Protein AF-A0AAX6MBW4-F1 (afdb_monomer_lite)

Foldseek 3Di:
DDDPDPDDPPPDPDDDDDDDDDDDDDDDDDDDDDDDDDDDDDDDDDDDDDDDDDDPPVVVVCVVCVVVVVVVVVVVVVCCVVCVVVVLDDDLDDDDQQEAPFCPDDDDDADDDDDDDDCLCFPLQLVCCPPPSNVVVLVVLADPVLFKDWDACCVSTPLAFAAFVVCVPTRIWGFPLSVQSVVLSVVSNVVSVVCNPVVVDDPVPSVVVRVVSVVSNVVSSNSPRRFTFHWDLPDDPPDTDTPCLRGDRPQLLLVLQLVVVVVVVQQDDDPCLVPDAFFPQDPDRDPDPSVLSSVLSVLLVSQASNQFDALQVQQQVSWDWHDPDPDDTDIDGTDSVSSVSSQVRCVSVQQWDADPPPGGIGGDPVNVVVSVVSVVVSVVVSVVVSVD

Organism: NCBI:txid292717

Secondary structure (DSSP, 8-state):
-----SS--SS------------------------------------------SSHHHHHHHHHSHHHHHHHHHHHHHHHHHTTGGGGS-------TT--SSS-SPP-----------TTTS-SSGGGGGSHHHHHHHHTTSPTTTTEEE-S-GGGSTT--PPPTT-TTS-EEEEHHHHHHHHHHHHHHHHHHHHTSGGGS-TTHHHHHHHHHHHHHHHHHHS----EE-S-SSSPTT-----STT---HHHHHHHHHHHHHHH--S---TTTTT--SSTT-SS--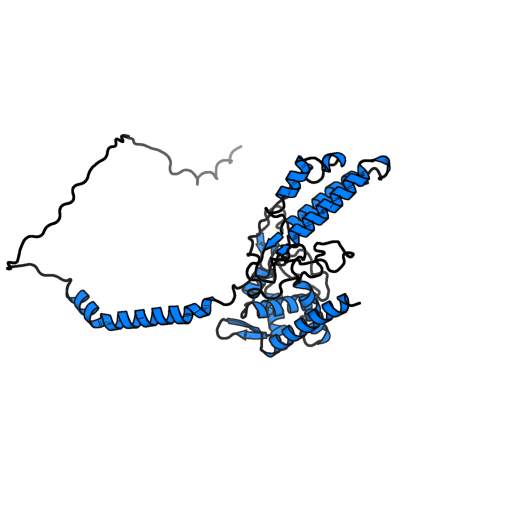S-TTHHHHHHHHHHHHHHHHSEE-HHHHHHHT-EEEEETTEEEEEE---HHHHHHHHHHHHHTTSEEE-TTTSSEEE-HHHHHHHHHHHHHHHHHHHHHHH-

Structure (mmCIF, N/CA/C/O backbone):
data_AF-A0AAX6MBW4-F1
#
_entry.id   AF-A0AAX6MBW4-F1
#
loop_
_atom_site.group_PDB
_atom_site.id
_atom_site.type_symbol
_atom_site.label_atom_id
_atom_site.label_alt_id
_atom_site.label_comp_id
_atom_site.label_asym_id
_atom_site.label_entity_id
_atom_site.label_seq_id
_atom_site.pdbx_PDB_ins_code
_atom_site.Cartn_x
_atom_site.Cartn_y
_atom_site.Cartn_z
_atom_site.occupancy
_atom_site.B_iso_or_equiv
_atom_site.auth_seq_id
_atom_site.auth_comp_id
_atom_site.auth_asym_id
_atom_site.auth_atom_id
_atom_site.pdbx_PDB_model_num
ATOM 1 N N . MET A 1 1 ? -29.712 42.006 -38.993 1.00 46.56 1 MET A N 1
ATOM 2 C CA . MET A 1 1 ? -29.144 43.357 -38.787 1.00 46.56 1 MET A CA 1
ATOM 3 C C . MET A 1 1 ? -29.992 44.047 -37.735 1.00 46.56 1 MET A C 1
ATOM 5 O O . MET A 1 1 ? -31.196 44.119 -37.936 1.00 46.56 1 MET A O 1
ATOM 9 N N . LYS A 1 2 ? -29.343 44.530 -36.668 1.00 34.88 2 LYS A N 1
ATOM 10 C CA . LYS A 1 2 ? -29.875 44.968 -35.361 1.00 34.88 2 LYS A CA 1
ATOM 11 C C . LYS A 1 2 ? -29.974 43.851 -34.314 1.00 34.88 2 LYS A C 1
ATOM 13 O O . LYS A 1 2 ? -30.373 42.736 -34.618 1.00 34.88 2 LYS A O 1
ATOM 18 N N . ASP A 1 3 ? -29.526 44.223 -33.118 1.00 33.94 3 ASP A N 1
ATOM 19 C CA . ASP A 1 3 ? -29.557 43.515 -31.831 1.00 33.94 3 ASP A CA 1
ATOM 20 C C . ASP A 1 3 ? -28.389 42.587 -31.478 1.00 33.94 3 ASP A C 1
ATOM 22 O O . ASP A 1 3 ? -28.534 41.556 -30.829 1.00 33.94 3 ASP A O 1
ATOM 26 N N . HIS A 1 4 ? -27.177 43.055 -31.790 1.00 35.19 4 HIS A N 1
ATOM 27 C CA . HIS A 1 4 ? -25.939 42.593 -31.159 1.00 35.19 4 HIS A CA 1
ATOM 28 C C . HIS A 1 4 ? -25.346 43.682 -30.251 1.00 35.19 4 HIS A C 1
ATOM 30 O O . HIS A 1 4 ? -24.217 44.107 -30.443 1.00 35.19 4 HIS A O 1
ATOM 36 N N . GLN A 1 5 ? -26.119 44.197 -29.288 1.00 37.69 5 GLN A N 1
ATOM 37 C CA . GLN A 1 5 ? -25.619 45.238 -28.378 1.00 37.69 5 GLN A CA 1
ATOM 38 C C . GLN A 1 5 ? -26.408 45.305 -27.058 1.00 37.69 5 GLN A C 1
ATOM 40 O O . GLN A 1 5 ? -26.949 46.344 -26.696 1.00 37.69 5 GLN A O 1
ATOM 45 N N . ARG A 1 6 ? -26.511 44.192 -26.318 1.00 38.22 6 ARG A N 1
ATOM 46 C CA . ARG A 1 6 ? -27.023 44.237 -24.935 1.00 38.22 6 ARG A CA 1
ATOM 47 C C . ARG A 1 6 ? -26.528 43.074 -24.072 1.00 38.22 6 ARG A C 1
ATOM 49 O O . ARG A 1 6 ? -27.309 42.241 -23.642 1.00 38.22 6 ARG A O 1
ATOM 56 N N . SER A 1 7 ? -25.213 43.003 -23.855 1.00 37.34 7 SER A N 1
ATOM 57 C CA . SER A 1 7 ? -24.604 42.264 -22.729 1.00 37.34 7 SER A CA 1
ATOM 58 C C . SER A 1 7 ? -23.105 42.598 -22.599 1.00 37.34 7 SER A C 1
ATOM 60 O O . SER A 1 7 ? -22.244 41.724 -22.668 1.00 37.34 7 SER A O 1
ATOM 62 N N . LYS A 1 8 ? -22.761 43.893 -22.517 1.00 34.84 8 LYS A N 1
ATOM 63 C CA . LYS A 1 8 ? -21.379 44.380 -22.297 1.00 34.84 8 LYS A CA 1
ATOM 64 C C . LYS A 1 8 ? -21.313 45.614 -21.375 1.00 34.84 8 LYS A C 1
ATOM 66 O O . LYS A 1 8 ? -20.391 46.409 -21.490 1.00 34.84 8 LYS A O 1
ATOM 71 N N . ASP A 1 9 ? -22.250 45.734 -20.429 1.00 37.53 9 ASP A N 1
ATOM 72 C CA . ASP A 1 9 ? -22.366 46.897 -19.524 1.00 37.53 9 ASP A CA 1
ATOM 73 C C . ASP A 1 9 ? -22.108 46.596 -18.034 1.00 37.53 9 ASP A C 1
ATOM 75 O O . ASP A 1 9 ? -22.561 47.329 -17.162 1.00 37.53 9 ASP A O 1
ATOM 79 N N . LEU A 1 10 ? -21.332 45.560 -17.695 1.00 36.03 10 LEU A N 1
ATOM 80 C CA . LEU A 1 10 ? -20.941 45.305 -16.293 1.00 36.03 10 LEU A CA 1
ATOM 81 C C . LEU A 1 10 ? -19.432 45.123 -16.062 1.00 36.03 10 LEU A C 1
ATOM 83 O O . LEU A 1 10 ? -19.025 44.576 -15.046 1.00 36.03 10 LEU A O 1
ATOM 87 N N . TYR A 1 11 ? -18.590 45.632 -16.967 1.00 32.22 11 TYR A N 1
ATOM 88 C CA . TYR A 1 11 ? -17.127 45.619 -16.813 1.00 32.22 11 TYR A CA 1
ATOM 89 C C . TYR A 1 11 ? -16.482 46.896 -17.375 1.00 32.22 11 TYR A C 1
ATOM 91 O O . TYR A 1 11 ? -15.661 46.854 -18.288 1.00 32.22 11 TYR A O 1
ATOM 99 N N . ARG A 1 12 ? -16.876 48.073 -16.870 1.00 30.52 12 ARG A N 1
ATOM 100 C CA . ARG A 1 12 ? -16.136 49.321 -17.135 1.00 30.52 12 ARG A CA 1
ATOM 101 C C . ARG A 1 12 ? -16.475 50.423 -16.133 1.00 30.52 12 ARG A C 1
ATOM 103 O O . ARG A 1 12 ? -17.191 51.368 -16.442 1.00 30.52 12 ARG A O 1
ATOM 110 N N . LYS A 1 13 ? -15.949 50.320 -14.914 1.00 29.77 13 LYS A N 1
ATOM 111 C CA . LYS A 1 13 ? -15.890 51.469 -14.005 1.00 29.77 13 LYS A CA 1
ATOM 112 C C . LYS A 1 13 ? -14.677 51.337 -13.094 1.00 29.77 13 LYS A C 1
ATOM 114 O O . LYS A 1 13 ? -14.744 50.614 -12.114 1.00 29.77 13 LYS A O 1
ATOM 119 N N . PHE A 1 14 ? -13.597 51.995 -13.515 1.00 27.66 14 PHE A N 1
ATOM 120 C CA . PHE A 1 14 ? -12.479 52.578 -12.753 1.00 27.66 14 PHE A CA 1
ATOM 121 C C . PHE A 1 14 ? -11.163 52.446 -13.528 1.00 27.66 14 PHE A C 1
ATOM 123 O O . PHE A 1 14 ? -10.356 51.554 -13.304 1.00 27.66 14 PHE A O 1
ATOM 130 N N . SER A 1 15 ? -10.965 53.359 -14.477 1.00 24.64 15 SER A N 1
ATOM 131 C CA . SER A 1 15 ? -9.638 53.825 -14.879 1.00 24.64 15 SER A CA 1
ATOM 132 C C . SER A 1 15 ? -9.780 55.230 -15.477 1.00 24.64 15 SER A C 1
ATOM 134 O O . SER A 1 15 ? -10.751 55.481 -16.191 1.00 24.64 15 SER A O 1
ATOM 136 N N . SER A 1 16 ? -8.801 56.092 -15.175 1.00 26.86 16 SER A N 1
ATOM 137 C CA . SER A 1 16 ? -8.649 57.544 -15.422 1.00 26.86 16 SER A CA 1
ATOM 138 C C . SER A 1 16 ? -9.001 58.386 -14.184 1.00 26.86 16 SER A C 1
ATOM 140 O O . SER A 1 16 ? -10.131 58.293 -13.720 1.00 26.86 16 SER A O 1
ATOM 142 N N . ARG A 1 17 ? -8.127 59.235 -13.624 1.00 25.97 17 ARG A N 1
ATOM 143 C CA . ARG A 1 17 ? -6.898 59.871 -14.145 1.00 25.97 17 ARG A CA 1
ATOM 144 C C . ARG A 1 17 ? -6.181 60.628 -12.998 1.00 25.97 17 ARG A C 1
ATOM 146 O O . ARG A 1 17 ? -6.910 61.139 -12.160 1.00 25.97 17 ARG A O 1
ATOM 153 N N . HIS A 1 18 ? -4.844 60.758 -13.109 1.00 26.45 18 HIS A N 1
ATOM 154 C CA . HIS A 1 18 ? -3.933 61.838 -12.628 1.00 26.45 18 HIS A CA 1
ATOM 155 C C . HIS A 1 18 ? -3.882 62.167 -11.119 1.00 26.45 18 HIS A C 1
ATOM 157 O O . HIS A 1 18 ? -4.895 62.069 -10.448 1.00 26.45 18 HIS A O 1
ATOM 163 N N . GLU A 1 19 ? -2.750 62.476 -10.472 1.00 27.91 19 GLU A N 1
ATOM 164 C CA . GLU A 1 19 ? -1.498 63.222 -10.778 1.00 27.91 19 GLU A CA 1
ATOM 165 C C . GLU A 1 19 ? -0.330 62.590 -9.954 1.00 27.91 19 GLU A C 1
ATOM 167 O O . GLU A 1 19 ? -0.604 61.982 -8.921 1.00 27.91 19 GLU A O 1
ATOM 172 N N . GLU A 1 20 ? 0.903 62.436 -10.474 1.00 28.59 20 GLU A N 1
ATOM 173 C CA . GLU A 1 20 ? 2.082 63.346 -10.318 1.00 28.59 20 GLU A CA 1
ATOM 174 C C . GLU A 1 20 ? 2.441 63.605 -8.828 1.00 28.59 20 GLU A C 1
ATOM 176 O O . GLU A 1 20 ? 1.569 63.915 -8.032 1.00 28.59 20 GLU A O 1
ATOM 181 N N . ASP A 1 21 ? 3.670 63.520 -8.311 1.00 28.66 21 ASP A N 1
ATOM 182 C CA . ASP A 1 21 ? 5.004 63.614 -8.901 1.00 28.66 21 ASP A CA 1
ATOM 183 C C . ASP A 1 21 ? 6.065 63.330 -7.797 1.00 28.66 21 ASP A C 1
ATOM 185 O O . ASP A 1 21 ? 5.821 63.627 -6.625 1.00 28.66 21 ASP A O 1
ATOM 189 N N . ARG A 1 22 ? 7.261 62.905 -8.232 1.00 28.94 22 ARG A N 1
ATOM 190 C CA . ARG A 1 22 ? 8.616 63.184 -7.691 1.00 28.94 22 ARG A CA 1
ATOM 191 C C . ARG A 1 22 ? 9.358 62.228 -6.746 1.00 28.94 22 ARG A C 1
ATOM 193 O O . ARG A 1 22 ? 9.023 62.005 -5.586 1.00 28.94 22 ARG A O 1
ATOM 200 N N . ASP A 1 23 ? 10.475 61.810 -7.334 1.00 31.02 23 ASP A N 1
ATOM 201 C CA . ASP A 1 23 ? 11.706 61.202 -6.849 1.00 31.02 23 ASP A CA 1
ATOM 202 C C . ASP A 1 23 ? 12.468 62.084 -5.838 1.00 31.02 23 ASP A C 1
ATOM 204 O O . ASP A 1 23 ? 12.367 63.308 -5.893 1.00 31.02 23 ASP A O 1
ATOM 208 N N . ASP A 1 24 ? 13.296 61.483 -4.974 1.00 30.08 24 ASP A N 1
ATOM 209 C CA . ASP A 1 24 ? 14.753 61.576 -5.163 1.00 30.08 24 ASP A CA 1
ATOM 210 C C . ASP A 1 24 ? 15.529 60.600 -4.261 1.00 30.08 24 ASP A C 1
ATOM 212 O O . ASP A 1 24 ? 15.184 60.341 -3.106 1.00 30.08 24 ASP A O 1
ATOM 216 N N . SER A 1 25 ? 16.595 60.048 -4.827 1.00 32.25 25 SER A N 1
ATOM 217 C CA . SER A 1 25 ? 17.567 59.157 -4.187 1.00 32.25 25 SER A CA 1
ATOM 218 C C . SER A 1 25 ? 18.674 59.943 -3.476 1.00 32.25 25 SER A C 1
ATOM 220 O O . SER A 1 25 ? 19.010 61.025 -3.939 1.00 32.25 25 SER A O 1
ATOM 222 N N . SER A 1 26 ? 19.333 59.369 -2.461 1.00 29.88 26 SER A N 1
ATOM 223 C CA . SER A 1 26 ? 20.811 59.313 -2.395 1.00 29.88 26 SER A CA 1
ATOM 224 C C . SER A 1 26 ? 21.296 58.608 -1.121 1.00 29.88 26 SER A C 1
ATOM 226 O O . SER A 1 26 ? 20.804 58.852 -0.023 1.00 29.88 26 SER A O 1
ATOM 228 N N . SER A 1 27 ? 22.302 57.756 -1.299 1.00 33.53 27 SER A N 1
ATOM 229 C CA . SER A 1 27 ? 23.089 57.039 -0.293 1.00 33.53 27 SER A CA 1
ATOM 230 C C . SER A 1 27 ? 24.456 57.708 -0.152 1.00 33.53 27 SER A C 1
ATOM 232 O O . SER A 1 27 ? 25.035 58.043 -1.180 1.00 33.53 27 SER A O 1
ATOM 234 N N . THR A 1 28 ? 25.008 57.790 1.063 1.00 30.88 28 THR A N 1
ATOM 235 C CA . THR A 1 28 ? 26.464 57.801 1.314 1.00 30.88 28 THR A CA 1
ATOM 236 C C . THR A 1 28 ? 26.778 57.281 2.722 1.00 30.88 28 THR A C 1
ATOM 238 O O . THR A 1 28 ? 26.192 57.755 3.696 1.00 30.88 28 THR A O 1
ATOM 241 N N . ASP A 1 29 ? 27.730 56.345 2.781 1.00 29.05 29 ASP A N 1
ATOM 242 C CA . ASP A 1 29 ? 28.562 55.902 3.919 1.00 29.05 29 ASP A CA 1
ATOM 243 C C . ASP A 1 29 ? 29.234 57.103 4.657 1.00 29.05 29 ASP A C 1
ATOM 245 O O . ASP A 1 29 ? 29.210 58.216 4.134 1.00 29.05 29 ASP A O 1
ATOM 249 N N . VAL A 1 30 ? 29.847 57.042 5.855 1.00 29.27 30 VAL A N 1
ATOM 250 C CA . VAL A 1 30 ? 30.885 56.121 6.371 1.00 29.27 30 VAL A CA 1
ATOM 251 C C . VAL A 1 30 ? 31.053 56.275 7.909 1.00 29.27 30 VAL A C 1
ATOM 253 O O . VAL A 1 30 ? 31.034 57.394 8.414 1.00 29.27 30 VAL A O 1
ATOM 256 N N . ASP A 1 31 ? 31.225 55.137 8.592 1.00 29.22 31 ASP A N 1
ATOM 257 C CA . ASP A 1 31 ? 32.116 54.729 9.709 1.00 29.22 31 ASP A CA 1
ATOM 258 C C . ASP A 1 31 ? 32.620 55.600 10.899 1.00 29.22 31 ASP A C 1
ATOM 260 O O . ASP A 1 31 ? 32.990 56.761 10.759 1.00 29.22 31 ASP A O 1
ATOM 264 N N . LEU A 1 32 ? 32.863 54.843 12.000 1.00 28.09 32 LEU A N 1
ATOM 265 C CA . LEU A 1 32 ? 33.923 54.949 13.042 1.00 28.09 32 LEU A CA 1
ATOM 266 C C . LEU A 1 32 ? 33.790 56.131 14.042 1.00 28.09 32 LEU A C 1
ATOM 268 O O . LEU A 1 32 ? 33.510 57.254 13.668 1.00 28.09 32 LEU A O 1
ATOM 272 N N . GLU A 1 33 ? 33.973 56.016 15.361 1.00 28.48 33 GLU A N 1
ATOM 273 C CA . GLU A 1 33 ? 34.706 55.063 16.192 1.00 28.48 33 GLU A CA 1
ATOM 274 C C . GLU A 1 33 ? 34.307 55.257 17.677 1.00 28.48 33 GLU A C 1
ATOM 276 O O . GLU A 1 33 ? 33.567 56.172 18.037 1.00 28.48 33 GLU A O 1
ATOM 281 N N . ALA A 1 34 ? 34.819 54.364 18.521 1.00 30.45 34 ALA A N 1
ATOM 282 C CA . ALA A 1 34 ? 34.699 54.274 19.969 1.00 30.45 34 ALA A CA 1
ATOM 283 C C . ALA A 1 34 ? 34.790 55.592 20.759 1.00 30.45 34 ALA A C 1
ATOM 285 O O . ALA A 1 34 ? 35.575 56.469 20.425 1.00 30.45 34 ALA A O 1
ATOM 286 N N . LEU A 1 35 ? 34.100 55.627 21.905 1.00 29.66 35 LEU A N 1
ATOM 287 C CA . LEU A 1 35 ? 34.684 56.023 23.191 1.00 29.66 35 LEU A CA 1
ATOM 288 C C . LEU A 1 35 ? 33.794 55.498 24.331 1.00 29.66 35 LEU A C 1
ATOM 290 O O . LEU A 1 35 ? 32.718 56.014 24.626 1.00 29.66 35 LEU A O 1
ATOM 294 N N . ASP A 1 36 ? 34.279 54.410 24.922 1.00 32.94 36 ASP A N 1
ATOM 295 C CA . ASP A 1 36 ? 34.082 54.027 26.317 1.00 32.94 36 ASP A CA 1
ATOM 296 C C . ASP A 1 36 ? 34.322 55.239 27.228 1.00 32.94 36 ASP A C 1
ATOM 298 O O . ASP A 1 36 ? 35.281 55.963 26.990 1.00 32.94 36 ASP A O 1
ATOM 302 N N . LEU A 1 37 ? 33.461 55.465 28.224 1.00 33.06 37 LEU A N 1
ATOM 303 C CA . LEU A 1 37 ? 33.857 55.847 29.583 1.00 33.06 37 LEU A CA 1
ATOM 304 C C . LEU A 1 37 ? 32.626 55.855 30.509 1.00 33.06 37 LEU A C 1
ATOM 306 O O . LEU A 1 37 ? 31.708 56.670 30.416 1.00 33.06 37 LEU A O 1
ATOM 310 N N . ASN A 1 38 ? 32.659 54.892 31.421 1.00 31.86 38 ASN A N 1
ATOM 311 C CA . ASN A 1 38 ? 31.959 54.825 32.696 1.00 31.86 38 ASN A CA 1
ATOM 312 C C . ASN A 1 38 ? 32.175 56.114 33.522 1.00 31.86 38 ASN A C 1
ATOM 314 O O . ASN A 1 38 ? 33.256 56.689 33.457 1.00 31.86 38 ASN A O 1
ATOM 318 N N . GLU A 1 39 ? 31.202 56.515 34.344 1.00 28.92 39 GLU A N 1
ATOM 319 C CA . GLU A 1 39 ? 31.357 56.623 35.807 1.00 28.92 39 GLU A CA 1
ATOM 320 C C . GLU A 1 39 ? 30.265 57.498 36.451 1.00 28.92 39 GLU A C 1
ATOM 322 O O . GLU A 1 39 ? 29.726 58.450 35.893 1.00 28.92 39 GLU A O 1
ATOM 327 N N . LYS A 1 40 ? 29.909 57.047 37.648 1.00 28.86 40 LYS A N 1
ATOM 328 C CA . LYS A 1 40 ? 28.976 57.591 38.626 1.00 28.86 40 LYS A CA 1
ATOM 329 C C . LYS A 1 40 ? 29.261 59.064 38.913 1.00 28.86 40 LYS A C 1
ATOM 331 O O . LYS A 1 40 ? 30.420 59.433 38.969 1.00 28.86 40 LYS A O 1
ATOM 336 N N . ASP A 1 41 ? 28.218 59.820 39.262 1.00 28.47 41 ASP A N 1
ATOM 337 C CA . ASP A 1 41 ? 28.261 60.633 40.480 1.00 28.47 41 ASP A CA 1
ATOM 338 C C . ASP A 1 41 ? 26.867 61.119 40.941 1.00 28.47 41 ASP A C 1
ATOM 340 O O . ASP A 1 41 ? 26.119 61.774 40.225 1.00 28.47 41 ASP A O 1
ATOM 344 N N . TYR A 1 42 ? 26.582 60.749 42.194 1.00 27.64 42 TYR A N 1
ATOM 345 C CA . TYR A 1 42 ? 25.888 61.480 43.263 1.00 27.64 42 TYR A CA 1
ATOM 346 C C . TYR A 1 42 ? 24.383 61.845 43.225 1.00 27.64 42 TYR A C 1
ATOM 348 O O . TYR A 1 42 ? 23.934 62.798 42.605 1.00 27.64 42 TYR A O 1
ATOM 356 N N . MET A 1 43 ? 23.671 61.124 44.108 1.00 28.52 43 MET A N 1
ATOM 357 C CA . MET A 1 43 ? 22.905 61.599 45.283 1.00 28.52 43 MET A CA 1
ATOM 358 C C . MET A 1 43 ? 21.711 62.567 45.127 1.00 28.52 43 MET A C 1
ATOM 360 O O . MET A 1 43 ? 21.858 63.753 44.878 1.00 28.52 43 MET A O 1
ATOM 364 N N . HIS A 1 44 ? 20.536 62.014 45.463 1.00 33.62 44 HIS A N 1
ATOM 365 C CA . HIS A 1 44 ? 19.535 62.504 46.430 1.00 33.62 44 HIS A CA 1
ATOM 366 C C . HIS A 1 44 ? 19.340 64.022 46.625 1.00 33.62 44 HIS A C 1
ATOM 368 O O . HIS A 1 44 ? 20.125 64.647 47.321 1.00 33.62 44 HIS A O 1
ATOM 374 N N . GLU A 1 45 ? 18.159 64.528 46.243 1.00 28.19 45 GLU A N 1
ATOM 375 C CA . GLU A 1 45 ? 17.287 65.323 47.128 1.00 28.19 45 GLU A CA 1
ATOM 376 C C . GLU A 1 45 ? 15.846 65.345 46.572 1.00 28.19 45 GLU A C 1
ATOM 378 O O . GLU A 1 45 ? 15.624 65.331 45.362 1.00 28.19 45 GLU A O 1
ATOM 383 N N . SER A 1 46 ? 14.849 65.324 47.454 1.00 30.44 46 SER A N 1
ATOM 384 C CA . SER A 1 46 ? 13.420 65.193 47.140 1.00 30.44 46 SER A CA 1
ATOM 385 C C . SER A 1 46 ? 12.624 66.441 47.536 1.00 30.44 46 SER A C 1
ATOM 387 O O . SER A 1 46 ? 12.883 66.972 48.611 1.00 30.44 46 SER A O 1
ATOM 389 N N . THR A 1 47 ? 11.584 66.772 46.739 1.00 29.27 47 THR A N 1
ATOM 390 C CA . THR A 1 47 ? 10.251 67.386 47.050 1.00 29.27 47 THR A CA 1
ATOM 391 C C . THR A 1 47 ? 9.890 68.667 46.254 1.00 29.27 47 THR A C 1
ATOM 393 O O . THR A 1 47 ? 10.785 69.429 45.913 1.00 29.27 47 THR A O 1
ATOM 396 N N . PRO A 1 48 ? 8.591 69.020 46.055 1.00 46.16 48 PRO A N 1
ATOM 397 C CA . PRO A 1 48 ? 7.424 68.176 45.714 1.00 46.16 48 PRO A CA 1
ATOM 398 C C . PRO A 1 48 ? 6.402 68.841 44.725 1.00 46.16 48 PRO A C 1
ATOM 400 O O . PRO A 1 48 ? 6.563 69.992 44.337 1.00 46.16 48 PRO A O 1
ATOM 403 N N . LEU A 1 49 ? 5.284 68.124 44.456 1.00 31.62 49 LEU A N 1
ATOM 404 C CA . LEU A 1 49 ? 3.947 68.585 43.975 1.00 31.62 49 LEU A CA 1
ATOM 405 C C . LEU A 1 49 ? 3.801 68.834 42.453 1.00 31.62 49 LEU A C 1
ATOM 407 O O . LEU A 1 49 ? 4.608 69.523 41.859 1.00 31.62 49 LEU A O 1
ATOM 411 N N . THR A 1 50 ? 2.790 68.380 41.701 1.00 34.09 50 THR A N 1
ATOM 412 C CA . THR A 1 50 ? 1.425 67.859 41.932 1.00 34.09 50 THR A CA 1
ATOM 413 C C . THR A 1 50 ? 0.942 67.204 40.621 1.00 34.09 50 THR A C 1
ATOM 415 O O . THR A 1 50 ? 1.368 67.623 39.549 1.00 34.09 50 THR A O 1
ATOM 418 N N . GLY A 1 51 ? 0.026 66.228 40.673 1.00 29.86 51 GLY A N 1
ATOM 419 C CA . GLY A 1 51 ? -0.688 65.771 39.469 1.00 29.86 51 GLY A CA 1
ATOM 420 C C . GLY A 1 51 ? -1.101 64.303 39.496 1.00 29.86 51 GLY A C 1
ATOM 421 O O . GLY A 1 51 ? -0.340 63.416 39.134 1.00 29.86 51 GLY A O 1
ATOM 422 N N . THR A 1 52 ? -2.326 64.059 39.939 1.00 42.31 52 THR A N 1
ATOM 423 C CA . THR A 1 52 ? -3.019 62.766 39.993 1.00 42.31 52 THR A CA 1
ATOM 424 C C . THR A 1 52 ? -3.164 62.098 38.621 1.00 42.31 52 THR A C 1
ATOM 426 O O . THR A 1 52 ? -3.422 62.800 37.648 1.00 42.31 52 THR A O 1
ATOM 429 N N . SER A 1 53 ? -3.157 60.756 38.568 1.00 42.53 53 SER A N 1
ATOM 430 C CA . SER A 1 53 ? -4.290 59.954 38.046 1.00 42.53 53 SER A CA 1
ATOM 431 C C . SER A 1 53 ? -3.869 58.561 37.532 1.00 42.53 53 SER A C 1
ATOM 433 O O . SER A 1 53 ? -3.156 58.421 36.540 1.00 42.53 53 SER A O 1
ATOM 435 N N . GLY A 1 54 ? -4.370 57.511 38.194 1.00 46.84 54 GLY A N 1
ATOM 436 C CA . GLY A 1 54 ? -4.969 56.373 37.485 1.00 46.84 54 GLY A CA 1
ATOM 437 C C . GLY A 1 54 ? -4.101 55.194 37.028 1.00 46.84 54 GLY A C 1
ATOM 438 O O . GLY A 1 54 ? -4.590 54.404 36.228 1.00 46.84 54 GLY A O 1
ATOM 439 N N . LYS A 1 55 ? -2.853 55.023 37.489 1.00 47.84 55 LYS A N 1
ATOM 440 C CA . LYS A 1 55 ? -2.027 53.844 37.111 1.00 47.84 55 LYS A CA 1
ATOM 441 C C . LYS A 1 55 ? -1.582 52.945 38.273 1.00 47.84 55 LYS A C 1
ATOM 443 O O . LYS A 1 55 ? -1.047 51.869 38.026 1.00 47.84 55 LYS A O 1
ATOM 448 N N . SER A 1 56 ? -1.811 53.337 39.527 1.00 50.62 56 SER A N 1
ATOM 449 C CA . SER A 1 56 ? -1.242 52.641 40.694 1.00 50.62 56 SER A CA 1
ATOM 450 C C . SER A 1 56 ? -2.119 51.544 41.305 1.00 50.62 56 SER A C 1
ATOM 452 O O . SER A 1 56 ? -1.573 50.666 41.963 1.00 50.62 56 SER A O 1
ATOM 454 N N . GLU A 1 57 ? -3.438 51.529 41.084 1.00 53.47 57 GLU A N 1
ATOM 455 C CA . GLU A 1 57 ? -4.301 50.466 41.640 1.00 53.47 57 GLU A CA 1
ATOM 456 C C . GLU A 1 57 ? -4.192 49.151 40.857 1.00 53.47 57 GLU A C 1
ATOM 458 O O . GLU A 1 57 ? -4.106 48.081 41.452 1.00 53.47 57 GLU A O 1
ATOM 463 N N . PHE A 1 58 ? -4.075 49.213 39.528 1.00 53.28 58 PHE A N 1
ATOM 464 C CA . PHE A 1 58 ? -3.937 48.016 38.687 1.00 53.28 58 PHE A CA 1
ATOM 465 C C . PHE A 1 58 ? -2.614 47.269 38.938 1.00 53.28 58 PHE A C 1
ATOM 467 O O . PHE A 1 58 ? -2.571 46.040 38.951 1.00 53.28 58 PHE A O 1
ATOM 474 N N . LEU A 1 59 ? -1.533 48.017 39.188 1.00 54.88 59 LEU A N 1
ATOM 475 C CA . LEU A 1 59 ? -0.213 47.470 39.520 1.00 54.88 59 LEU A CA 1
ATOM 476 C C . LEU A 1 59 ? -0.132 46.933 40.958 1.00 54.88 59 LEU A C 1
ATOM 478 O O . LEU A 1 59 ? 0.654 46.022 41.214 1.00 54.88 59 LEU A O 1
ATOM 482 N N . ALA A 1 60 ? -0.945 47.454 41.883 1.00 54.91 60 ALA A N 1
ATOM 483 C CA . ALA A 1 60 ? -1.036 46.936 43.247 1.00 54.91 60 ALA A CA 1
ATOM 484 C C . ALA A 1 60 ? -1.762 45.578 43.288 1.00 54.91 60 ALA A C 1
ATOM 486 O O . ALA A 1 60 ? -1.243 44.632 43.878 1.00 54.91 60 ALA A O 1
ATOM 487 N N . ILE A 1 61 ? -2.875 45.442 42.558 1.00 57.47 61 ILE A N 1
ATOM 488 C CA . ILE A 1 61 ? -3.645 44.188 42.435 1.00 57.47 61 ILE A CA 1
ATOM 489 C C . ILE A 1 61 ? -2.812 43.081 41.759 1.00 57.47 61 ILE A C 1
ATOM 491 O O . ILE A 1 61 ? -2.811 41.929 42.196 1.00 57.47 61 ILE A O 1
ATOM 495 N N . LEU A 1 62 ? -2.023 43.430 40.735 1.00 56.28 62 LEU A N 1
ATOM 496 C CA . LEU A 1 62 ? -1.073 42.512 40.087 1.00 56.28 62 LEU A CA 1
ATOM 497 C C . LEU A 1 62 ? 0.034 42.017 41.032 1.00 56.28 62 LEU A C 1
ATOM 499 O O . LEU A 1 62 ? 0.551 40.916 40.849 1.00 56.28 62 LEU A O 1
ATOM 503 N N . LYS A 1 63 ? 0.406 42.811 42.044 1.00 60.22 63 LYS A N 1
ATOM 504 C CA . LYS A 1 63 ? 1.416 42.435 43.043 1.00 60.22 63 LYS A CA 1
ATOM 505 C C . LYS A 1 63 ? 0.834 41.512 44.117 1.00 60.22 63 LYS A C 1
ATOM 507 O O . LYS A 1 63 ? 1.540 40.623 44.583 1.00 60.22 63 LYS A O 1
ATOM 512 N N . GLU A 1 64 ? -0.441 41.689 44.453 1.00 64.19 64 GLU A N 1
ATOM 513 C CA . GLU A 1 64 ? -1.168 40.896 45.452 1.00 64.19 64 GLU A CA 1
ATOM 514 C C . GLU A 1 64 ? -1.559 39.500 44.924 1.00 64.19 64 GLU A C 1
ATOM 516 O O . GLU A 1 64 ? -1.503 38.516 45.657 1.00 64.19 64 GLU A O 1
ATOM 521 N N . HIS A 1 65 ? -1.824 39.372 43.618 1.00 71.06 65 HIS A N 1
ATOM 522 C CA . HIS A 1 65 ? -2.104 38.088 42.955 1.00 71.06 65 HIS A CA 1
ATOM 523 C C . HIS A 1 65 ? -0.901 37.456 42.243 1.00 71.06 65 HIS A C 1
ATOM 525 O O . HIS A 1 65 ? -1.049 36.439 41.563 1.00 71.06 65 HIS A O 1
ATOM 531 N N . ARG A 1 66 ? 0.307 38.005 42.417 1.00 74.75 66 ARG A N 1
ATOM 532 C CA . ARG A 1 66 ? 1.527 37.491 41.776 1.00 74.75 66 ARG A CA 1
ATOM 533 C C . ARG A 1 66 ? 1.798 36.027 42.127 1.00 74.75 66 ARG A C 1
ATOM 535 O O . ARG A 1 66 ? 2.143 35.250 41.251 1.00 74.75 66 ARG A O 1
ATOM 542 N N . TRP A 1 67 ? 1.513 35.628 43.367 1.00 80.38 67 TRP A N 1
ATOM 543 C CA . TRP A 1 67 ? 1.598 34.232 43.804 1.00 80.38 67 TRP A CA 1
ATOM 544 C C . TRP A 1 67 ? 0.619 33.303 43.060 1.00 80.38 67 TRP A C 1
ATOM 546 O O . TRP A 1 67 ? 0.980 32.168 42.759 1.00 80.38 67 TRP A O 1
ATOM 556 N N . LEU A 1 68 ? -0.585 33.764 42.698 1.00 83.38 68 LEU A N 1
ATOM 557 C CA . LEU A 1 68 ? -1.529 32.969 41.894 1.00 83.38 68 LEU A CA 1
ATOM 558 C C . LEU A 1 68 ? -1.047 32.811 40.449 1.00 83.38 68 LEU A C 1
ATOM 560 O O . LEU A 1 68 ? -1.203 31.749 39.856 1.00 83.38 68 LEU A O 1
ATOM 564 N N . ILE A 1 69 ? -0.430 33.855 39.897 1.00 82.50 69 ILE A N 1
ATOM 565 C CA . ILE A 1 69 ? 0.159 33.816 38.556 1.00 82.50 69 ILE A CA 1
ATOM 566 C C . ILE A 1 69 ? 1.375 32.886 38.551 1.00 82.50 69 ILE A C 1
ATOM 568 O O . ILE A 1 69 ? 1.464 32.019 37.689 1.00 82.50 69 ILE A O 1
ATOM 572 N N . ASP A 1 70 ? 2.264 33.010 39.537 1.00 82.56 70 ASP A N 1
ATOM 573 C CA . ASP A 1 70 ? 3.475 32.195 39.646 1.00 82.56 70 ASP A CA 1
ATOM 574 C C . ASP A 1 70 ? 3.136 30.718 39.909 1.00 82.56 70 ASP A C 1
ATOM 576 O O . ASP A 1 70 ? 3.745 29.834 39.312 1.00 82.56 70 ASP A O 1
ATOM 580 N N . THR A 1 71 ? 2.121 30.423 40.731 1.00 87.56 71 THR A N 1
ATOM 581 C CA . THR A 1 71 ? 1.642 29.043 40.949 1.00 87.56 71 THR A CA 1
ATOM 582 C C . THR A 1 71 ? 0.950 28.466 39.719 1.00 87.56 71 THR A C 1
ATOM 584 O O . THR A 1 71 ? 1.211 27.317 39.370 1.00 87.56 71 THR A O 1
ATOM 587 N N . PHE A 1 72 ? 0.129 29.247 39.013 1.00 88.81 72 PHE A N 1
ATOM 588 C CA . PHE A 1 72 ? -0.459 28.829 37.740 1.00 88.81 72 PHE A CA 1
ATOM 589 C C . PHE A 1 72 ? 0.623 28.547 36.689 1.00 88.81 72 PHE A C 1
ATOM 591 O O . PHE A 1 72 ? 0.586 27.513 36.024 1.00 88.81 72 PHE A O 1
ATOM 598 N N . LEU A 1 73 ? 1.626 29.420 36.579 1.00 87.38 73 LEU A N 1
ATOM 599 C CA . LEU A 1 73 ? 2.737 29.263 35.645 1.00 87.38 73 LEU A CA 1
ATOM 600 C C . LEU A 1 73 ? 3.601 28.045 36.002 1.00 87.38 73 LEU A C 1
ATOM 602 O O . LEU A 1 73 ? 3.987 27.294 35.112 1.00 87.38 73 LEU A O 1
ATOM 606 N N . LEU A 1 74 ? 3.840 27.796 37.294 1.00 87.44 74 LEU A N 1
ATOM 607 C CA . LEU A 1 74 ? 4.539 26.605 37.777 1.00 87.44 74 LEU A CA 1
ATOM 608 C C . LEU A 1 74 ? 3.758 25.326 37.450 1.00 87.44 74 LEU A C 1
ATOM 610 O O . LEU A 1 74 ? 4.352 24.367 36.970 1.00 87.44 74 LEU A O 1
ATOM 614 N N . VAL A 1 75 ? 2.436 25.310 37.646 1.00 89.12 75 VAL A N 1
ATOM 615 C CA . VAL A 1 75 ? 1.581 24.169 37.275 1.00 89.12 75 VAL A CA 1
ATOM 616 C C . VAL A 1 75 ? 1.605 23.937 35.765 1.00 89.12 75 VAL A C 1
ATOM 618 O O . VAL A 1 75 ? 1.725 22.794 35.339 1.00 89.12 75 VAL A O 1
ATOM 621 N N . VAL A 1 76 ? 1.566 24.993 34.947 1.00 85.31 76 VAL A N 1
ATOM 622 C CA . VAL A 1 76 ? 1.706 24.881 33.486 1.00 85.31 76 VAL A CA 1
ATOM 623 C C . VAL A 1 76 ? 3.083 24.340 33.104 1.00 85.31 76 VAL A C 1
ATOM 625 O O . VAL A 1 76 ? 3.160 23.443 32.274 1.00 85.31 76 VAL A O 1
ATOM 628 N N . ILE A 1 77 ? 4.167 24.814 33.723 1.00 83.50 77 ILE A N 1
ATOM 629 C CA . ILE A 1 77 ? 5.524 24.308 33.467 1.00 83.50 77 ILE A CA 1
ATOM 630 C C . ILE A 1 77 ? 5.642 22.840 33.888 1.00 83.50 77 ILE A C 1
ATOM 632 O O . ILE A 1 77 ? 6.161 22.035 33.124 1.00 83.50 77 ILE A O 1
ATOM 636 N N . VAL A 1 78 ? 5.112 22.458 35.050 1.00 84.56 78 VAL A N 1
ATOM 637 C CA . VAL A 1 78 ? 5.105 21.065 35.518 1.00 84.56 78 VAL A CA 1
ATOM 638 C C . VAL A 1 78 ? 4.245 20.184 34.609 1.00 84.56 78 VAL A C 1
ATOM 640 O O . VAL A 1 78 ? 4.675 19.090 34.268 1.00 84.56 78 VAL A O 1
ATOM 643 N N . LEU A 1 79 ? 3.090 20.653 34.130 1.00 79.56 79 LEU A N 1
ATOM 644 C CA . LEU A 1 79 ? 2.277 19.946 33.131 1.00 79.56 79 LEU A CA 1
ATOM 645 C C . LEU A 1 79 ? 2.974 19.847 31.770 1.00 79.56 79 LEU A C 1
ATOM 647 O O . LEU A 1 79 ? 2.813 18.847 31.081 1.00 79.56 79 LEU A O 1
ATOM 651 N N . LEU A 1 80 ? 3.760 20.848 31.375 1.00 76.00 80 LEU A N 1
ATOM 652 C CA . LEU A 1 80 ? 4.560 20.811 30.149 1.00 76.00 80 LEU A CA 1
ATOM 653 C C . LEU A 1 80 ? 5.777 19.889 30.279 1.00 76.00 80 LEU A C 1
ATOM 655 O O . LEU A 1 80 ? 6.169 19.282 29.287 1.00 76.00 80 LEU A O 1
ATOM 659 N N . LEU A 1 81 ? 6.349 19.752 31.477 1.00 73.69 81 LEU A N 1
ATOM 660 C CA . LEU A 1 81 ? 7.452 18.832 31.761 1.00 73.69 81 LEU A CA 1
ATOM 661 C C . LEU A 1 81 ? 6.953 17.386 31.913 1.00 73.69 81 LEU A C 1
ATOM 663 O O . LEU A 1 81 ? 7.507 16.493 31.283 1.00 73.69 81 LEU A O 1
ATOM 667 N N . LEU A 1 82 ? 5.859 17.155 32.646 1.00 69.62 82 LEU A N 1
ATOM 668 C CA . LEU A 1 82 ? 5.216 15.838 32.782 1.00 69.62 82 LEU A CA 1
ATOM 669 C C . LEU A 1 82 ? 4.491 15.402 31.496 1.00 69.62 82 LEU A C 1
ATOM 671 O O . LEU A 1 82 ? 4.452 14.220 31.171 1.00 69.62 82 LEU A O 1
ATOM 675 N N . GLY A 1 83 ? 3.948 16.349 30.729 1.00 55.78 83 GLY A N 1
ATOM 676 C CA . GLY A 1 83 ? 3.407 16.126 29.384 1.00 55.78 83 GLY A CA 1
ATOM 677 C C . GLY A 1 83 ? 4.479 16.094 28.289 1.00 55.78 83 GLY A C 1
ATOM 678 O O . GLY A 1 83 ? 4.178 15.740 27.147 1.00 55.78 83 GLY A O 1
ATOM 679 N N . GLY A 1 84 ? 5.724 16.447 28.624 1.00 50.41 84 GLY A N 1
ATOM 680 C CA . GLY A 1 84 ? 6.884 16.377 27.736 1.00 50.41 84 GLY A CA 1
ATOM 681 C C . GLY A 1 84 ? 7.294 14.937 27.430 1.00 50.41 84 GLY A C 1
ATOM 682 O O . GLY A 1 84 ? 7.655 14.645 26.291 1.00 50.41 84 GLY A O 1
ATOM 683 N N . ASP A 1 85 ? 7.121 14.025 28.391 1.00 47.00 85 ASP A N 1
ATOM 684 C CA . ASP A 1 85 ? 7.350 12.587 28.187 1.00 47.00 85 ASP A CA 1
ATOM 685 C C . ASP A 1 85 ? 6.242 11.912 27.361 1.00 47.00 85 ASP A C 1
ATOM 687 O O . ASP A 1 85 ? 6.499 10.941 26.651 1.00 47.00 85 ASP A O 1
ATOM 691 N N . PHE A 1 86 ? 5.030 12.476 27.324 1.00 44.47 86 PHE A N 1
ATOM 692 C CA . PHE A 1 86 ? 3.941 11.967 26.477 1.00 44.47 86 PHE A CA 1
ATOM 693 C C . PHE A 1 86 ? 4.114 12.274 24.979 1.00 44.47 86 PHE A C 1
ATOM 695 O O . PHE A 1 86 ? 3.374 11.738 24.155 1.00 44.47 86 PHE A O 1
ATOM 702 N N . ARG A 1 87 ? 5.088 13.111 24.589 1.00 45.38 87 ARG A N 1
ATOM 703 C CA . ARG A 1 87 ? 5.362 13.432 23.172 1.00 45.38 87 ARG A CA 1
ATOM 704 C C . ARG A 1 87 ? 6.311 12.457 22.476 1.00 45.38 87 ARG A C 1
ATOM 706 O O . ARG A 1 87 ? 6.591 12.651 21.296 1.00 45.38 87 ARG A O 1
ATOM 713 N N . ARG A 1 88 ? 6.802 11.423 23.165 1.00 42.16 88 ARG A N 1
ATOM 714 C CA . ARG A 1 88 ? 7.758 10.459 22.595 1.00 42.16 88 ARG A CA 1
ATOM 715 C C . ARG A 1 88 ? 7.141 9.199 21.989 1.00 42.16 88 ARG A C 1
ATOM 717 O O . ARG A 1 88 ? 7.897 8.327 21.596 1.00 42.16 88 ARG A O 1
ATOM 724 N N . HIS A 1 89 ? 5.819 9.076 21.877 1.00 36.97 89 HIS A N 1
ATOM 725 C CA . HIS A 1 89 ? 5.206 7.882 21.278 1.00 36.97 89 HIS A CA 1
ATOM 726 C C . HIS A 1 89 ? 4.243 8.214 20.133 1.00 36.97 89 HIS A C 1
ATOM 728 O O . HIS A 1 89 ? 3.144 8.722 20.353 1.00 36.97 89 HIS A O 1
ATOM 734 N N . GLY A 1 90 ? 4.681 7.847 18.923 1.00 41.69 90 GLY A N 1
ATOM 735 C CA . GLY A 1 90 ? 3.859 7.582 17.741 1.00 41.69 90 GLY A CA 1
ATOM 736 C C . GLY A 1 90 ? 3.373 8.815 16.985 1.00 41.69 90 GLY A C 1
ATOM 737 O O . GLY A 1 90 ? 2.317 9.368 17.293 1.00 41.69 90 GLY A O 1
ATOM 738 N N . ARG A 1 91 ? 4.079 9.197 15.913 1.00 39.72 91 ARG A N 1
ATOM 739 C CA . ARG A 1 91 ? 3.452 9.988 14.840 1.00 39.72 91 ARG A CA 1
ATOM 740 C C . ARG A 1 91 ? 2.276 9.162 14.295 1.00 39.72 91 ARG A C 1
ATOM 742 O O . ARG A 1 91 ? 2.400 7.959 14.101 1.00 39.72 91 ARG A O 1
ATOM 749 N N . GLU A 1 92 ? 1.110 9.769 14.071 1.00 39.00 92 GLU A N 1
ATOM 750 C CA . GLU A 1 92 ? -0.012 9.078 13.416 1.00 39.00 92 GLU A CA 1
ATOM 751 C C . GLU A 1 92 ? 0.360 8.760 11.948 1.00 39.00 92 GLU A C 1
ATOM 753 O O . GLU A 1 92 ? 0.028 9.526 11.052 1.00 39.00 92 GLU A O 1
ATOM 758 N N . HIS A 1 93 ? 0.986 7.612 11.661 1.00 41.62 93 HIS A N 1
ATOM 759 C CA . HIS A 1 93 ? 1.431 7.219 10.306 1.00 41.62 93 HIS A CA 1
ATOM 760 C C . HIS A 1 93 ? 0.281 6.892 9.347 1.00 41.62 93 HIS A C 1
ATOM 762 O O . HIS A 1 93 ? -0.455 5.925 9.564 1.00 41.62 93 HIS A O 1
ATOM 768 N N . PHE A 1 94 ? 0.029 7.730 8.340 1.00 43.34 94 PHE A N 1
ATOM 769 C CA . PHE A 1 94 ? -1.037 7.496 7.365 1.00 43.34 94 PHE A CA 1
ATOM 770 C C . PHE A 1 94 ? -0.558 6.436 6.387 1.00 43.34 94 PHE A C 1
ATOM 772 O O . PHE A 1 94 ? 0.245 6.718 5.515 1.00 43.34 94 PHE A O 1
ATOM 779 N N . TYR A 1 95 ? -1.032 5.199 6.555 1.00 47.72 95 TYR A N 1
ATOM 780 C CA . TYR A 1 95 ? -0.678 4.108 5.649 1.00 47.72 95 TYR A CA 1
ATOM 781 C C . TYR A 1 95 ? -1.209 4.395 4.241 1.00 47.72 95 TYR A C 1
ATOM 783 O O . TYR A 1 95 ? -2.411 4.267 3.977 1.00 47.72 95 TYR A O 1
ATOM 791 N N . GLU A 1 96 ? -0.308 4.806 3.355 1.00 53.66 96 GLU A N 1
ATOM 792 C CA . GLU A 1 96 ? -0.532 4.880 1.916 1.00 53.66 96 GLU A CA 1
ATOM 793 C C . GLU A 1 96 ? -0.454 3.472 1.307 1.00 53.66 96 GLU A C 1
ATOM 795 O O . GLU A 1 96 ? 0.151 2.567 1.873 1.00 53.66 96 GLU A O 1
ATOM 800 N N . GLY A 1 97 ? -1.117 3.253 0.167 1.00 55.28 97 GLY A N 1
ATOM 801 C CA . GLY A 1 97 ? -1.190 1.927 -0.466 1.00 55.28 97 GLY A CA 1
ATOM 802 C C . GLY A 1 97 ? 0.147 1.370 -0.983 1.00 55.28 97 GLY A C 1
ATOM 803 O O . GLY A 1 97 ? 0.174 0.197 -1.328 1.00 55.28 97 GLY A O 1
ATOM 804 N N . GLY A 1 98 ? 1.203 2.193 -1.025 1.00 62.28 98 GLY A N 1
ATOM 805 C CA . GLY A 1 98 ? 2.596 1.841 -1.350 1.00 62.28 98 GLY A CA 1
ATOM 806 C C . GLY A 1 98 ? 3.554 2.573 -0.404 1.00 62.28 98 GLY A C 1
ATOM 807 O O . GLY A 1 98 ? 4.370 3.386 -0.827 1.00 62.28 98 GLY A O 1
ATOM 808 N N . GLY A 1 99 ? 3.313 2.424 0.897 1.00 65.38 99 GLY A N 1
ATOM 809 C CA . GLY A 1 99 ? 4.020 3.142 1.950 1.00 65.38 99 GLY A CA 1
ATOM 810 C C . GLY A 1 99 ? 4.789 2.206 2.873 1.00 65.38 99 GLY A C 1
ATOM 811 O O . GLY A 1 99 ? 4.351 1.089 3.142 1.00 65.38 99 GLY A O 1
ATOM 812 N N . ASP A 1 100 ? 5.878 2.723 3.427 1.00 71.06 100 ASP A N 1
ATOM 813 C CA . ASP A 1 100 ? 6.664 2.079 4.470 1.00 71.06 100 ASP A CA 1
ATOM 814 C C . ASP A 1 100 ? 5.808 1.816 5.718 1.00 71.06 100 ASP A C 1
ATOM 816 O O . ASP A 1 100 ? 5.126 2.709 6.234 1.00 71.06 100 ASP A O 1
ATOM 820 N N . LEU A 1 101 ? 5.844 0.577 6.209 1.00 68.50 101 LEU A N 1
ATOM 821 C CA . LEU A 1 101 ? 5.122 0.176 7.415 1.00 68.50 101 LEU A CA 1
ATOM 822 C C . LEU A 1 101 ? 5.903 0.437 8.701 1.00 68.50 101 LEU A C 1
ATOM 824 O O . LEU A 1 101 ? 5.277 0.494 9.761 1.00 68.50 101 LEU A O 1
ATOM 828 N N . THR A 1 102 ? 7.223 0.598 8.600 1.00 70.12 102 THR A N 1
ATOM 829 C CA . THR A 1 102 ? 8.139 0.752 9.740 1.00 70.12 102 THR A CA 1
ATOM 830 C C . THR A 1 102 ? 8.096 2.169 10.317 1.00 70.12 102 THR A C 1
ATOM 832 O O . THR A 1 102 ? 8.409 2.389 11.484 1.00 70.12 102 THR A O 1
ATOM 835 N N . GLY A 1 103 ? 7.627 3.139 9.523 1.00 70.50 103 GLY A N 1
ATOM 836 C CA . GLY A 1 103 ? 7.521 4.545 9.913 1.00 70.50 103 GLY A CA 1
ATOM 837 C C . GLY A 1 103 ? 8.822 5.329 9.733 1.00 70.50 103 GLY A C 1
ATOM 838 O O . GLY A 1 103 ? 8.878 6.496 10.132 1.00 70.50 103 GLY A O 1
ATOM 839 N N . PHE A 1 104 ? 9.834 4.709 9.120 1.00 80.94 104 PHE A N 1
ATOM 840 C CA . PHE A 1 104 ? 11.095 5.317 8.721 1.00 80.94 104 PHE A CA 1
ATOM 841 C C . PHE A 1 104 ? 10.902 6.304 7.563 1.00 80.94 104 PHE A C 1
ATOM 843 O O . PHE A 1 104 ? 11.392 7.437 7.616 1.00 80.94 104 PHE A O 1
ATOM 850 N N . ALA A 1 105 ? 10.168 5.906 6.519 1.00 76.81 105 ALA A N 1
ATOM 851 C CA . ALA A 1 105 ? 9.950 6.768 5.366 1.00 76.81 105 ALA A CA 1
ATOM 852 C C . ALA A 1 105 ? 8.962 7.904 5.711 1.00 76.81 105 ALA A C 1
ATOM 854 O O . ALA A 1 105 ? 7.917 7.672 6.331 1.00 76.81 105 ALA A O 1
ATOM 855 N N . PRO A 1 106 ? 9.256 9.157 5.314 1.00 74.44 106 PRO A N 1
ATOM 856 C CA . PRO A 1 106 ? 8.345 10.270 5.541 1.00 74.44 106 PRO A CA 1
ATOM 857 C C . PRO A 1 106 ? 7.093 10.158 4.659 1.00 74.44 106 PRO A C 1
ATOM 859 O O . PRO A 1 106 ? 7.107 9.537 3.602 1.00 74.44 106 PRO A O 1
ATOM 862 N N . GLU A 1 107 ? 6.008 10.821 5.062 1.00 67.75 107 GLU A N 1
ATOM 863 C CA . GLU A 1 107 ? 4.818 10.946 4.213 1.00 67.75 107 GLU A CA 1
ATOM 864 C C . GLU A 1 107 ? 5.104 11.872 3.020 1.00 67.75 107 GLU A C 1
ATOM 866 O O . GLU A 1 107 ? 5.645 12.974 3.184 1.00 67.75 107 GLU A O 1
ATOM 871 N N . PHE A 1 108 ? 4.706 11.445 1.820 1.00 69.69 108 PHE A N 1
ATOM 872 C CA . PHE A 1 108 ? 4.937 12.187 0.584 1.00 69.69 108 PHE A CA 1
ATOM 873 C C . PHE A 1 108 ? 3.634 12.766 0.027 1.00 69.69 108 PHE A C 1
ATOM 875 O O . PHE A 1 108 ? 2.587 12.129 -0.015 1.00 69.69 108 PHE A O 1
ATOM 882 N N . GLY A 1 109 ? 3.689 14.006 -0.457 1.00 62.09 109 GLY A N 1
ATOM 883 C CA . GLY A 1 109 ? 2.549 14.608 -1.146 1.00 62.09 109 GLY A CA 1
ATOM 884 C C . GLY A 1 109 ? 2.335 13.984 -2.528 1.00 62.09 109 GLY A C 1
ATOM 885 O O . GLY A 1 109 ? 3.251 13.959 -3.346 1.00 62.09 109 GLY A O 1
ATOM 886 N N . GLN A 1 110 ? 1.110 13.555 -2.835 1.00 68.06 110 GLN A N 1
ATOM 887 C CA . GLN A 1 110 ? 0.759 13.055 -4.169 1.00 68.06 110 GLN A CA 1
ATOM 888 C C . GLN A 1 110 ? 0.466 14.205 -5.143 1.00 68.06 110 GLN A C 1
ATOM 890 O O . GLN A 1 110 ? -0.242 15.164 -4.817 1.00 68.06 110 GLN A O 1
ATOM 895 N N . LYS A 1 111 ? 0.958 14.089 -6.380 1.00 69.38 111 LYS A N 1
ATOM 896 C CA . LYS A 1 111 ? 0.703 15.042 -7.469 1.00 69.38 111 LYS A CA 1
ATOM 897 C C . LYS A 1 111 ? 0.226 14.302 -8.712 1.00 69.38 111 LYS A C 1
ATOM 899 O O . LYS A 1 111 ? 0.799 13.294 -9.104 1.00 69.38 111 LYS A O 1
ATOM 904 N N . ILE A 1 112 ? -0.795 14.849 -9.370 1.00 71.75 112 ILE A N 1
ATOM 905 C CA . ILE A 1 112 ? -1.216 14.365 -10.687 1.00 71.75 112 ILE A CA 1
ATOM 906 C C . ILE A 1 112 ? -0.154 14.776 -11.707 1.00 71.75 112 ILE A C 1
ATOM 908 O O . ILE A 1 112 ? 0.082 15.969 -11.916 1.00 71.75 112 ILE A O 1
ATOM 912 N N . THR A 1 113 ? 0.454 13.779 -12.339 1.00 72.44 113 THR A N 1
ATOM 913 C CA . THR A 1 113 ? 1.494 13.945 -13.354 1.00 72.44 113 THR A CA 1
ATOM 914 C C . THR A 1 113 ? 1.034 13.284 -14.647 1.00 72.44 113 THR A C 1
ATOM 916 O O . THR A 1 113 ? 0.428 12.216 -14.630 1.00 72.44 113 THR A O 1
ATOM 919 N N . THR A 1 114 ? 1.304 13.935 -15.774 1.00 79.31 114 THR A N 1
ATOM 920 C CA . THR A 1 114 ? 1.134 13.356 -17.109 1.00 79.31 114 THR A CA 1
ATOM 921 C C . THR A 1 114 ? 2.521 13.109 -17.673 1.00 79.31 114 THR A C 1
ATOM 923 O O . THR A 1 114 ? 3.333 14.034 -17.711 1.00 79.31 114 THR A O 1
ATOM 926 N N . PHE A 1 115 ? 2.799 11.873 -18.077 1.00 82.94 115 PHE A N 1
ATOM 927 C CA . PHE A 1 115 ? 4.053 11.526 -18.732 1.00 82.94 115 PHE A CA 1
ATOM 928 C C . PHE A 1 115 ? 3.981 11.884 -20.216 1.00 82.94 115 PHE A C 1
ATOM 930 O O . PHE A 1 115 ? 2.950 11.695 -20.863 1.00 82.94 115 PHE A O 1
ATOM 937 N N . SER A 1 116 ? 5.084 12.410 -20.738 1.00 82.19 116 SER A N 1
ATOM 938 C CA . SER A 1 116 ? 5.274 12.648 -22.167 1.00 82.19 116 SER A CA 1
ATOM 939 C C . SER A 1 116 ? 6.248 11.606 -22.711 1.00 82.19 116 SER A C 1
ATOM 941 O O . SER A 1 116 ? 7.178 11.252 -21.981 1.00 82.19 116 SER A O 1
ATOM 943 N N . PRO A 1 117 ? 6.080 11.142 -23.963 1.00 82.12 117 PRO A N 1
ATOM 944 C CA . PRO A 1 117 ? 7.043 10.248 -24.591 1.00 82.12 117 PRO A CA 1
ATOM 945 C C . PRO A 1 117 ? 8.446 10.855 -24.553 1.00 82.12 117 PRO A C 1
ATOM 947 O O . PRO A 1 117 ? 8.646 11.987 -25.000 1.00 82.12 117 PRO A O 1
ATOM 950 N N . ASP A 1 118 ? 9.401 10.102 -24.020 1.00 86.00 118 ASP A N 1
ATOM 951 C CA . ASP A 1 118 ? 10.809 10.478 -24.002 1.00 86.00 118 ASP A CA 1
ATOM 952 C C . ASP A 1 118 ? 11.665 9.263 -24.399 1.00 86.00 118 ASP A C 1
ATOM 954 O O . ASP A 1 118 ? 11.912 8.385 -23.567 1.00 86.00 118 ASP A O 1
ATOM 958 N N . PRO A 1 119 ? 12.148 9.207 -25.656 1.00 83.69 119 PRO A N 1
ATOM 959 C CA . PRO A 1 119 ? 12.926 8.074 -26.151 1.00 83.69 119 PRO A CA 1
ATOM 960 C C . PRO A 1 119 ? 14.296 7.950 -25.475 1.00 83.69 119 PRO A C 1
ATOM 962 O O . PRO A 1 119 ? 14.958 6.936 -25.638 1.00 83.69 119 PRO A O 1
ATOM 965 N N . GLY A 1 120 ? 14.739 8.944 -24.698 1.00 86.75 120 GLY A N 1
ATOM 966 C CA . GLY A 1 120 ? 16.020 8.849 -24.001 1.00 86.75 120 GLY A CA 1
ATOM 967 C C . GLY A 1 120 ? 16.014 7.922 -22.781 1.00 86.75 120 GLY A C 1
ATOM 968 O O . GLY A 1 120 ? 17.082 7.676 -22.238 1.00 86.75 120 GLY A O 1
ATOM 969 N N . PHE A 1 121 ? 14.857 7.435 -22.318 1.00 89.00 121 PHE A N 1
ATOM 970 C CA . PHE A 1 121 ? 14.827 6.361 -21.315 1.00 89.00 121 PHE A CA 1
ATOM 971 C C . PHE A 1 121 ? 14.989 4.991 -21.969 1.00 89.00 121 PHE A C 1
ATOM 973 O O . PHE A 1 121 ? 15.745 4.158 -21.480 1.00 89.00 121 PHE A O 1
ATOM 980 N N . VAL A 1 122 ? 14.293 4.753 -23.079 1.00 88.38 122 VAL A N 1
ATOM 981 C CA . VAL A 1 122 ? 14.361 3.485 -23.807 1.00 88.38 122 VAL A CA 1
ATOM 982 C C . VAL A 1 122 ? 14.397 3.788 -25.310 1.00 88.38 122 VAL A C 1
ATOM 984 O O . VAL A 1 122 ? 13.338 3.948 -25.923 1.00 88.38 122 VAL A O 1
ATOM 987 N N . PRO A 1 123 ? 15.598 3.919 -25.905 1.00 86.06 123 PRO A N 1
ATOM 988 C CA . PRO A 1 123 ? 15.739 4.255 -27.318 1.00 86.06 123 PRO A CA 1
ATOM 989 C C . PRO A 1 123 ? 15.197 3.151 -28.232 1.00 86.06 123 PRO A C 1
ATOM 991 O O . PRO A 1 123 ? 15.320 1.964 -27.931 1.00 86.06 123 PRO A O 1
ATOM 994 N N . GLU A 1 124 ? 14.634 3.527 -29.385 1.00 79.38 124 GLU A N 1
ATOM 995 C CA . GLU A 1 124 ? 14.209 2.553 -30.407 1.00 79.38 124 GLU A CA 1
ATOM 996 C C . GLU A 1 124 ? 15.405 1.789 -30.993 1.00 79.38 124 GLU A C 1
ATOM 998 O O . GLU A 1 124 ? 15.308 0.599 -31.294 1.00 79.38 124 GLU A O 1
ATOM 1003 N N . ASN A 1 125 ? 16.544 2.472 -31.129 1.00 81.81 125 ASN A N 1
ATOM 1004 C CA . ASN A 1 125 ? 17.816 1.861 -31.478 1.00 81.81 125 ASN A CA 1
ATOM 1005 C C . ASN A 1 125 ? 18.486 1.317 -30.213 1.00 81.81 125 ASN A C 1
ATOM 1007 O O . ASN A 1 125 ? 19.046 2.070 -29.419 1.00 81.81 125 ASN A O 1
ATOM 1011 N N . THR A 1 126 ? 18.473 -0.001 -30.032 1.00 80.62 126 THR A N 1
ATOM 1012 C CA . THR A 1 126 ? 18.935 -0.614 -28.780 1.00 80.62 126 THR A CA 1
ATOM 1013 C C . THR A 1 126 ? 20.431 -0.446 -28.517 1.00 80.62 126 THR A C 1
ATOM 1015 O O . THR A 1 126 ? 20.857 -0.515 -27.369 1.00 80.62 126 THR A O 1
ATOM 1018 N N . SER A 1 127 ? 21.245 -0.150 -29.535 1.00 81.38 127 SER A N 1
ATOM 1019 C CA . SER A 1 127 ? 22.655 0.205 -29.325 1.00 81.38 127 SER A CA 1
ATOM 1020 C C . SER A 1 127 ? 22.831 1.536 -28.581 1.00 81.38 127 SER A C 1
ATOM 1022 O O . SER A 1 127 ? 23.818 1.706 -27.871 1.00 81.38 127 SER A O 1
ATOM 1024 N N . GLU A 1 128 ? 21.878 2.466 -28.699 1.00 85.62 128 GLU A N 1
ATOM 1025 C CA . GLU A 1 128 ? 21.905 3.766 -28.008 1.00 85.62 128 GLU A CA 1
ATOM 1026 C C . GLU A 1 128 ? 21.522 3.656 -26.526 1.00 85.62 128 GLU A C 1
ATOM 1028 O O . GLU A 1 128 ? 21.738 4.592 -25.755 1.00 85.62 128 GLU A O 1
ATOM 1033 N N . PHE A 1 129 ? 21.005 2.502 -26.090 1.00 86.81 129 PHE A N 1
ATOM 1034 C CA . PHE A 1 129 ? 20.722 2.259 -24.676 1.00 86.81 129 PHE A CA 1
ATOM 1035 C C . PHE A 1 129 ? 21.990 2.372 -23.812 1.00 86.81 129 PHE A C 1
ATOM 1037 O O . PHE A 1 129 ? 21.940 2.864 -22.688 1.00 86.81 129 PHE A O 1
ATOM 1044 N N . PHE A 1 130 ? 23.144 1.997 -24.370 1.00 87.00 130 PHE A N 1
ATOM 1045 C CA . PHE A 1 130 ? 24.446 2.038 -23.699 1.00 87.00 130 PHE A CA 1
ATOM 1046 C C . PHE A 1 130 ? 25.110 3.424 -23.720 1.00 87.00 130 PHE A C 1
ATOM 1048 O O . PHE A 1 130 ? 26.271 3.552 -23.330 1.00 87.00 130 PHE A O 1
ATOM 1055 N N . SER A 1 131 ? 24.413 4.462 -24.197 1.00 90.31 131 SER A N 1
ATOM 1056 C CA . SER A 1 131 ? 24.954 5.818 -24.222 1.00 90.31 131 SER A CA 1
ATOM 1057 C C . SER A 1 131 ? 24.990 6.450 -22.826 1.00 90.31 131 SER A C 1
ATOM 1059 O O . SER A 1 131 ? 24.160 6.171 -21.951 1.00 90.31 131 SER A O 1
ATOM 1061 N N . ASP A 1 132 ? 25.939 7.367 -22.625 1.00 90.88 132 ASP A N 1
ATOM 1062 C CA . ASP A 1 132 ? 26.050 8.126 -21.379 1.00 90.88 132 ASP A CA 1
ATOM 1063 C C . ASP A 1 132 ? 24.798 8.977 -21.109 1.00 90.88 132 ASP A C 1
ATOM 1065 O O . ASP A 1 132 ? 24.472 9.241 -19.948 1.00 90.88 132 ASP A O 1
ATOM 1069 N N . GLU A 1 133 ? 24.087 9.423 -22.151 1.00 90.88 133 GLU A N 1
ATOM 1070 C CA . GLU A 1 133 ? 22.834 10.166 -22.001 1.00 90.88 133 GLU A CA 1
ATOM 1071 C C . GLU A 1 133 ? 21.720 9.296 -21.414 1.00 90.88 133 GLU A C 1
ATOM 1073 O O . GLU A 1 133 ? 21.084 9.711 -20.440 1.00 90.88 133 GLU A O 1
ATOM 1078 N N . THR A 1 134 ? 21.509 8.095 -21.965 1.00 89.12 134 THR A N 1
ATOM 1079 C CA . THR A 1 134 ? 20.486 7.152 -21.487 1.00 89.12 134 THR A CA 1
ATOM 1080 C C . THR A 1 134 ? 20.763 6.760 -20.039 1.00 89.12 134 THR A C 1
ATOM 1082 O O . THR A 1 134 ? 19.886 6.864 -19.175 1.00 89.12 134 THR A O 1
ATOM 1085 N N . ARG A 1 135 ? 22.022 6.433 -19.722 1.00 88.81 135 ARG A N 1
ATOM 1086 C CA . ARG A 1 135 ? 22.447 6.109 -18.355 1.00 88.81 135 ARG A CA 1
ATOM 1087 C C . ARG A 1 135 ? 22.185 7.257 -17.377 1.00 88.81 135 ARG A C 1
ATOM 1089 O O . ARG A 1 135 ? 21.638 7.038 -16.297 1.00 88.81 135 ARG A O 1
ATOM 1096 N N . LYS A 1 136 ? 22.534 8.498 -17.740 1.00 90.62 136 LYS A N 1
ATOM 1097 C CA . LYS A 1 136 ? 22.269 9.683 -16.899 1.00 90.62 136 LYS A CA 1
ATOM 1098 C C . LYS A 1 136 ? 20.776 9.918 -16.682 1.00 90.62 136 LYS A C 1
ATOM 1100 O O . LYS A 1 136 ? 20.393 10.338 -15.591 1.00 90.62 136 LYS A O 1
ATOM 1105 N N . LYS A 1 137 ? 19.933 9.645 -17.682 1.00 91.00 137 LYS A N 1
ATOM 1106 C CA . LYS A 1 137 ? 18.475 9.755 -17.543 1.00 91.00 137 LYS A CA 1
ATOM 1107 C C . LYS A 1 137 ? 17.923 8.752 -16.541 1.00 91.00 137 LYS A C 1
ATOM 1109 O O . LYS A 1 137 ? 17.191 9.166 -15.645 1.00 91.00 137 LYS A O 1
ATOM 1114 N N . TRP A 1 138 ? 18.312 7.483 -16.614 1.00 90.56 138 TRP A N 1
ATOM 1115 C CA . TRP A 1 138 ? 17.906 6.487 -15.616 1.00 90.56 138 TRP A CA 1
ATOM 1116 C C . TRP A 1 138 ? 18.374 6.850 -14.207 1.00 90.56 138 TRP A C 1
ATOM 1118 O O . TRP A 1 138 ? 17.577 6.839 -13.272 1.00 90.56 138 TRP A O 1
ATOM 1128 N N . LEU A 1 139 ? 19.625 7.296 -14.068 1.00 90.31 139 LEU A N 1
ATOM 1129 C CA . LEU A 1 139 ? 20.153 7.775 -12.788 1.00 90.31 139 LEU A CA 1
ATOM 1130 C C . LEU A 1 139 ? 19.414 9.008 -12.244 1.00 90.31 139 LEU A C 1
ATOM 1132 O O . LEU A 1 139 ? 19.427 9.231 -11.040 1.00 90.31 139 LEU A O 1
ATOM 1136 N N . SER A 1 140 ? 18.759 9.803 -13.097 1.00 90.62 140 SER A N 1
ATOM 1137 C CA . SER A 1 140 ? 17.963 10.959 -12.658 1.00 90.62 140 SER A CA 1
ATOM 1138 C C . SER A 1 140 ? 16.621 10.584 -12.016 1.00 90.62 140 SER A C 1
ATOM 1140 O O . SER A 1 140 ? 16.008 11.433 -11.370 1.00 90.62 140 SER A O 1
ATOM 1142 N N . LEU A 1 141 ? 16.161 9.338 -12.187 1.00 89.12 141 LEU A N 1
ATOM 1143 C CA . LEU A 1 141 ? 14.912 8.842 -11.594 1.00 89.12 141 LEU A CA 1
ATOM 1144 C C . LEU A 1 141 ? 15.083 8.431 -10.133 1.00 89.12 141 LEU A C 1
ATOM 1146 O O . LEU A 1 141 ? 14.123 8.483 -9.368 1.00 89.12 141 LEU A O 1
ATOM 1150 N N . VAL A 1 142 ? 16.295 8.020 -9.759 1.00 87.69 142 VAL A N 1
ATOM 1151 C CA . VAL A 1 142 ? 16.621 7.533 -8.420 1.00 87.69 142 VAL A CA 1
ATOM 1152 C C . VAL A 1 142 ? 17.337 8.619 -7.607 1.00 87.69 142 VAL A C 1
ATOM 1154 O O . VAL A 1 142 ? 18.068 9.444 -8.164 1.00 87.69 142 VAL A O 1
ATOM 1157 N N . PRO A 1 143 ? 17.138 8.668 -6.280 1.00 83.94 143 PRO A N 1
ATOM 1158 C CA . PRO A 1 143 ? 17.830 9.625 -5.429 1.00 83.94 143 PRO A CA 1
ATOM 1159 C C . PRO A 1 143 ? 19.342 9.355 -5.390 1.00 83.94 143 PRO A C 1
ATOM 1161 O O . PRO A 1 143 ? 19.831 8.270 -5.716 1.00 83.94 143 PRO A O 1
ATOM 1164 N N . LYS A 1 144 ? 20.111 10.357 -4.945 1.00 79.25 144 LYS A N 1
ATOM 1165 C CA . LYS A 1 144 ? 21.545 10.176 -4.671 1.00 79.25 144 LYS A CA 1
ATOM 1166 C C . LYS A 1 144 ? 21.721 9.054 -3.645 1.00 79.25 144 LYS A C 1
ATOM 1168 O O . LYS A 1 144 ? 21.073 9.088 -2.607 1.00 79.25 144 LYS A O 1
ATOM 1173 N N . GLY A 1 145 ? 22.600 8.100 -3.947 1.00 77.69 145 GLY A N 1
ATOM 1174 C CA . GLY A 1 145 ? 22.740 6.869 -3.161 1.00 77.69 145 GLY A CA 1
ATOM 1175 C C . GLY A 1 145 ? 21.916 5.691 -3.690 1.00 77.69 145 GLY A C 1
ATOM 1176 O O . GLY A 1 145 ? 21.873 4.668 -3.030 1.00 77.69 145 GLY A O 1
ATOM 1177 N N . LEU A 1 146 ? 21.283 5.814 -4.868 1.00 83.44 146 LEU A N 1
ATOM 1178 C CA . LEU A 1 146 ? 20.590 4.730 -5.593 1.00 83.44 146 LEU A CA 1
ATOM 1179 C C . LEU A 1 146 ? 19.407 4.083 -4.853 1.00 83.44 146 LEU A C 1
ATOM 1181 O O . LEU A 1 146 ? 18.869 3.094 -5.333 1.00 83.44 146 LEU A O 1
ATOM 1185 N N . GLY A 1 147 ? 18.971 4.669 -3.737 1.00 85.06 147 GLY A N 1
ATOM 1186 C CA . GLY A 1 147 ? 17.892 4.125 -2.914 1.00 85.06 147 GLY A CA 1
ATOM 1187 C C . GLY A 1 147 ? 18.342 3.291 -1.721 1.00 85.06 147 GLY A C 1
ATOM 1188 O O . GLY A 1 147 ? 17.480 2.835 -0.979 1.00 85.06 147 GLY A O 1
ATOM 1189 N N . TYR A 1 148 ? 19.652 3.151 -1.495 1.00 89.19 148 TYR A N 1
ATOM 1190 C CA . TYR A 1 148 ? 20.182 2.592 -0.254 1.00 89.19 148 TYR A CA 1
ATOM 1191 C C . TYR A 1 148 ? 19.996 3.582 0.899 1.00 89.19 148 TYR A C 1
ATOM 1193 O O . TYR A 1 148 ? 20.319 4.771 0.788 1.00 89.19 148 TYR A O 1
ATOM 1201 N N . LEU A 1 149 ? 19.462 3.082 2.007 1.00 89.19 149 LEU A N 1
ATOM 1202 C CA . LEU A 1 149 ? 19.044 3.844 3.173 1.00 89.19 149 LEU A CA 1
ATOM 1203 C C . LEU A 1 149 ? 19.741 3.280 4.410 1.00 89.19 149 LEU A C 1
ATOM 1205 O O . LEU A 1 149 ? 19.544 2.124 4.771 1.00 89.19 149 LEU A O 1
ATOM 1209 N N . GLU A 1 150 ? 20.552 4.109 5.066 1.00 91.56 150 GLU A N 1
ATOM 1210 C CA . GLU A 1 150 ? 21.178 3.775 6.348 1.00 91.56 150 GLU A CA 1
ATOM 1211 C C . GLU A 1 150 ? 20.241 4.148 7.508 1.00 91.56 150 GLU A C 1
ATOM 1213 O O . GLU A 1 150 ? 19.896 5.321 7.696 1.00 91.56 150 GLU A O 1
ATOM 1218 N N . ILE A 1 151 ? 19.876 3.159 8.324 1.00 88.88 151 ILE A N 1
ATOM 1219 C CA . ILE A 1 151 ? 19.077 3.326 9.539 1.00 88.88 151 ILE A CA 1
ATOM 1220 C C . ILE A 1 151 ? 20.017 3.316 10.745 1.00 88.88 151 ILE A C 1
ATOM 1222 O O . ILE A 1 151 ? 20.517 2.281 11.168 1.00 88.88 151 ILE A O 1
ATOM 1226 N N . LYS A 1 152 ? 20.266 4.491 11.329 1.00 90.62 152 LYS A N 1
ATOM 1227 C CA . LYS A 1 152 ? 21.244 4.638 12.425 1.00 90.62 152 LYS A CA 1
ATOM 1228 C C . LYS A 1 152 ? 20.813 3.978 13.737 1.00 90.62 152 LYS A C 1
ATOM 1230 O O . LYS A 1 152 ? 21.658 3.481 14.474 1.00 90.62 152 LYS A O 1
ATOM 1235 N N . ASN A 1 153 ? 19.512 3.995 14.023 1.00 88.69 153 ASN A N 1
ATOM 1236 C CA . ASN A 1 153 ? 18.928 3.519 15.276 1.00 88.69 153 ASN A CA 1
ATOM 1237 C C . ASN A 1 153 ? 17.808 2.508 14.961 1.00 88.69 153 ASN A C 1
ATOM 1239 O O . ASN A 1 153 ? 16.636 2.867 15.064 1.00 88.69 153 ASN A O 1
ATOM 1243 N N . PRO A 1 154 ? 18.133 1.277 14.525 1.00 85.19 154 PRO A N 1
ATOM 1244 C CA . PRO A 1 154 ? 17.121 0.305 14.101 1.00 85.19 154 PRO A CA 1
ATOM 1245 C C . PRO A 1 154 ? 16.153 -0.076 15.231 1.00 85.19 154 P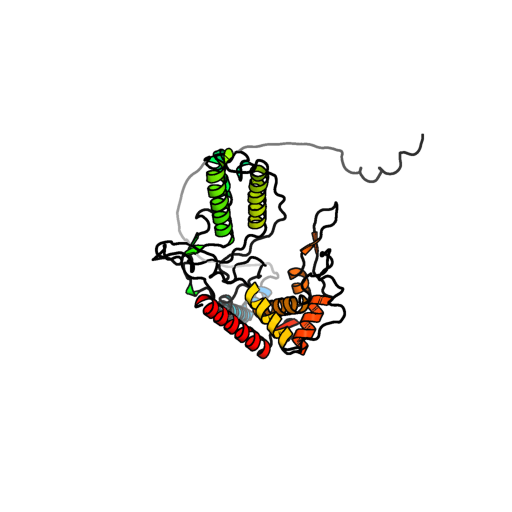RO A C 1
ATOM 1247 O O . PRO A 1 154 ? 14.975 -0.275 14.976 1.00 85.19 154 PRO A O 1
ATOM 1250 N N . GLU A 1 155 ? 16.616 -0.048 16.485 1.00 84.12 155 GLU A N 1
ATOM 1251 C CA . GLU A 1 155 ? 15.820 -0.322 17.696 1.00 84.12 155 GLU A CA 1
ATOM 1252 C C . GLU A 1 155 ? 14.624 0.633 17.902 1.00 84.12 155 GLU A C 1
ATOM 1254 O O . GLU A 1 155 ? 13.754 0.373 18.728 1.00 84.12 155 GLU A O 1
ATOM 1259 N N . GLU A 1 156 ? 14.586 1.775 17.205 1.00 81.56 156 GLU A N 1
ATOM 1260 C CA . GLU A 1 156 ? 13.478 2.739 17.286 1.00 81.56 156 GLU A CA 1
ATOM 1261 C C . GLU A 1 156 ? 12.303 2.388 16.357 1.00 81.56 156 GLU A C 1
ATOM 1263 O O . GLU A 1 156 ? 11.253 3.031 16.446 1.00 81.56 156 GLU A O 1
ATOM 1268 N N . TYR A 1 157 ? 12.467 1.398 15.471 1.00 75.75 157 TYR A N 1
ATOM 1269 C CA . TYR A 1 157 ? 11.501 1.050 14.432 1.00 75.75 157 TYR A CA 1
ATOM 1270 C C . TYR A 1 157 ? 11.101 -0.424 14.521 1.00 75.75 157 TYR A C 1
ATOM 1272 O O . TYR A 1 157 ? 11.940 -1.321 14.526 1.00 75.75 157 TYR A O 1
ATOM 1280 N N . ASP A 1 158 ? 9.796 -0.680 14.523 1.00 70.12 158 ASP A N 1
ATOM 1281 C CA . ASP A 1 158 ? 9.260 -2.038 14.503 1.00 70.12 158 ASP A CA 1
ATOM 1282 C C . ASP A 1 158 ? 9.156 -2.563 13.059 1.00 70.12 158 ASP A C 1
ATOM 1284 O O . ASP A 1 158 ? 8.802 -1.822 12.140 1.00 70.12 158 ASP A O 1
ATOM 1288 N N . ASN A 1 159 ? 9.337 -3.877 12.873 1.00 70.38 159 ASN A N 1
ATOM 1289 C CA . ASN A 1 159 ? 9.160 -4.588 11.593 1.00 70.38 159 ASN A CA 1
ATOM 1290 C C . ASN A 1 159 ? 10.148 -4.215 10.473 1.00 70.38 159 ASN A C 1
ATOM 1292 O O . ASN A 1 159 ? 9.786 -4.314 9.300 1.00 70.38 159 ASN A O 1
ATOM 1296 N N . LEU A 1 160 ? 11.373 -3.812 10.813 1.00 80.06 160 LEU A N 1
ATOM 1297 C CA . LEU A 1 160 ? 12.432 -3.642 9.818 1.00 80.06 160 LEU A CA 1
ATOM 1298 C C . LEU A 1 160 ? 12.743 -4.976 9.097 1.00 80.06 160 LEU A C 1
ATOM 1300 O O . LEU A 1 160 ? 12.680 -6.028 9.742 1.00 80.06 160 LEU A O 1
ATOM 1304 N N . PRO A 1 161 ? 13.059 -4.938 7.788 1.00 84.25 161 PRO A N 1
ATOM 1305 C CA . PRO A 1 161 ? 13.535 -6.101 7.035 1.00 84.25 161 PRO A CA 1
ATOM 1306 C C . PRO A 1 161 ? 14.971 -6.475 7.441 1.00 84.25 161 PRO A C 1
ATOM 1308 O O . PRO A 1 161 ? 15.580 -5.797 8.279 1.00 84.25 161 PRO A O 1
ATOM 1311 N N . ALA A 1 162 ? 15.528 -7.542 6.864 1.00 86.56 162 ALA A N 1
ATOM 1312 C CA . ALA A 1 162 ? 16.918 -7.901 7.123 1.00 86.56 162 ALA A CA 1
ATOM 1313 C C . ALA A 1 162 ? 17.860 -6.789 6.629 1.00 86.56 162 ALA A C 1
ATOM 1315 O O . ALA A 1 162 ? 17.596 -6.111 5.638 1.00 86.56 162 ALA A O 1
ATOM 1316 N N . ARG A 1 163 ? 18.977 -6.561 7.322 1.00 89.06 163 ARG A N 1
ATOM 1317 C CA . ARG A 1 163 ? 19.993 -5.625 6.816 1.00 89.06 163 ARG A CA 1
ATOM 1318 C C . ARG A 1 163 ? 20.731 -6.263 5.641 1.00 89.06 163 ARG A C 1
ATOM 1320 O O . ARG A 1 163 ? 20.957 -7.467 5.663 1.00 89.06 163 ARG A O 1
ATOM 1327 N N . LEU A 1 164 ? 21.191 -5.438 4.710 1.00 85.81 164 LEU A N 1
ATOM 1328 C CA . LEU A 1 164 ? 22.055 -5.884 3.627 1.00 85.81 164 LEU A CA 1
ATOM 1329 C C . LEU A 1 164 ? 23.434 -6.309 4.155 1.00 85.81 164 LEU A C 1
ATOM 1331 O O . LEU A 1 164 ? 24.106 -5.544 4.859 1.00 85.81 164 LEU A O 1
ATOM 1335 N N . ASP A 1 165 ? 23.882 -7.501 3.779 1.00 83.38 165 ASP A N 1
ATOM 1336 C CA . ASP A 1 165 ? 25.106 -8.125 4.288 1.00 83.38 165 ASP A CA 1
ATOM 1337 C C . ASP A 1 165 ? 26.378 -7.460 3.751 1.00 83.38 165 ASP A C 1
ATOM 1339 O O . ASP A 1 165 ? 27.403 -7.410 4.443 1.00 83.38 165 ASP A O 1
ATOM 1343 N N . SER A 1 166 ? 26.304 -6.848 2.565 1.00 81.62 166 SER A N 1
ATOM 1344 C CA . SER A 1 166 ? 27.401 -6.075 1.964 1.00 81.62 166 SER A CA 1
ATOM 1345 C C . SER A 1 166 ? 27.831 -4.876 2.826 1.00 81.62 166 SER A C 1
ATOM 1347 O O . SER A 1 166 ? 28.904 -4.307 2.609 1.00 81.62 166 SER A O 1
ATOM 1349 N N . TYR A 1 167 ? 27.018 -4.491 3.818 1.00 82.31 167 TYR A N 1
ATOM 1350 C CA . TYR A 1 167 ? 27.247 -3.369 4.725 1.00 82.31 167 TYR A CA 1
ATOM 1351 C C . TYR A 1 167 ? 27.404 -3.862 6.173 1.00 82.31 167 TYR A C 1
ATOM 1353 O O . TYR A 1 167 ? 26.537 -3.678 7.025 1.00 82.31 167 TYR A O 1
ATOM 1361 N N . SER A 1 168 ? 28.549 -4.483 6.479 1.00 73.56 168 SER A N 1
ATOM 1362 C CA . SER A 1 168 ? 28.785 -5.184 7.754 1.00 73.56 168 SER A CA 1
ATOM 1363 C C . SER A 1 168 ? 28.593 -4.333 9.014 1.00 73.56 168 SER A C 1
ATOM 1365 O O . SER A 1 168 ? 28.143 -4.867 10.027 1.00 73.56 168 SER A O 1
ATOM 1367 N N . ASP A 1 169 ? 28.890 -3.033 8.948 1.00 84.88 169 ASP A N 1
ATOM 1368 C CA . ASP A 1 169 ? 28.958 -2.143 10.117 1.00 84.88 169 ASP A CA 1
ATOM 1369 C C . ASP A 1 169 ? 27.739 -1.211 10.243 1.00 84.88 169 ASP A C 1
ATOM 1371 O O . ASP A 1 169 ? 27.655 -0.413 11.178 1.00 84.88 169 ASP A O 1
ATOM 1375 N N . GLN A 1 170 ? 26.802 -1.279 9.294 1.00 89.31 170 GLN A N 1
ATOM 1376 C CA . GLN A 1 170 ? 25.668 -0.362 9.185 1.00 89.31 170 GLN A CA 1
ATOM 1377 C C . GLN A 1 170 ? 24.376 -1.141 8.929 1.00 89.31 170 GLN A C 1
ATOM 1379 O O . GLN A 1 170 ? 24.371 -2.161 8.247 1.00 89.31 170 GLN A O 1
ATOM 1384 N N . PHE A 1 171 ? 23.251 -0.653 9.451 1.00 89.25 171 PHE A N 1
ATOM 1385 C CA . PHE A 1 171 ? 21.945 -1.194 9.086 1.00 89.25 171 PHE A CA 1
ATOM 1386 C C . PHE A 1 171 ? 21.490 -0.513 7.794 1.00 89.25 171 PHE A C 1
ATOM 1388 O O . PHE A 1 171 ? 20.932 0.586 7.827 1.00 89.25 171 PHE A O 1
ATOM 1395 N N . VAL A 1 172 ? 21.809 -1.121 6.653 1.00 91.19 172 VAL A N 1
ATOM 1396 C CA . VAL A 1 172 ? 21.455 -0.596 5.329 1.00 91.19 172 VAL A CA 1
ATOM 1397 C C . VAL A 1 172 ? 20.364 -1.460 4.720 1.00 91.19 172 VAL A C 1
ATOM 1399 O O . VAL A 1 172 ? 20.460 -2.681 4.735 1.00 91.19 172 VAL A O 1
ATOM 1402 N N . VAL A 1 173 ? 19.341 -0.809 4.182 1.00 90.25 173 VAL A N 1
ATOM 1403 C CA . VAL A 1 173 ? 18.220 -1.420 3.453 1.00 90.25 173 VAL A CA 1
ATOM 1404 C C . VAL A 1 173 ? 17.996 -0.646 2.156 1.00 90.25 173 VAL A C 1
ATOM 1406 O O . VAL A 1 173 ? 18.546 0.445 1.981 1.00 90.25 173 VAL A O 1
ATOM 1409 N N . THR A 1 174 ? 17.196 -1.171 1.237 1.00 89.56 174 THR A N 1
ATOM 1410 C CA . THR A 1 174 ? 16.807 -0.456 0.011 1.00 89.56 174 THR A CA 1
ATOM 1411 C C . THR A 1 174 ? 15.309 -0.170 0.006 1.00 89.56 174 THR A C 1
ATOM 1413 O O . THR A 1 174 ? 14.552 -0.777 0.756 1.00 89.56 174 THR A O 1
ATOM 1416 N N . SER A 1 175 ? 14.859 0.791 -0.801 1.00 88.31 175 SER A N 1
ATOM 1417 C CA . SER A 1 175 ? 13.420 0.996 -1.014 1.00 88.31 175 SER A CA 1
ATOM 1418 C C . SER A 1 175 ? 12.913 0.188 -2.208 1.00 88.31 175 SER A C 1
ATOM 1420 O O . SER A 1 175 ? 13.575 0.149 -3.252 1.00 88.31 175 SER A O 1
ATOM 1422 N N . SER A 1 176 ? 11.701 -0.363 -2.104 1.00 86.88 176 SER A N 1
ATOM 1423 C CA . SER A 1 176 ? 11.079 -1.147 -3.176 1.00 86.88 176 SER A CA 1
ATOM 1424 C C . SER A 1 176 ? 11.026 -0.413 -4.510 1.00 86.88 176 SER A C 1
ATOM 1426 O O . SER A 1 176 ? 11.362 -0.967 -5.553 1.00 86.88 176 SER A O 1
ATOM 1428 N N . MET A 1 177 ? 10.653 0.867 -4.518 1.00 88.75 177 MET A N 1
ATOM 1429 C CA . MET A 1 177 ? 10.575 1.667 -5.743 1.00 88.75 177 MET A CA 1
ATOM 1430 C C . MET A 1 177 ? 11.923 1.770 -6.467 1.00 88.75 177 MET A C 1
ATOM 1432 O O . MET A 1 177 ? 11.987 1.618 -7.690 1.00 88.75 177 MET A O 1
ATOM 1436 N N . THR A 1 178 ? 13.010 2.019 -5.732 1.00 89.94 178 THR A N 1
ATOM 1437 C CA . THR A 1 178 ? 14.343 2.148 -6.334 1.00 89.94 178 THR A CA 1
ATOM 1438 C C . THR A 1 178 ? 14.872 0.811 -6.824 1.00 89.94 178 THR A C 1
ATOM 1440 O O . THR A 1 178 ? 15.495 0.763 -7.886 1.00 89.94 178 THR A O 1
ATOM 1443 N N . HIS A 1 179 ? 14.565 -0.271 -6.110 1.00 88.31 179 HIS A N 1
ATOM 1444 C CA . HIS A 1 179 ? 14.913 -1.614 -6.544 1.00 88.31 179 HIS A CA 1
ATOM 1445 C C . HIS A 1 179 ? 14.115 -2.037 -7.795 1.00 88.31 179 HIS A C 1
ATOM 1447 O O . HIS A 1 179 ? 14.710 -2.478 -8.776 1.00 88.31 179 HIS A O 1
ATOM 1453 N N . GLN A 1 180 ? 12.809 -1.751 -7.865 1.00 89.75 180 GLN A N 1
ATOM 1454 C CA . GLN A 1 180 ? 11.987 -1.970 -9.067 1.00 89.75 180 GLN A CA 1
ATOM 1455 C C . GLN A 1 180 ? 12.531 -1.227 -10.300 1.00 89.75 180 GLN A C 1
ATOM 1457 O O . GLN A 1 180 ? 12.566 -1.786 -11.400 1.00 89.75 180 GLN A O 1
ATOM 1462 N N . LEU A 1 181 ? 12.978 0.026 -10.139 1.00 91.44 181 LEU A N 1
ATOM 1463 C CA . LEU A 1 181 ? 13.620 0.779 -11.225 1.00 91.44 181 LEU A CA 1
ATOM 1464 C C . LEU A 1 181 ? 14.957 0.159 -11.647 1.00 91.44 181 LEU A C 1
ATOM 1466 O O . LEU A 1 181 ? 15.249 0.125 -12.844 1.00 91.44 181 LEU A O 1
ATOM 1470 N N . HIS A 1 182 ? 15.748 -0.335 -10.691 1.00 88.81 182 HIS A N 1
ATOM 1471 C CA . HIS A 1 182 ? 16.993 -1.045 -10.969 1.00 88.81 182 HIS A CA 1
ATOM 1472 C C . HIS A 1 182 ? 16.742 -2.328 -11.774 1.00 88.81 182 HIS A C 1
ATOM 1474 O O . HIS A 1 182 ? 17.333 -2.491 -12.841 1.00 88.81 182 HIS A O 1
ATOM 1480 N N . CYS A 1 183 ? 15.816 -3.191 -11.342 1.00 87.56 183 CYS A N 1
ATOM 1481 C CA . CYS A 1 183 ? 15.457 -4.405 -12.077 1.00 87.56 183 CYS A CA 1
ATOM 1482 C C . CYS A 1 183 ? 14.959 -4.087 -13.491 1.00 87.56 183 CYS A C 1
ATOM 1484 O O . CYS A 1 183 ? 15.366 -4.736 -14.453 1.00 87.56 183 CYS A O 1
ATOM 1486 N N . LEU A 1 184 ? 14.108 -3.066 -13.642 1.00 92.75 184 LEU A N 1
ATOM 1487 C CA . LEU A 1 184 ? 13.597 -2.664 -14.951 1.00 92.75 184 LEU A CA 1
ATOM 1488 C C . LEU A 1 184 ? 14.716 -2.186 -15.887 1.00 92.75 184 LEU A C 1
ATOM 1490 O O . LEU A 1 184 ? 14.720 -2.559 -17.061 1.00 92.75 184 LEU A O 1
ATOM 1494 N N . TYR A 1 185 ? 15.670 -1.402 -15.372 1.00 90.25 185 TYR A N 1
ATOM 1495 C CA . TYR A 1 185 ? 16.868 -1.015 -16.119 1.00 90.25 185 TYR A CA 1
ATOM 1496 C C . TYR A 1 185 ? 17.677 -2.248 -16.540 1.00 90.25 185 TYR A C 1
ATOM 1498 O O . TYR A 1 185 ? 18.004 -2.373 -17.716 1.00 90.25 185 TYR A O 1
ATOM 1506 N N . SER A 1 186 ? 17.936 -3.186 -15.625 1.00 86.25 186 SER A N 1
ATOM 1507 C CA . SER A 1 186 ? 18.715 -4.401 -15.902 1.00 86.25 186 SER A CA 1
ATOM 1508 C C . SER A 1 186 ? 18.057 -5.285 -16.967 1.00 86.25 186 SER A C 1
ATOM 1510 O O . SER A 1 186 ? 18.728 -5.798 -17.863 1.00 86.25 186 SER A O 1
ATOM 1512 N N . ILE A 1 187 ? 16.727 -5.419 -16.938 1.00 89.00 187 ILE A N 1
ATOM 1513 C CA . ILE A 1 187 ? 15.982 -6.158 -17.967 1.00 89.00 187 ILE A CA 1
ATOM 1514 C C . ILE A 1 187 ? 16.075 -5.435 -19.318 1.00 89.00 187 ILE A C 1
ATOM 1516 O O . ILE A 1 187 ? 16.309 -6.078 -20.344 1.00 89.00 187 ILE A O 1
ATOM 1520 N N . ALA A 1 188 ? 15.919 -4.107 -19.336 1.00 87.88 188 ALA A N 1
ATOM 1521 C CA . ALA A 1 188 ? 16.035 -3.312 -20.557 1.00 87.88 188 ALA A CA 1
ATOM 1522 C C . ALA A 1 188 ? 17.461 -3.342 -21.141 1.00 87.88 188 ALA A C 1
ATOM 1524 O O . ALA A 1 188 ? 17.625 -3.391 -22.362 1.00 87.88 188 ALA A O 1
ATOM 1525 N N . GLU A 1 189 ? 18.484 -3.379 -20.287 1.00 84.69 189 GLU A N 1
ATOM 1526 C CA . GLU A 1 189 ? 19.893 -3.519 -20.659 1.00 84.69 189 GLU A CA 1
ATOM 1527 C C . GLU A 1 189 ? 20.167 -4.886 -21.294 1.00 84.69 189 GLU A C 1
ATOM 1529 O O . GLU A 1 189 ? 20.695 -4.959 -22.408 1.00 84.69 189 GLU A O 1
ATOM 1534 N N . ALA A 1 190 ? 19.733 -5.970 -20.642 1.00 84.75 190 ALA A N 1
ATOM 1535 C CA . ALA A 1 190 ? 19.864 -7.329 -21.160 1.00 84.75 190 ALA A CA 1
ATOM 1536 C C . ALA A 1 190 ? 19.128 -7.500 -22.497 1.00 84.75 190 ALA A C 1
ATOM 1538 O O . ALA A 1 190 ? 19.672 -8.065 -23.449 1.00 84.75 190 ALA A O 1
ATOM 1539 N N . TYR A 1 191 ? 17.911 -6.961 -22.601 1.00 86.50 191 TYR A N 1
ATOM 1540 C CA . TYR A 1 191 ? 17.162 -6.933 -23.853 1.00 86.50 191 TYR A CA 1
ATOM 1541 C C . TYR A 1 191 ? 17.930 -6.186 -24.949 1.00 86.50 191 TYR A C 1
ATOM 1543 O O . TYR A 1 191 ? 18.130 -6.726 -26.037 1.00 86.50 191 TYR A O 1
ATOM 1551 N N . SER A 1 192 ? 18.422 -4.983 -24.648 1.00 84.50 192 SER A N 1
ATOM 1552 C CA . SER A 1 192 ? 19.139 -4.147 -25.613 1.00 84.50 192 SER A CA 1
ATOM 1553 C C . SER A 1 192 ? 20.443 -4.786 -26.095 1.00 84.50 192 SER A C 1
ATOM 1555 O O . SER A 1 192 ? 20.797 -4.664 -27.273 1.00 84.50 192 SER A O 1
ATOM 1557 N N . ALA A 1 193 ? 21.127 -5.523 -25.214 1.00 80.69 193 ALA A N 1
ATOM 1558 C CA . ALA A 1 193 ? 22.289 -6.333 -25.560 1.00 80.69 193 ALA A CA 1
ATOM 1559 C C . ALA A 1 193 ? 21.918 -7.465 -26.533 1.00 80.69 193 ALA A C 1
ATOM 1561 O O . ALA A 1 193 ? 22.603 -7.657 -27.537 1.00 80.69 193 ALA A O 1
ATOM 1562 N N . LEU A 1 194 ? 20.814 -8.180 -26.286 1.00 79.56 194 LEU A N 1
ATOM 1563 C CA . LEU A 1 194 ? 20.351 -9.289 -27.130 1.00 79.56 194 LEU A CA 1
ATOM 1564 C C . LEU A 1 194 ? 19.872 -8.836 -28.515 1.00 79.56 194 LEU A C 1
ATOM 1566 O O . LEU A 1 194 ? 20.085 -9.543 -29.499 1.00 79.56 194 LEU A O 1
ATOM 1570 N N . THR A 1 195 ? 19.230 -7.671 -28.604 1.00 77.00 195 THR A N 1
ATOM 1571 C CA . THR A 1 195 ? 18.630 -7.161 -29.848 1.00 77.00 195 THR A CA 1
ATOM 1572 C C . THR A 1 195 ? 19.565 -6.278 -30.666 1.00 77.00 195 THR A C 1
ATOM 1574 O O . THR A 1 195 ? 19.201 -5.867 -31.767 1.00 77.00 195 THR A O 1
ATOM 1577 N N . SER A 1 196 ? 20.769 -6.004 -30.155 1.00 69.06 196 SER A N 1
ATOM 1578 C CA . SER A 1 196 ? 21.827 -5.311 -30.898 1.00 69.06 196 SER A CA 1
ATOM 1579 C C . SER A 1 196 ? 22.184 -6.026 -32.216 1.00 69.06 196 SER A C 1
ATOM 1581 O O . SER A 1 196 ? 22.549 -5.372 -33.192 1.00 69.06 196 SER A O 1
ATOM 1583 N N . ASP A 1 197 ? 21.973 -7.348 -32.293 1.00 68.44 197 ASP A N 1
ATOM 1584 C CA . ASP A 1 197 ? 21.896 -8.110 -33.546 1.00 68.44 197 ASP A CA 1
ATOM 1585 C C . ASP A 1 197 ? 20.427 -8.322 -33.958 1.00 68.44 197 ASP A C 1
ATOM 1587 O O . ASP A 1 197 ? 19.758 -9.286 -33.573 1.00 68.44 197 ASP A O 1
ATOM 1591 N N . THR A 1 198 ? 19.925 -7.400 -34.780 1.00 59.94 198 THR A N 1
ATOM 1592 C CA . THR A 1 198 ? 18.528 -7.345 -35.254 1.00 59.94 198 THR A CA 1
ATOM 1593 C C . THR A 1 198 ? 18.062 -8.578 -36.041 1.00 59.94 198 THR A C 1
ATOM 1595 O O . THR A 1 198 ? 16.864 -8.736 -36.275 1.00 59.94 198 THR A O 1
ATOM 1598 N N . ASN A 1 199 ? 18.964 -9.491 -36.422 1.00 63.62 199 ASN A N 1
ATOM 1599 C CA . ASN A 1 199 ? 18.613 -10.719 -37.143 1.00 63.62 199 ASN A CA 1
ATOM 1600 C C . ASN A 1 199 ? 18.003 -11.811 -36.250 1.00 63.62 199 ASN A C 1
ATOM 1602 O O . ASN A 1 199 ? 17.459 -12.787 -36.768 1.00 63.62 199 ASN A O 1
ATOM 1606 N N . ARG A 1 200 ? 18.104 -11.681 -34.921 1.00 63.09 200 ARG A N 1
ATOM 1607 C CA . ARG A 1 200 ? 17.658 -12.705 -33.957 1.00 63.09 200 ARG A CA 1
ATOM 1608 C C . ARG A 1 200 ? 16.262 -12.467 -33.384 1.00 63.09 200 ARG A C 1
ATOM 1610 O O . ARG A 1 200 ? 15.777 -13.300 -32.622 1.00 63.09 200 ARG A O 1
ATOM 1617 N N . VAL A 1 201 ? 15.611 -11.358 -33.739 1.00 61.75 201 VAL A N 1
ATOM 1618 C CA . VAL A 1 201 ? 14.364 -10.908 -33.105 1.00 61.75 201 VAL A CA 1
ATOM 1619 C C . VAL A 1 201 ? 13.321 -10.563 -34.180 1.00 61.75 201 VAL A C 1
ATOM 1621 O O . VAL A 1 201 ? 13.675 -9.959 -35.194 1.00 61.75 201 VAL A O 1
ATOM 1624 N N . PRO A 1 202 ? 12.036 -10.938 -34.016 1.00 67.81 202 PRO A N 1
ATOM 1625 C CA . PRO A 1 202 ? 10.989 -10.576 -34.971 1.00 67.81 202 PRO A CA 1
ATOM 1626 C C . PRO A 1 202 ? 10.875 -9.054 -35.155 1.00 67.81 202 PRO A C 1
ATOM 1628 O O . PRO A 1 202 ? 10.990 -8.294 -34.198 1.00 67.81 202 PRO A O 1
ATOM 1631 N N . LYS A 1 203 ? 10.608 -8.599 -36.387 1.00 61.62 203 LYS A N 1
ATOM 1632 C CA . LYS A 1 203 ? 10.665 -7.173 -36.774 1.00 61.62 203 LYS A CA 1
ATOM 1633 C C . LYS A 1 203 ? 9.698 -6.242 -36.026 1.00 61.62 203 LYS A C 1
ATOM 1635 O O . LYS A 1 203 ? 9.955 -5.046 -35.984 1.00 61.62 203 LYS A O 1
ATOM 1640 N N . GLU A 1 204 ? 8.609 -6.760 -35.459 1.00 59.94 204 GLU A N 1
ATOM 1641 C CA . GLU A 1 204 ? 7.608 -5.950 -34.736 1.00 59.94 204 GLU A CA 1
ATOM 1642 C C . GLU A 1 204 ? 7.866 -5.852 -33.224 1.00 59.94 204 GLU A C 1
ATOM 1644 O O . GLU A 1 204 ? 7.292 -5.006 -32.539 1.00 59.94 204 GLU A O 1
ATOM 1649 N N . THR A 1 205 ? 8.760 -6.684 -32.691 1.00 64.69 205 THR A N 1
ATOM 1650 C CA . THR A 1 205 ? 9.047 -6.772 -31.256 1.00 64.69 205 THR A CA 1
ATOM 1651 C C . THR A 1 205 ? 9.824 -5.567 -30.687 1.00 64.69 205 THR A C 1
ATOM 1653 O O . THR A 1 205 ? 9.499 -5.159 -29.570 1.00 64.69 205 THR A O 1
ATOM 1656 N N . PRO A 1 206 ? 10.789 -4.943 -31.405 1.00 67.62 206 PRO A N 1
ATOM 1657 C CA . PRO A 1 206 ? 11.602 -3.846 -30.872 1.00 67.62 206 PRO A CA 1
ATOM 1658 C C . PRO A 1 206 ? 10.805 -2.645 -30.382 1.00 67.62 206 PRO A C 1
ATOM 1660 O O . PRO A 1 206 ? 10.911 -2.295 -29.214 1.00 67.62 206 PRO A O 1
ATOM 1663 N N . TRP A 1 207 ? 9.952 -2.071 -31.230 1.00 70.19 207 TRP A N 1
ATOM 1664 C CA . TRP A 1 207 ? 9.127 -0.922 -30.851 1.00 70.19 207 TRP A CA 1
ATOM 1665 C C . TRP A 1 207 ? 8.128 -1.257 -29.734 1.00 70.19 207 TRP A C 1
ATOM 1667 O O . TRP A 1 207 ? 7.809 -0.403 -28.906 1.00 70.19 207 TRP A O 1
ATOM 1677 N N . HIS A 1 208 ? 7.611 -2.492 -29.706 1.00 76.38 208 HIS A N 1
ATOM 1678 C CA . HIS A 1 208 ? 6.627 -2.884 -28.702 1.00 76.38 208 HIS A CA 1
ATOM 1679 C C . HIS A 1 208 ? 7.262 -3.003 -27.314 1.00 76.38 208 HIS A C 1
ATOM 1681 O O . HIS A 1 208 ? 6.751 -2.458 -26.342 1.00 76.38 208 HIS A O 1
ATOM 1687 N N . LEU A 1 209 ? 8.420 -3.660 -27.222 1.00 81.06 209 LEU A N 1
ATOM 1688 C CA . LEU A 1 209 ? 9.105 -3.829 -25.945 1.00 81.06 209 LEU A CA 1
ATOM 1689 C C . LEU A 1 209 ? 9.718 -2.528 -25.425 1.00 81.06 209 LEU A C 1
ATOM 1691 O O . LEU A 1 209 ? 9.668 -2.297 -24.218 1.00 81.06 209 LEU A O 1
ATOM 1695 N N . THR A 1 210 ? 10.220 -1.645 -26.294 1.00 78.06 210 THR A N 1
ATOM 1696 C CA . THR A 1 210 ? 10.805 -0.372 -25.844 1.00 78.06 210 THR A CA 1
ATOM 1697 C C . THR A 1 210 ? 9.774 0.523 -25.156 1.00 78.06 210 THR A C 1
ATOM 1699 O O . THR A 1 210 ? 10.035 1.032 -24.065 1.00 78.06 210 THR A O 1
ATOM 1702 N N . HIS A 1 211 ? 8.564 0.655 -25.711 1.00 81.38 211 HIS A N 1
ATOM 1703 C CA . HIS A 1 211 ? 7.513 1.410 -25.027 1.00 81.38 211 HIS A CA 1
ATOM 1704 C C . HIS A 1 211 ? 6.895 0.647 -23.847 1.00 81.38 211 HIS A C 1
ATOM 1706 O O . HIS A 1 211 ? 6.429 1.293 -22.915 1.00 81.38 211 HIS A O 1
ATOM 1712 N N . CYS A 1 212 ? 6.893 -0.695 -23.840 1.00 85.19 212 CYS A N 1
ATOM 1713 C CA . CYS A 1 212 ? 6.482 -1.477 -22.668 1.00 85.19 212 CYS A CA 1
ATOM 1714 C C . CYS A 1 212 ? 7.403 -1.221 -21.469 1.00 85.19 212 CYS A C 1
ATOM 1716 O O . CYS A 1 212 ? 6.909 -1.026 -20.359 1.00 85.19 212 CYS A O 1
ATOM 1718 N N . PHE A 1 213 ? 8.722 -1.156 -21.679 1.00 90.38 213 PHE A N 1
ATOM 1719 C CA . PHE A 1 213 ? 9.662 -0.767 -20.627 1.00 90.38 213 PHE A CA 1
ATOM 1720 C C . PHE A 1 213 ? 9.394 0.657 -20.131 1.00 90.38 213 PHE A C 1
ATOM 1722 O O . PHE A 1 213 ? 9.334 0.879 -18.922 1.00 90.38 213 PHE A O 1
ATOM 1729 N N . ASP A 1 214 ? 9.147 1.612 -21.035 1.00 86.94 214 ASP A N 1
ATOM 1730 C CA . ASP A 1 214 ? 8.782 2.971 -20.621 1.00 86.94 214 ASP A CA 1
ATOM 1731 C C . ASP A 1 214 ? 7.430 3.012 -19.884 1.00 86.94 214 ASP A C 1
ATOM 1733 O O . ASP A 1 214 ? 7.277 3.744 -18.908 1.00 86.94 214 ASP A O 1
ATOM 1737 N N . TYR A 1 215 ? 6.465 2.181 -20.277 1.00 87.06 215 TYR A N 1
ATOM 1738 C CA . TYR A 1 215 ? 5.170 2.075 -19.609 1.00 87.06 215 TYR A CA 1
ATOM 1739 C C . TYR A 1 215 ? 5.299 1.522 -18.183 1.00 87.06 215 TYR A C 1
ATOM 1741 O O . TYR A 1 215 ? 4.746 2.104 -17.250 1.00 87.06 215 TYR A O 1
ATOM 1749 N N . LEU A 1 216 ? 6.090 0.463 -17.984 1.00 90.88 216 LEU A N 1
ATOM 1750 C CA . LEU A 1 216 ? 6.384 -0.076 -16.652 1.00 90.88 216 LEU A CA 1
ATOM 1751 C C . LEU A 1 216 ? 7.122 0.945 -15.780 1.00 90.88 216 LEU A C 1
ATOM 1753 O O . LEU A 1 216 ? 6.766 1.133 -14.618 1.00 90.88 216 LEU A O 1
ATOM 1757 N N . ARG A 1 217 ? 8.083 1.681 -16.352 1.00 92.75 217 ARG A N 1
ATOM 1758 C CA . ARG A 1 217 ? 8.777 2.780 -15.666 1.00 92.75 217 ARG A CA 1
ATOM 1759 C C . ARG A 1 217 ? 7.788 3.845 -15.192 1.00 92.75 217 ARG A C 1
ATOM 1761 O O . ARG A 1 217 ? 7.882 4.308 -14.059 1.00 92.75 217 ARG A O 1
ATOM 1768 N N . GLN A 1 218 ? 6.826 4.232 -16.032 1.00 87.38 218 GLN A N 1
ATOM 1769 C CA . GLN A 1 218 ? 5.775 5.186 -15.661 1.00 87.38 218 GLN A CA 1
ATOM 1770 C C . GLN A 1 218 ? 4.899 4.654 -14.519 1.00 87.38 218 GLN A C 1
ATOM 1772 O O . GLN A 1 218 ? 4.586 5.411 -13.598 1.00 87.38 218 GLN A O 1
ATOM 1777 N N . SER A 1 219 ? 4.532 3.368 -14.544 1.00 86.12 219 SER A N 1
ATOM 1778 C CA . SER A 1 219 ? 3.787 2.721 -13.458 1.00 86.12 219 SER A CA 1
ATOM 1779 C C . SER A 1 219 ? 4.557 2.750 -12.138 1.00 86.12 219 SER A C 1
ATOM 1781 O O . SER A 1 219 ? 3.993 3.186 -11.136 1.00 86.12 219 SER A O 1
ATOM 1783 N N . ILE A 1 220 ? 5.844 2.385 -12.144 1.00 89.56 220 ILE A N 1
ATOM 1784 C CA . ILE A 1 220 ? 6.704 2.422 -10.948 1.00 89.56 220 ILE A CA 1
ATOM 1785 C C . ILE A 1 220 ? 6.831 3.858 -10.423 1.00 89.56 220 ILE A C 1
ATOM 1787 O O . ILE A 1 220 ? 6.630 4.110 -9.242 1.00 89.56 220 ILE A O 1
ATOM 1791 N N . MET A 1 221 ? 7.065 4.840 -11.297 1.00 85.19 221 MET A N 1
ATOM 1792 C CA . MET A 1 221 ? 7.162 6.251 -10.895 1.00 85.19 221 MET A CA 1
ATOM 1793 C C . MET A 1 221 ? 5.840 6.824 -10.359 1.00 85.19 221 MET A C 1
ATOM 1795 O O . MET A 1 221 ? 5.851 7.763 -9.565 1.00 85.19 221 MET A O 1
ATOM 1799 N N . CYS A 1 222 ? 4.694 6.307 -10.813 1.00 79.44 222 CYS A N 1
ATOM 1800 C CA . CYS A 1 222 ? 3.372 6.773 -10.391 1.00 79.44 222 CYS A CA 1
ATOM 1801 C C . CYS A 1 222 ? 2.877 6.093 -9.105 1.00 79.44 222 CYS A C 1
ATOM 1803 O O . CYS A 1 222 ? 2.063 6.676 -8.386 1.00 79.44 222 CYS A O 1
ATOM 1805 N N . CYS A 1 223 ? 3.325 4.865 -8.841 1.00 77.69 223 CYS A N 1
ATOM 1806 C CA . CYS A 1 223 ? 2.876 4.022 -7.733 1.00 77.69 223 CYS A CA 1
ATOM 1807 C C . CYS A 1 223 ? 4.028 3.591 -6.819 1.00 77.69 223 CYS A C 1
ATOM 1809 O O . CYS A 1 223 ? 3.908 2.559 -6.168 1.00 77.69 223 CYS A O 1
ATOM 1811 N N . GLY A 1 224 ? 5.123 4.356 -6.804 1.00 77.00 224 GLY A N 1
ATOM 1812 C CA . GLY A 1 224 ? 6.358 3.995 -6.117 1.00 77.00 224 GLY A CA 1
ATOM 1813 C C . GLY A 1 224 ? 6.109 3.572 -4.677 1.00 77.00 224 GLY A C 1
ATOM 1814 O O . GLY A 1 224 ? 5.633 4.382 -3.883 1.00 77.00 224 GLY A O 1
ATOM 1815 N N . ASP A 1 225 ? 6.416 2.310 -4.381 1.00 75.88 225 ASP A N 1
ATOM 1816 C CA . ASP A 1 225 ? 6.320 1.755 -3.038 1.00 75.88 225 ASP A CA 1
ATOM 1817 C C . ASP A 1 225 ? 7.582 2.116 -2.251 1.00 75.88 225 ASP A C 1
ATOM 1819 O O . ASP A 1 225 ? 8.698 1.838 -2.693 1.00 75.88 225 ASP A O 1
ATOM 1823 N N . VAL A 1 226 ? 7.413 2.780 -1.111 1.00 79.62 226 VAL A N 1
ATOM 1824 C CA . VAL A 1 226 ? 8.532 3.118 -0.220 1.00 79.62 226 VAL A CA 1
ATOM 1825 C C . VAL A 1 226 ? 8.724 2.093 0.896 1.00 79.62 226 VAL A C 1
ATOM 1827 O O . VAL A 1 226 ? 9.460 2.377 1.837 1.00 79.62 226 VAL A O 1
ATOM 1830 N N . ALA A 1 227 ? 8.089 0.919 0.804 1.00 82.31 227 ALA A N 1
ATOM 1831 C CA . ALA A 1 227 ? 8.440 -0.233 1.624 1.00 82.31 227 ALA A CA 1
ATOM 1832 C C . ALA A 1 227 ? 9.957 -0.485 1.600 1.00 82.31 227 ALA A C 1
ATOM 1834 O O . ALA A 1 227 ? 10.632 -0.280 0.585 1.00 82.31 227 ALA A O 1
ATOM 1835 N N . LEU A 1 228 ? 10.484 -0.859 2.763 1.00 84.94 228 LEU A N 1
ATOM 1836 C CA . LEU A 1 228 ? 11.886 -1.205 2.929 1.00 84.94 228 LEU A CA 1
ATOM 1837 C C . LEU A 1 228 ? 12.067 -2.682 2.586 1.00 84.94 228 LEU A C 1
ATOM 1839 O O . LEU A 1 228 ? 11.320 -3.522 3.087 1.00 84.94 228 LEU A O 1
ATOM 1843 N N . GLU A 1 229 ? 13.066 -2.963 1.761 1.00 86.38 229 GLU A N 1
ATOM 1844 C CA . GLU A 1 229 ? 13.503 -4.300 1.367 1.00 86.38 229 GLU A CA 1
ATOM 1845 C C . GLU A 1 229 ? 14.903 -4.555 1.926 1.00 86.38 229 GLU A C 1
ATOM 1847 O O . GLU A 1 229 ? 15.754 -3.651 1.954 1.00 86.38 229 GLU A O 1
ATOM 1852 N N . GLY A 1 230 ? 15.123 -5.778 2.389 1.00 84.62 230 GLY A N 1
ATOM 1853 C CA . GLY A 1 230 ? 16.371 -6.228 2.977 1.00 84.62 230 GLY A CA 1
ATOM 1854 C C . GLY A 1 230 ? 17.150 -7.173 2.078 1.00 84.62 230 GLY A C 1
ATOM 1855 O O . GLY A 1 230 ? 17.036 -7.117 0.850 1.00 84.62 230 GLY A O 1
ATOM 1856 N N . GLU A 1 231 ? 18.001 -7.984 2.704 1.00 86.62 231 GLU A N 1
ATOM 1857 C CA . GLU A 1 231 ? 18.862 -8.944 2.010 1.00 86.62 231 GLU A CA 1
ATOM 1858 C C . GLU A 1 231 ? 18.045 -10.007 1.274 1.00 86.62 231 GLU A C 1
ATOM 1860 O O . GLU A 1 231 ? 16.989 -10.448 1.727 1.00 86.62 231 GLU A O 1
ATOM 1865 N N . GLN A 1 232 ? 18.566 -10.409 0.120 1.00 80.25 232 GLN A N 1
ATOM 1866 C CA . GLN A 1 232 ? 18.039 -11.495 -0.684 1.00 80.25 232 GLN A CA 1
ATOM 1867 C C . GLN A 1 232 ? 17.911 -12.785 0.140 1.00 80.25 232 GLN A C 1
ATOM 1869 O O . GLN A 1 232 ? 18.733 -13.091 1.004 1.00 80.25 232 GLN A O 1
ATOM 1874 N N . THR A 1 233 ? 16.887 -13.564 -0.181 1.00 77.38 233 THR A N 1
ATOM 1875 C CA . THR A 1 233 ? 16.616 -14.885 0.404 1.00 77.38 233 THR A CA 1
ATOM 1876 C C . THR A 1 233 ? 16.766 -16.008 -0.624 1.00 77.38 233 THR A C 1
ATOM 1878 O O . THR A 1 233 ? 16.926 -17.172 -0.260 1.00 77.38 233 THR A O 1
ATOM 1881 N N . THR A 1 234 ? 16.733 -15.674 -1.919 1.00 80.00 234 THR A N 1
ATOM 1882 C CA . THR A 1 234 ? 16.620 -16.643 -3.021 1.00 80.00 234 THR A CA 1
ATOM 1883 C C . THR A 1 234 ? 17.836 -16.727 -3.948 1.00 80.00 234 THR A C 1
ATOM 1885 O O . THR A 1 234 ? 17.863 -17.566 -4.855 1.00 80.00 234 THR A O 1
ATOM 1888 N N . PHE A 1 235 ? 18.844 -15.868 -3.791 1.00 80.06 235 PHE A N 1
ATOM 1889 C CA . PHE A 1 235 ? 20.018 -15.859 -4.663 1.00 80.06 235 PHE A CA 1
ATOM 1890 C C . PHE A 1 235 ? 20.973 -17.020 -4.331 1.00 80.06 235 PHE A C 1
ATOM 1892 O O . PHE A 1 235 ? 21.046 -17.479 -3.192 1.00 80.06 235 PHE A O 1
ATOM 1899 N N . PRO A 1 236 ? 21.746 -17.515 -5.319 1.00 80.38 236 PRO A N 1
ATOM 1900 C CA . PRO A 1 236 ? 22.795 -18.500 -5.068 1.00 80.38 236 PRO A CA 1
ATOM 1901 C C . PRO A 1 236 ? 23.905 -17.964 -4.150 1.00 80.38 236 PRO A C 1
ATOM 1903 O O . PRO A 1 236 ? 24.196 -16.767 -4.155 1.00 80.38 236 PRO A O 1
ATOM 1906 N N . ASP A 1 237 ? 24.611 -18.872 -3.467 1.00 77.50 237 ASP A N 1
ATOM 1907 C CA . ASP A 1 237 ? 25.770 -18.538 -2.628 1.00 77.50 237 ASP A CA 1
ATOM 1908 C C . ASP A 1 237 ? 26.777 -17.628 -3.359 1.00 77.50 237 ASP A C 1
ATOM 1910 O O . ASP A 1 237 ? 27.278 -17.956 -4.441 1.00 77.50 237 ASP A O 1
ATOM 1914 N N . GLY A 1 238 ? 27.120 -16.501 -2.727 1.00 77.94 238 GLY A N 1
ATOM 1915 C CA . GLY A 1 238 ? 28.102 -15.538 -3.235 1.00 77.94 238 GLY A CA 1
ATOM 1916 C C . GLY A 1 238 ? 27.526 -14.384 -4.060 1.00 77.94 238 GLY A C 1
ATOM 1917 O O . GLY A 1 238 ? 28.311 -13.590 -4.580 1.00 77.94 238 GLY A O 1
ATOM 1918 N N . PHE A 1 239 ? 26.201 -14.276 -4.168 1.00 76.19 239 PHE A N 1
ATOM 1919 C CA . PHE A 1 239 ? 25.516 -13.110 -4.722 1.00 76.19 239 PHE A CA 1
ATOM 1920 C C . PHE A 1 239 ? 24.788 -12.360 -3.611 1.00 76.19 239 PHE A C 1
ATOM 1922 O O . PHE A 1 239 ? 24.018 -12.953 -2.862 1.00 76.19 239 PHE A O 1
ATOM 1929 N N . ASP A 1 240 ? 25.048 -11.062 -3.517 1.00 77.50 240 ASP A N 1
ATOM 1930 C CA . ASP A 1 240 ? 24.398 -10.148 -2.590 1.00 77.50 240 ASP A CA 1
ATOM 1931 C C . ASP A 1 240 ? 23.316 -9.333 -3.303 1.00 77.50 240 ASP A C 1
ATOM 1933 O O . ASP A 1 240 ? 23.333 -9.150 -4.528 1.00 77.50 240 ASP A O 1
ATOM 1937 N N . GLY A 1 241 ? 22.345 -8.843 -2.540 1.00 80.12 241 GLY A N 1
ATOM 1938 C CA . GLY A 1 241 ? 21.336 -7.944 -3.076 1.00 80.12 241 GLY A CA 1
ATOM 1939 C C . GLY A 1 241 ? 20.036 -7.989 -2.306 1.00 80.12 241 GLY A C 1
ATOM 1940 O O . GLY A 1 241 ? 19.986 -8.398 -1.157 1.00 80.12 241 GLY A O 1
ATOM 1941 N N . SER A 1 242 ? 18.975 -7.553 -2.969 1.00 80.88 242 SER A N 1
ATOM 1942 C CA . SER A 1 242 ? 17.613 -7.673 -2.473 1.00 80.88 242 SER A CA 1
ATOM 1943 C C . SER A 1 242 ? 16.792 -8.404 -3.524 1.00 80.88 242 SER A C 1
ATOM 1945 O O . SER A 1 242 ? 17.058 -8.268 -4.718 1.00 80.88 242 SER A O 1
ATOM 1947 N N . ASP A 1 243 ? 15.802 -9.179 -3.105 1.00 79.62 243 ASP A N 1
ATOM 1948 C CA . ASP A 1 243 ? 14.821 -9.814 -3.992 1.00 79.62 243 ASP A CA 1
ATOM 1949 C C . ASP A 1 243 ? 13.376 -9.403 -3.665 1.00 79.62 243 ASP A C 1
ATOM 1951 O O . ASP A 1 243 ? 12.449 -9.764 -4.391 1.00 79.62 243 ASP A O 1
ATOM 1955 N N . GLY A 1 244 ? 13.200 -8.579 -2.626 1.00 68.94 244 GLY A N 1
ATOM 1956 C CA . GLY A 1 244 ? 11.921 -8.021 -2.203 1.00 68.94 244 GLY A CA 1
ATOM 1957 C C . GLY A 1 244 ? 11.003 -8.998 -1.464 1.00 68.94 244 GLY A C 1
ATOM 1958 O O . GLY A 1 244 ? 9.875 -8.619 -1.148 1.00 68.94 244 GLY A O 1
ATOM 1959 N N . TRP A 1 245 ? 11.437 -10.231 -1.175 1.00 70.81 245 TRP A N 1
ATOM 1960 C CA . TRP A 1 245 ? 10.592 -11.215 -0.484 1.00 70.81 245 TRP A CA 1
ATOM 1961 C C . TRP A 1 245 ? 10.422 -10.920 1.007 1.00 70.81 245 TRP A C 1
ATOM 1963 O O . TRP A 1 245 ? 9.345 -11.145 1.560 1.00 70.81 245 TRP A O 1
ATOM 1973 N N . ASP A 1 246 ? 11.435 -10.326 1.637 1.00 68.62 246 ASP A N 1
ATOM 1974 C CA . ASP A 1 246 ? 11.404 -9.957 3.053 1.00 68.62 246 ASP A CA 1
ATOM 1975 C C . ASP A 1 246 ? 10.657 -8.632 3.333 1.00 68.62 246 ASP A C 1
ATOM 1977 O O . ASP A 1 246 ? 10.434 -8.257 4.493 1.00 68.62 246 ASP A O 1
ATOM 1981 N N . ALA A 1 247 ? 10.200 -7.933 2.285 1.00 63.31 247 ALA A N 1
ATOM 1982 C CA . ALA A 1 247 ? 9.413 -6.718 2.431 1.00 63.31 247 ALA A CA 1
ATOM 1983 C C . ALA A 1 247 ? 7.993 -7.014 2.915 1.00 63.31 247 ALA A C 1
ATOM 1985 O O . ALA A 1 247 ? 7.142 -7.625 2.259 1.00 63.31 247 ALA A O 1
ATOM 1986 N N . LYS A 1 248 ? 7.683 -6.484 4.098 1.00 60.88 248 LYS A N 1
ATOM 1987 C CA . LYS A 1 248 ? 6.362 -6.623 4.710 1.00 60.88 248 LYS A CA 1
ATOM 1988 C C . LYS A 1 248 ? 5.369 -5.667 4.054 1.00 60.88 248 LYS A C 1
ATOM 1990 O O . LYS A 1 248 ? 5.255 -4.502 4.427 1.00 60.88 248 LYS A O 1
ATOM 1995 N N . HIS A 1 249 ? 4.567 -6.184 3.125 1.00 61.00 249 HIS A N 1
ATOM 1996 C CA . HIS A 1 249 ? 3.449 -5.443 2.535 1.00 61.00 249 HIS A CA 1
ATOM 1997 C C . HIS A 1 249 ? 2.155 -5.620 3.347 1.00 61.00 249 HIS A C 1
ATOM 1999 O O . HIS A 1 249 ? 1.750 -6.726 3.711 1.00 61.00 249 HIS A O 1
ATOM 2005 N N . ALA A 1 250 ? 1.398 -4.534 3.549 1.00 61.56 250 ALA A N 1
ATOM 2006 C CA . ALA A 1 250 ? 0.147 -4.558 4.324 1.00 61.56 250 ALA A CA 1
ATOM 2007 C C . ALA A 1 250 ? -0.953 -5.469 3.734 1.00 61.56 250 ALA A C 1
ATOM 2009 O O . ALA A 1 250 ? -1.961 -5.734 4.396 1.00 61.56 250 ALA A O 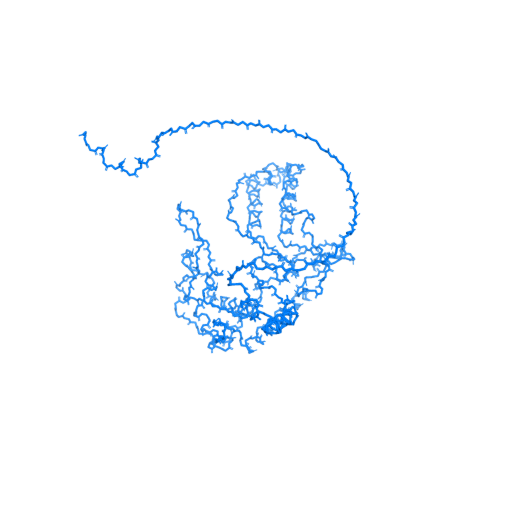1
ATOM 2010 N N . GLN A 1 251 ? -0.791 -5.932 2.492 1.00 69.50 251 GLN A N 1
ATOM 2011 C CA . GLN A 1 251 ? -1.801 -6.683 1.755 1.00 69.50 251 GLN A CA 1
ATOM 2012 C C . GLN A 1 251 ? -1.982 -8.125 2.261 1.00 69.50 251 GLN A C 1
ATOM 2014 O O . GLN A 1 251 ? -3.125 -8.592 2.295 1.00 69.50 251 GLN A O 1
ATOM 2019 N N . LYS A 1 252 ? -0.910 -8.807 2.703 1.00 73.81 252 LYS A N 1
ATOM 2020 C CA . LYS A 1 252 ? -0.973 -10.201 3.194 1.00 73.81 252 LYS A CA 1
ATOM 2021 C C . LYS A 1 252 ? -1.908 -10.325 4.401 1.00 73.81 252 LYS A C 1
ATOM 2023 O O . LYS A 1 252 ? -2.905 -11.047 4.348 1.00 73.81 252 LYS A O 1
ATOM 2028 N N . PHE A 1 253 ? -1.693 -9.492 5.421 1.00 81.69 253 PHE A N 1
ATOM 2029 C CA . PHE A 1 253 ? -2.562 -9.427 6.601 1.00 81.69 253 PHE A CA 1
ATOM 2030 C C . PHE A 1 253 ? -4.032 -9.148 6.246 1.00 81.69 253 PHE A C 1
ATOM 2032 O O . PHE A 1 253 ? -4.943 -9.786 6.774 1.00 81.69 253 PHE A O 1
ATOM 2039 N N . ILE A 1 254 ? -4.292 -8.190 5.346 1.00 86.69 254 ILE A N 1
ATOM 2040 C CA . ILE A 1 254 ? -5.665 -7.825 4.959 1.00 86.69 254 ILE A CA 1
ATOM 2041 C C . ILE A 1 254 ? -6.377 -9.024 4.323 1.00 86.69 254 ILE A C 1
ATOM 2043 O O . ILE A 1 254 ? -7.546 -9.269 4.627 1.00 86.69 254 ILE A O 1
ATOM 2047 N N . ASN A 1 255 ? -5.680 -9.786 3.479 1.00 87.31 255 ASN A N 1
ATOM 2048 C CA . ASN A 1 255 ? -6.225 -10.981 2.841 1.00 87.31 255 ASN A CA 1
ATOM 2049 C C . ASN A 1 255 ? -6.460 -12.114 3.855 1.00 87.31 255 ASN A C 1
ATOM 2051 O O . ASN A 1 255 ? -7.528 -12.739 3.843 1.00 87.31 255 ASN A O 1
ATOM 2055 N N . ALA A 1 256 ? -5.514 -12.341 4.770 1.00 88.44 256 ALA A N 1
ATOM 2056 C CA . ALA A 1 256 ? -5.628 -13.340 5.831 1.00 88.44 256 ALA A CA 1
ATOM 2057 C C . ALA A 1 256 ? -6.810 -13.037 6.766 1.00 88.44 256 ALA A C 1
ATOM 2059 O O . ALA A 1 256 ? -7.666 -13.894 7.018 1.00 88.44 256 ALA A O 1
ATOM 2060 N N . TYR A 1 257 ? -6.933 -11.785 7.208 1.00 91.19 257 TYR A N 1
ATOM 2061 C CA . TYR A 1 257 ? -8.016 -11.361 8.088 1.00 91.19 257 TYR A CA 1
ATOM 2062 C C . TYR A 1 257 ? -9.376 -11.324 7.371 1.00 91.19 257 TYR A C 1
ATOM 2064 O O . TYR A 1 257 ? -10.390 -11.716 7.948 1.00 91.19 257 TYR A O 1
ATOM 2072 N N . ALA A 1 258 ? -9.428 -10.946 6.089 1.00 92.69 258 ALA A N 1
ATOM 2073 C CA . ALA A 1 258 ? -10.647 -11.063 5.285 1.00 92.69 258 ALA A CA 1
ATOM 2074 C C . ALA A 1 258 ? -11.117 -12.524 5.179 1.00 92.69 258 ALA A C 1
ATOM 2076 O O . ALA A 1 258 ? -12.305 -12.810 5.351 1.00 92.69 258 ALA A O 1
ATOM 2077 N N . SER A 1 259 ? -10.180 -13.452 4.972 1.00 92.94 259 SER A N 1
ATOM 2078 C CA . SER A 1 259 ? -10.457 -14.891 4.947 1.00 92.94 259 SER A CA 1
ATOM 2079 C C . SER A 1 259 ? -10.957 -15.394 6.302 1.00 92.94 259 SER A C 1
ATOM 2081 O O . SER A 1 259 ? -11.912 -16.169 6.355 1.00 92.94 259 SER A O 1
ATOM 2083 N N . PHE A 1 260 ? -10.388 -14.907 7.408 1.00 93.50 260 PHE A N 1
ATOM 2084 C CA . PHE A 1 260 ? -10.877 -15.190 8.759 1.00 93.50 260 PHE A CA 1
ATOM 2085 C C . PHE A 1 260 ? -12.320 -14.705 8.968 1.00 93.50 260 PHE A C 1
ATOM 2087 O O . PHE A 1 260 ? -13.170 -15.491 9.391 1.00 93.50 260 PHE A O 1
ATOM 2094 N N . LEU A 1 261 ? -12.632 -13.453 8.610 1.00 93.31 261 LEU A N 1
ATOM 2095 C CA . LEU A 1 261 ? -13.990 -12.901 8.713 1.00 93.31 261 LEU A CA 1
ATOM 2096 C C . LEU A 1 261 ? -15.001 -13.690 7.868 1.00 93.31 261 LEU A C 1
ATOM 2098 O O . LEU A 1 261 ? -16.142 -13.895 8.295 1.00 93.31 261 LEU A O 1
ATOM 2102 N N . LYS A 1 262 ? -14.582 -14.163 6.689 1.00 93.38 262 LYS A N 1
ATOM 2103 C CA . LYS A 1 262 ? -15.395 -15.015 5.815 1.00 93.38 262 LYS A CA 1
ATOM 2104 C C . LYS A 1 262 ? -15.651 -16.387 6.442 1.00 93.38 262 LYS A C 1
ATOM 2106 O O . LYS A 1 262 ? -16.806 -16.794 6.532 1.00 93.38 262 LYS A O 1
ATOM 2111 N N . ARG A 1 263 ? -14.608 -17.061 6.947 1.00 93.19 263 ARG A N 1
ATOM 2112 C CA . ARG A 1 263 ? -14.720 -18.360 7.645 1.00 93.19 263 ARG A CA 1
ATOM 2113 C C . ARG A 1 263 ? -15.596 -18.280 8.893 1.00 93.19 263 ARG A C 1
ATOM 2115 O O . ARG A 1 263 ? -16.322 -19.220 9.192 1.00 93.19 263 ARG A O 1
ATOM 2122 N N . GLN A 1 264 ? -15.548 -17.159 9.611 1.00 90.50 264 GLN A N 1
ATOM 2123 C CA . GLN A 1 264 ? -16.343 -16.962 10.818 1.00 90.50 264 GLN A CA 1
ATOM 2124 C C . GLN A 1 264 ? -17.851 -16.921 10.521 1.00 90.50 264 GLN A C 1
ATOM 2126 O O . GLN A 1 264 ? -18.647 -17.283 11.384 1.00 90.50 264 GLN A O 1
ATOM 2131 N N . GLY A 1 265 ? -18.259 -16.436 9.340 1.00 90.62 265 GLY A N 1
ATOM 2132 C CA . GLY A 1 265 ? -19.665 -16.362 8.920 1.00 90.62 265 GLY A CA 1
ATOM 2133 C C . GLY A 1 265 ? -20.554 -15.437 9.767 1.00 90.62 265 GLY A C 1
ATOM 2134 O O . GLY A 1 265 ? -21.763 -15.390 9.562 1.00 90.62 265 GLY A O 1
ATOM 2135 N N . LYS A 1 266 ? -19.979 -14.696 10.725 1.00 91.38 266 LYS A N 1
ATOM 2136 C CA . LYS A 1 266 ? -20.710 -13.820 11.659 1.00 91.38 266 LYS A CA 1
ATOM 2137 C C . LYS A 1 266 ? -20.862 -12.386 11.156 1.00 91.38 266 LYS A C 1
ATOM 2139 O O . LYS A 1 266 ? -21.682 -11.646 11.696 1.00 91.38 266 LYS A O 1
ATOM 2144 N N . LEU A 1 267 ? -20.079 -11.978 10.154 1.00 92.31 267 LEU A N 1
ATOM 2145 C CA . LEU A 1 267 ? -20.112 -10.618 9.623 1.00 92.31 267 LEU A CA 1
ATOM 2146 C C . LEU A 1 267 ? -21.423 -10.389 8.844 1.00 92.31 267 LEU A C 1
ATOM 2148 O O . LEU A 1 267 ? -21.641 -11.044 7.824 1.00 92.31 267 LEU A O 1
ATOM 2152 N N . PRO A 1 268 ? -22.300 -9.462 9.271 1.00 91.75 268 PRO A N 1
ATOM 2153 C CA . PRO A 1 268 ? -23.557 -9.218 8.576 1.00 91.75 268 PRO A CA 1
ATOM 2154 C C . PRO A 1 268 ? -23.312 -8.486 7.252 1.00 91.75 268 PRO A C 1
ATOM 2156 O O . PRO A 1 268 ? -22.965 -7.302 7.243 1.00 91.75 268 PRO A O 1
ATOM 2159 N N . ILE A 1 269 ? -23.539 -9.178 6.135 1.00 92.62 269 ILE A N 1
ATOM 2160 C CA . ILE A 1 269 ? -23.398 -8.614 4.789 1.00 92.62 269 ILE A CA 1
ATOM 2161 C C . ILE A 1 269 ? -24.713 -7.948 4.356 1.00 92.62 269 ILE A C 1
ATOM 2163 O O . ILE A 1 269 ? -25.772 -8.580 4.385 1.00 92.62 269 ILE A O 1
ATOM 2167 N N . PRO A 1 270 ? -24.690 -6.673 3.935 1.00 92.81 270 PRO A N 1
ATOM 2168 C CA . PRO A 1 270 ? -25.854 -6.034 3.332 1.00 92.81 270 PRO A CA 1
ATOM 2169 C C . PRO A 1 270 ? -26.201 -6.631 1.958 1.00 92.81 270 PRO A C 1
ATOM 2171 O O . PRO A 1 270 ? -25.329 -6.772 1.109 1.00 92.81 270 PRO A O 1
ATOM 2174 N N . GLY A 1 271 ? -27.486 -6.865 1.676 1.00 91.38 271 GLY A N 1
ATOM 2175 C CA . GLY A 1 271 ? -27.923 -7.486 0.411 1.00 91.38 271 GLY A CA 1
ATOM 2176 C C . GLY A 1 271 ? -27.646 -6.686 -0.872 1.00 91.38 271 GLY A C 1
ATOM 2177 O O . GLY A 1 271 ? -27.828 -7.202 -1.964 1.00 91.38 271 GLY A O 1
ATOM 2178 N N . TRP A 1 272 ? -27.208 -5.428 -0.772 1.00 93.00 272 TRP A N 1
ATOM 2179 C CA . TRP A 1 272 ? -26.835 -4.611 -1.933 1.00 93.00 272 TRP A CA 1
ATOM 2180 C C . TRP A 1 272 ? -25.363 -4.762 -2.345 1.00 93.00 272 TRP A C 1
ATOM 2182 O O . TRP A 1 272 ? -24.969 -4.177 -3.353 1.00 93.00 272 TRP A O 1
ATOM 2192 N N . VAL A 1 273 ? -24.538 -5.497 -1.589 1.00 91.69 273 VAL A N 1
ATOM 2193 C CA . VAL A 1 273 ? -23.075 -5.576 -1.785 1.00 91.69 273 VAL A CA 1
ATOM 2194 C C . VAL A 1 273 ? -22.668 -5.988 -3.204 1.00 91.69 273 VAL A C 1
ATOM 2196 O O . VAL A 1 273 ? -21.711 -5.423 -3.730 1.00 91.69 273 VAL A O 1
ATOM 2199 N N . ASP A 1 274 ? -23.446 -6.844 -3.862 1.00 88.19 274 ASP A N 1
ATOM 2200 C CA . ASP A 1 274 ? -23.147 -7.342 -5.215 1.00 88.19 274 ASP A CA 1
ATOM 2201 C C . ASP A 1 274 ? -23.491 -6.345 -6.334 1.00 88.19 274 ASP A C 1
ATOM 2203 O O . ASP A 1 274 ? -23.121 -6.527 -7.490 1.00 88.19 274 ASP A O 1
ATOM 2207 N N . THR A 1 275 ? -24.217 -5.274 -6.009 1.00 89.25 275 THR A N 1
ATOM 2208 C CA . THR A 1 275 ? -24.793 -4.352 -7.007 1.00 89.25 275 THR A CA 1
ATOM 2209 C C . THR A 1 275 ? -24.196 -2.950 -6.966 1.00 89.25 275 THR A C 1
ATOM 2211 O O . THR A 1 275 ? -24.432 -2.142 -7.867 1.00 89.25 275 THR A O 1
ATOM 2214 N N . VAL A 1 276 ? -23.444 -2.618 -5.915 1.00 92.38 276 VAL A N 1
ATOM 2215 C CA . VAL A 1 276 ? -23.003 -1.244 -5.661 1.00 92.38 276 VAL A CA 1
ATOM 2216 C C . VAL A 1 276 ? -21.559 -0.993 -6.066 1.00 92.38 276 VAL A C 1
ATOM 2218 O O . VAL A 1 276 ? -20.710 -1.876 -6.123 1.00 92.38 276 VAL A O 1
ATOM 2221 N N . LYS A 1 277 ? -21.257 0.292 -6.240 1.00 93.06 277 LYS A N 1
ATOM 2222 C CA . LYS A 1 277 ? -19.889 0.799 -6.328 1.00 93.06 277 LYS A CA 1
ATOM 2223 C C . LYS A 1 277 ? -19.425 1.289 -4.962 1.00 93.06 277 LYS A C 1
ATOM 2225 O O . LYS A 1 277 ? -20.209 1.826 -4.179 1.00 93.06 277 LYS A O 1
ATOM 2230 N N . THR A 1 278 ? -18.126 1.187 -4.701 1.00 90.94 278 THR A N 1
ATOM 2231 C CA . THR A 1 278 ? -17.516 1.608 -3.426 1.00 90.94 278 THR A CA 1
ATOM 2232 C C . THR A 1 278 ? -17.444 3.127 -3.252 1.00 90.94 278 THR A C 1
ATOM 2234 O O . THR A 1 278 ? -17.270 3.620 -2.138 1.00 90.94 278 THR A O 1
ATOM 2237 N N . GLY A 1 279 ? -17.642 3.903 -4.322 1.00 92.38 279 GLY A N 1
ATOM 2238 C CA . GLY A 1 279 ? -17.720 5.359 -4.245 1.00 92.38 279 GLY A CA 1
ATOM 2239 C C . GLY A 1 279 ? -18.207 6.026 -5.536 1.00 92.38 279 GLY A C 1
ATOM 2240 O O . GLY A 1 279 ? -18.210 5.396 -6.594 1.00 92.38 279 GLY A O 1
ATOM 2241 N N . PRO A 1 280 ? -18.593 7.317 -5.483 1.00 90.19 280 PRO A N 1
ATOM 2242 C CA . PRO A 1 280 ? -19.093 8.070 -6.642 1.00 90.19 280 PRO A CA 1
ATOM 2243 C C . PRO A 1 280 ? -18.040 8.358 -7.723 1.00 90.19 280 PRO A C 1
ATOM 2245 O O . PRO A 1 280 ? -18.389 8.804 -8.821 1.00 90.19 280 PRO A O 1
ATOM 2248 N N . SER A 1 281 ? -16.762 8.197 -7.380 1.00 90.00 281 SER A N 1
ATOM 2249 C CA . SER A 1 281 ? -15.605 8.323 -8.268 1.00 90.00 281 SER A CA 1
ATOM 2250 C C . SER A 1 281 ? -15.319 7.051 -9.063 1.00 90.00 281 SER A C 1
ATOM 2252 O O . SER A 1 281 ? -14.634 7.130 -10.074 1.00 90.00 281 SER A O 1
ATOM 2254 N N . ARG A 1 282 ? -15.854 5.895 -8.645 1.00 88.06 282 ARG A N 1
ATOM 2255 C CA . ARG A 1 282 ? -15.646 4.614 -9.327 1.00 88.06 282 ARG A CA 1
ATOM 2256 C C . ARG A 1 282 ? -16.611 4.470 -10.500 1.00 88.06 282 ARG A C 1
ATOM 2258 O O . ARG A 1 282 ? -17.809 4.748 -10.375 1.00 88.06 282 ARG A O 1
ATOM 2265 N N . GLU A 1 283 ? -16.094 4.020 -11.635 1.00 88.69 283 GLU A N 1
ATOM 2266 C CA . GLU A 1 283 ? -16.892 3.778 -12.840 1.00 88.69 283 GLU A CA 1
ATOM 2267 C C . GLU A 1 283 ? -17.603 2.426 -12.754 1.00 88.69 283 GLU A C 1
ATOM 2269 O O . GLU A 1 283 ? -18.827 2.380 -12.900 1.00 88.69 283 GLU A O 1
ATOM 2274 N N . LEU A 1 284 ? -16.857 1.386 -12.373 1.00 88.00 284 LEU A N 1
ATOM 2275 C CA . LEU A 1 284 ? -17.302 -0.001 -12.252 1.00 88.00 284 LEU A CA 1
ATOM 2276 C C . LEU A 1 284 ? -17.387 -0.461 -10.781 1.00 88.00 284 LEU A C 1
ATOM 2278 O O . LEU A 1 284 ? -16.729 0.130 -9.912 1.00 88.00 284 LEU A O 1
ATOM 2282 N N . PRO A 1 285 ? -18.208 -1.484 -10.476 1.00 88.88 285 PRO A N 1
ATOM 2283 C CA . PRO A 1 285 ? -18.199 -2.148 -9.175 1.00 88.88 285 PRO A CA 1
ATOM 2284 C C . PRO A 1 285 ? -16.902 -2.956 -8.960 1.00 88.88 285 PRO A C 1
ATOM 2286 O O . PRO A 1 285 ? -16.181 -3.240 -9.924 1.00 88.88 285 PRO A O 1
ATOM 2289 N N . PRO A 1 286 ? -16.577 -3.314 -7.703 1.00 89.56 286 PRO A N 1
ATOM 2290 C CA . PRO A 1 286 ? -15.453 -4.198 -7.402 1.00 89.56 286 PRO A CA 1
ATOM 2291 C C . PRO A 1 286 ? -15.579 -5.542 -8.125 1.00 89.56 286 PRO A C 1
ATOM 2293 O O . PRO A 1 286 ? -16.660 -6.116 -8.172 1.00 89.56 286 PRO A O 1
ATOM 2296 N N . GLN A 1 287 ? -14.465 -6.041 -8.666 1.00 88.12 287 GLN A N 1
ATOM 2297 C CA . GLN A 1 287 ? -14.425 -7.326 -9.381 1.00 88.12 287 GLN A CA 1
ATOM 2298 C C . GLN A 1 287 ? -14.354 -8.527 -8.431 1.00 88.12 287 GLN A C 1
ATOM 2300 O O . GLN A 1 287 ? -14.864 -9.598 -8.738 1.00 88.12 287 GLN A O 1
ATOM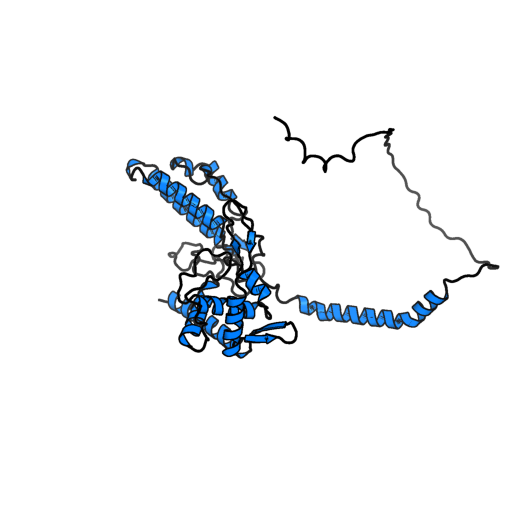 2305 N N . ASN A 1 288 ? -13.727 -8.352 -7.266 1.00 85.19 288 ASN A N 1
ATOM 2306 C CA . ASN A 1 288 ? -13.682 -9.390 -6.245 1.00 85.19 288 ASN A CA 1
ATOM 2307 C C . ASN A 1 288 ? -15.056 -9.501 -5.568 1.00 85.19 288 ASN A C 1
ATOM 2309 O O . ASN A 1 288 ? -15.532 -8.520 -5.003 1.00 85.19 288 ASN A O 1
ATOM 2313 N N . ILE A 1 289 ? -15.664 -10.688 -5.580 1.00 88.12 289 ILE A N 1
ATOM 2314 C CA . ILE A 1 289 ? -16.954 -10.944 -4.925 1.00 88.12 289 ILE A CA 1
ATOM 2315 C C . ILE A 1 289 ? -16.881 -10.761 -3.399 1.00 88.12 289 ILE A C 1
ATOM 2317 O O . ILE A 1 289 ? -17.813 -10.267 -2.774 1.00 88.12 289 ILE A O 1
ATOM 2321 N N . ASP A 1 290 ? -15.721 -11.046 -2.805 1.00 89.88 290 ASP A N 1
ATOM 2322 C CA . ASP A 1 290 ? -15.451 -10.926 -1.373 1.00 89.88 290 ASP A CA 1
ATOM 2323 C C . ASP A 1 290 ? -14.949 -9.527 -0.976 1.00 89.88 290 ASP A C 1
ATOM 2325 O O . ASP A 1 290 ? -14.431 -9.330 0.128 1.00 89.88 290 ASP A O 1
ATOM 2329 N N . TRP A 1 291 ? -15.099 -8.521 -1.847 1.00 92.81 291 TRP A N 1
ATOM 2330 C CA . TRP A 1 291 ? -14.575 -7.172 -1.608 1.00 92.81 291 TRP A CA 1
ATOM 2331 C C . TRP A 1 291 ? -15.053 -6.565 -0.284 1.00 92.81 291 TRP A C 1
ATOM 2333 O O . TRP A 1 291 ? -14.338 -5.759 0.313 1.00 92.81 291 TRP A O 1
ATOM 2343 N N . PHE A 1 292 ? -16.246 -6.936 0.191 1.00 94.62 292 PHE A N 1
ATOM 2344 C CA . PHE A 1 292 ? -16.786 -6.443 1.455 1.00 94.62 292 PHE A CA 1
ATOM 2345 C C . PHE A 1 292 ? -15.970 -6.936 2.658 1.00 94.62 292 PHE A C 1
ATOM 2347 O O . PHE A 1 292 ? -15.705 -6.152 3.569 1.00 94.62 292 PHE A O 1
ATOM 2354 N N . TYR A 1 293 ? -15.500 -8.188 2.633 1.00 95.06 293 TYR A N 1
ATOM 2355 C CA . TYR A 1 293 ? -14.609 -8.739 3.659 1.00 95.06 293 TYR A CA 1
ATOM 2356 C C . TYR A 1 293 ? -13.234 -8.078 3.616 1.00 95.06 293 TYR A C 1
ATOM 2358 O O . TYR A 1 293 ? -12.718 -7.673 4.655 1.00 95.06 293 TYR A O 1
ATOM 2366 N N . VAL A 1 294 ? -12.680 -7.883 2.417 1.00 92.88 294 VAL A N 1
ATOM 2367 C CA . VAL A 1 294 ? -11.398 -7.184 2.220 1.00 92.88 294 VAL A CA 1
ATOM 2368 C C . VAL A 1 294 ? -11.482 -5.743 2.730 1.00 92.88 294 VAL A C 1
ATOM 2370 O O . VAL A 1 294 ? -10.606 -5.267 3.455 1.00 92.88 294 VAL A O 1
ATOM 2373 N N . ARG A 1 295 ? -12.579 -5.042 2.421 1.00 92.69 295 ARG A N 1
ATOM 2374 C CA . ARG A 1 295 ? -12.828 -3.682 2.914 1.00 92.69 295 ARG A CA 1
ATOM 2375 C C . ARG A 1 295 ? -13.005 -3.669 4.433 1.00 92.69 295 ARG A C 1
ATOM 2377 O O . ARG A 1 295 ? -12.485 -2.755 5.066 1.00 92.69 295 ARG A O 1
ATOM 2384 N N . ALA A 1 296 ? -13.692 -4.655 5.013 1.00 94.81 296 ALA A N 1
ATOM 2385 C CA . ALA A 1 296 ? -13.855 -4.783 6.460 1.00 94.81 296 ALA A CA 1
ATOM 2386 C C . ALA A 1 296 ? -12.525 -5.031 7.178 1.00 94.81 296 ALA A C 1
ATOM 2388 O O . ALA A 1 296 ? -12.246 -4.361 8.169 1.00 94.81 296 ALA A O 1
ATOM 2389 N N . ALA A 1 297 ? -11.675 -5.901 6.634 1.00 93.56 297 ALA A N 1
ATOM 2390 C CA . ALA A 1 297 ? -10.338 -6.153 7.153 1.00 93.56 297 ALA A CA 1
ATOM 2391 C C . ALA A 1 297 ? -9.452 -4.902 7.106 1.00 93.56 297 ALA A C 1
ATOM 2393 O O . ALA A 1 297 ? -8.846 -4.519 8.107 1.00 93.56 297 ALA A O 1
ATOM 2394 N N . SER A 1 298 ? -9.460 -4.201 5.970 1.00 90.69 298 SER A N 1
ATOM 2395 C CA . SER A 1 298 ? -8.763 -2.924 5.804 1.00 90.69 298 SER A CA 1
ATOM 2396 C C . SER A 1 298 ? -9.243 -1.866 6.810 1.00 90.69 298 SER A C 1
ATOM 2398 O O . SER A 1 298 ? -8.418 -1.172 7.402 1.00 90.69 298 SER A O 1
ATOM 2400 N N . VAL A 1 299 ? -10.557 -1.762 7.056 1.00 93.12 299 VAL A N 1
ATOM 2401 C CA . VAL A 1 299 ? -11.119 -0.827 8.047 1.00 93.12 299 VAL A CA 1
ATOM 2402 C C . VAL A 1 299 ? -10.743 -1.223 9.473 1.00 93.12 299 VAL A C 1
ATOM 2404 O O . VAL A 1 299 ? -10.355 -0.347 10.239 1.00 93.12 299 VAL A O 1
ATOM 2407 N N . ALA A 1 300 ? -10.815 -2.508 9.833 1.00 92.00 300 ALA A N 1
ATOM 2408 C CA . ALA A 1 300 ? -10.437 -2.985 11.164 1.00 92.00 300 ALA A CA 1
ATOM 2409 C C . ALA A 1 300 ? -8.967 -2.664 11.475 1.00 92.00 300 ALA A C 1
ATOM 2411 O O . ALA A 1 300 ? -8.681 -2.054 12.505 1.00 92.00 300 ALA A O 1
ATOM 2412 N N . ARG A 1 301 ? -8.056 -2.956 10.534 1.00 88.31 301 ARG A N 1
ATOM 2413 C CA . ARG A 1 301 ? -6.636 -2.578 10.625 1.00 88.31 301 ARG A CA 1
ATOM 2414 C C . ARG A 1 301 ? -6.458 -1.066 10.753 1.00 88.31 301 ARG A C 1
ATOM 2416 O O . ARG A 1 301 ? -5.671 -0.594 11.565 1.00 88.31 301 ARG A O 1
ATOM 2423 N N . HIS A 1 302 ? -7.190 -0.288 9.959 1.00 86.75 302 HIS A N 1
ATOM 2424 C CA . HIS A 1 302 ? -7.080 1.168 9.999 1.00 86.75 302 HIS A CA 1
ATOM 2425 C C . HIS A 1 302 ? -7.523 1.743 11.351 1.00 86.75 302 HIS A C 1
ATOM 2427 O O . HIS A 1 302 ? -6.865 2.639 11.870 1.00 86.75 302 HIS A O 1
ATOM 2433 N N . VAL A 1 303 ? -8.609 1.226 11.937 1.00 89.44 303 VAL A N 1
ATOM 2434 C CA . VAL A 1 303 ? -9.079 1.650 13.266 1.00 89.44 303 VAL A CA 1
ATOM 2435 C C . VAL A 1 303 ? -8.085 1.246 14.351 1.00 89.44 303 VAL A C 1
ATOM 2437 O O . VAL A 1 303 ? -7.777 2.071 15.205 1.00 89.44 303 VAL A O 1
ATOM 2440 N N . TYR A 1 304 ? -7.539 0.029 14.278 1.00 87.31 304 TYR A N 1
ATOM 2441 C CA . TYR A 1 304 ? -6.515 -0.462 15.203 1.00 87.31 304 TYR A CA 1
ATOM 2442 C C . TYR A 1 304 ? -5.323 0.500 15.307 1.00 87.31 304 TYR A C 1
ATOM 2444 O O . TYR A 1 304 ? -4.969 0.947 16.394 1.00 87.31 304 TYR A O 1
ATOM 2452 N N . LEU A 1 305 ? -4.779 0.915 14.163 1.00 81.25 305 LEU A N 1
ATOM 2453 C CA . LEU A 1 305 ? -3.572 1.746 14.109 1.00 81.25 305 LEU A CA 1
ATOM 2454 C C . LEU A 1 305 ? -3.832 3.220 14.446 1.00 81.25 305 LEU A C 1
ATOM 2456 O O . LEU A 1 305 ? -2.938 3.942 14.876 1.00 81.25 305 LEU A O 1
ATOM 2460 N N . ARG A 1 306 ? -5.060 3.695 14.223 1.00 76.38 306 ARG A N 1
ATOM 2461 C CA . ARG A 1 306 ? -5.455 5.098 14.424 1.00 76.38 306 ARG A CA 1
ATOM 2462 C C . ARG A 1 306 ? -6.138 5.363 15.758 1.00 76.38 306 ARG A C 1
ATOM 2464 O O . ARG A 1 306 ? -6.480 6.513 16.018 1.00 76.38 306 ARG A O 1
ATOM 2471 N N . LYS A 1 307 ? -6.332 4.325 16.578 1.00 79.25 307 LYS A N 1
ATOM 2472 C CA . LYS A 1 307 ? -7.061 4.323 17.856 1.00 79.25 307 LYS A CA 1
ATOM 2473 C C . LYS A 1 307 ? -8.550 4.653 17.706 1.00 79.25 307 LYS A C 1
ATOM 2475 O O . LYS A 1 307 ? -9.375 3.788 17.984 1.00 79.25 307 LYS A O 1
ATOM 2480 N N . THR A 1 308 ? -8.891 5.836 17.188 1.00 86.00 308 THR A N 1
ATOM 2481 C CA . THR A 1 308 ? -10.276 6.289 17.009 1.00 86.00 308 THR A CA 1
ATOM 2482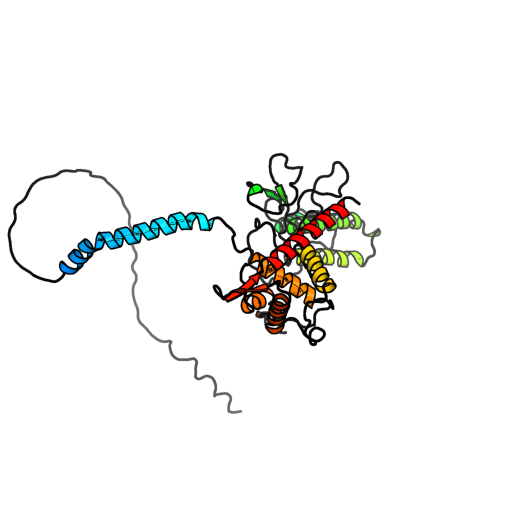 C C . THR A 1 308 ? -10.517 6.860 15.611 1.00 86.00 308 THR A C 1
ATOM 2484 O O . THR A 1 308 ? -9.848 7.789 15.152 1.00 86.00 308 THR A O 1
ATOM 2487 N N . VAL A 1 309 ? -11.514 6.316 14.899 1.00 89.88 309 VAL A N 1
ATOM 2488 C CA . VAL A 1 309 ? -11.829 6.721 13.517 1.00 89.88 309 VAL A CA 1
ATOM 2489 C C . VAL A 1 309 ? -13.332 6.881 13.290 1.00 89.88 309 VAL A C 1
ATOM 2491 O O . VAL A 1 309 ? -14.151 6.036 13.648 1.00 89.88 309 VAL A O 1
ATOM 2494 N N . GLY A 1 310 ? -13.706 7.977 12.625 1.00 91.06 310 GLY A N 1
ATOM 2495 C CA . GLY A 1 310 ? -15.069 8.237 12.162 1.00 91.06 310 GLY A CA 1
ATOM 2496 C C . GLY A 1 310 ? -15.277 7.949 10.670 1.00 91.06 310 GLY A C 1
ATOM 2497 O O . GLY A 1 310 ? -14.343 7.965 9.867 1.00 91.06 310 GLY A O 1
ATOM 2498 N N . VAL A 1 311 ? -16.544 7.793 10.267 1.00 94.06 311 VAL A N 1
ATOM 2499 C CA . VAL A 1 311 ? -16.939 7.551 8.861 1.00 94.06 311 VAL A CA 1
ATOM 2500 C C . VAL A 1 311 ? -16.402 8.638 7.922 1.00 94.06 311 VAL A C 1
ATOM 2502 O O . VAL A 1 311 ? -15.991 8.339 6.809 1.00 94.06 311 VAL A O 1
ATOM 2505 N N . GLY A 1 312 ? -16.368 9.903 8.353 1.00 92.50 312 GLY A N 1
ATOM 2506 C CA . GLY A 1 312 ? -15.852 11.003 7.530 1.00 92.50 312 GLY A CA 1
ATOM 2507 C C . GLY A 1 312 ? -14.372 10.855 7.162 1.00 92.50 312 GLY A C 1
ATOM 2508 O O . GLY A 1 312 ? -13.991 11.208 6.049 1.00 92.50 312 GLY A O 1
ATOM 2509 N N . ARG A 1 313 ? -13.550 10.293 8.059 1.00 89.88 313 ARG A N 1
ATOM 2510 C CA . ARG A 1 313 ? -12.122 10.059 7.800 1.00 89.88 313 ARG A CA 1
ATOM 2511 C C . ARG A 1 313 ? -11.943 8.882 6.843 1.00 89.88 313 ARG A C 1
ATOM 2513 O O . ARG A 1 313 ? -11.255 9.039 5.842 1.00 89.88 313 ARG A O 1
ATOM 2520 N N . LEU A 1 314 ? -12.671 7.782 7.059 1.00 91.75 314 LEU A N 1
ATOM 2521 C CA . LEU A 1 314 ? -12.681 6.631 6.141 1.00 91.75 314 LEU A CA 1
ATOM 2522 C C . LEU A 1 314 ? -13.108 7.018 4.723 1.00 91.75 314 LEU A C 1
ATOM 2524 O O . LEU A 1 314 ? -12.480 6.602 3.757 1.00 91.75 314 LEU A O 1
ATOM 2528 N N . ARG A 1 315 ? -14.100 7.901 4.586 1.00 93.50 315 ARG A N 1
ATOM 2529 C CA . ARG A 1 315 ? -14.524 8.400 3.275 1.00 93.50 315 ARG A CA 1
ATOM 2530 C C . ARG A 1 315 ? -13.419 9.146 2.532 1.00 93.50 315 ARG A C 1
ATOM 2532 O O . ARG A 1 315 ? -13.353 9.032 1.314 1.00 93.50 315 ARG A O 1
ATOM 2539 N N . LYS A 1 316 ? -12.564 9.895 3.232 1.00 90.25 316 LYS A N 1
ATOM 2540 C CA . LYS A 1 316 ? -11.404 10.553 2.612 1.00 90.25 316 LYS A CA 1
ATOM 2541 C C . LYS A 1 316 ? -10.345 9.527 2.209 1.00 90.25 316 LYS A C 1
ATOM 2543 O O . LYS A 1 316 ? -9.878 9.571 1.078 1.00 90.25 316 LYS A O 1
ATOM 2548 N N . VAL A 1 317 ? -10.046 8.567 3.091 1.00 86.31 317 VAL A N 1
ATOM 2549 C CA . VAL A 1 317 ? -9.075 7.481 2.842 1.00 86.31 317 VAL A CA 1
ATOM 2550 C C . VAL A 1 317 ? -9.491 6.627 1.642 1.00 86.31 317 VAL A C 1
ATOM 2552 O O . VAL A 1 317 ? -8.681 6.305 0.784 1.00 86.31 317 VAL A O 1
ATOM 2555 N N . HIS A 1 318 ? -10.771 6.273 1.546 1.00 87.25 318 HIS A N 1
ATOM 2556 C CA . HIS A 1 318 ? -11.306 5.460 0.450 1.00 87.25 318 HIS A CA 1
ATOM 2557 C C . HIS A 1 318 ? -11.723 6.294 -0.772 1.00 87.25 318 HIS A C 1
ATOM 2559 O O . HIS A 1 318 ? -12.196 5.741 -1.772 1.00 87.25 318 HIS A O 1
ATOM 2565 N N . GLY A 1 319 ? -11.584 7.619 -0.684 1.00 86.25 319 GLY A N 1
ATOM 2566 C CA . GLY A 1 319 ? -11.812 8.550 -1.777 1.00 86.25 319 GLY A CA 1
ATOM 2567 C C . GLY A 1 319 ? -10.741 8.418 -2.854 1.00 86.25 319 GLY A C 1
ATOM 2568 O O . GLY A 1 319 ? -9.647 7.914 -2.629 1.00 86.25 319 GLY A O 1
ATOM 2569 N N . THR A 1 320 ? -11.060 8.858 -4.067 1.00 84.69 320 THR A N 1
ATOM 2570 C CA . THR A 1 320 ? -10.087 8.868 -5.169 1.00 84.69 320 THR A CA 1
ATOM 2571 C C . THR A 1 320 ? -10.408 9.986 -6.157 1.00 84.69 320 THR A C 1
ATOM 2573 O O . THR A 1 320 ? -11.466 10.623 -6.077 1.00 84.69 320 THR A O 1
ATOM 2576 N N . ALA A 1 321 ? -9.490 10.257 -7.081 1.00 85.81 321 ALA A N 1
ATOM 2577 C CA . ALA A 1 321 ? -9.707 11.208 -8.156 1.00 85.81 321 ALA A CA 1
ATOM 2578 C C . ALA A 1 321 ? -10.834 10.712 -9.074 1.00 85.81 321 ALA A C 1
ATOM 2580 O O . ALA A 1 321 ? -10.788 9.613 -9.617 1.00 85.81 321 ALA A O 1
ATOM 2581 N N . LYS A 1 322 ? -11.874 11.531 -9.245 1.00 87.81 322 LYS A N 1
ATOM 2582 C CA . LYS A 1 322 ? -12.960 11.250 -10.181 1.00 87.81 322 LYS A CA 1
ATOM 2583 C C . LYS A 1 322 ? -12.599 11.786 -11.561 1.00 87.81 322 LYS A C 1
ATOM 2585 O O . LYS A 1 322 ? -12.378 12.994 -11.700 1.00 87.81 322 LYS A O 1
ATOM 2590 N N . ASN A 1 323 ? -12.633 10.918 -12.570 1.00 88.69 323 ASN A N 1
ATOM 2591 C CA . ASN A 1 323 ? -12.641 11.340 -13.965 1.00 88.69 323 ASN A CA 1
ATOM 2592 C C . ASN A 1 323 ? -13.959 12.081 -14.263 1.00 88.69 323 ASN A C 1
ATOM 2594 O O . ASN A 1 323 ? -15.052 11.585 -13.981 1.00 88.69 323 ASN A O 1
ATOM 2598 N N . ARG A 1 324 ? -13.860 13.314 -14.768 1.00 91.50 324 ARG A N 1
ATOM 2599 C CA . ARG A 1 324 ? -15.008 14.186 -15.075 1.00 91.50 324 ARG A CA 1
ATOM 2600 C C . ARG A 1 324 ? -15.168 14.402 -16.582 1.00 91.50 324 ARG A C 1
ATOM 2602 O O . ARG A 1 324 ? -15.746 15.411 -16.993 1.00 91.50 324 ARG A O 1
ATOM 2609 N N . GLY A 1 325 ? -14.660 13.466 -17.384 1.00 92.94 325 GLY A N 1
ATOM 2610 C CA . GLY A 1 325 ? -14.647 13.539 -18.839 1.00 92.94 325 GLY A CA 1
ATOM 2611 C C . GLY A 1 325 ? -13.657 14.598 -19.305 1.00 92.94 325 GLY A C 1
ATOM 2612 O O . GLY A 1 325 ? -12.468 14.517 -19.027 1.00 92.94 325 GLY A O 1
ATOM 2613 N N . THR A 1 326 ? -14.156 15.635 -19.971 1.00 91.94 326 THR A N 1
ATOM 2614 C CA . THR A 1 326 ? -13.327 16.716 -20.529 1.00 91.94 326 THR A CA 1
ATOM 2615 C C . THR A 1 326 ? -12.851 17.739 -19.493 1.00 91.94 326 THR A C 1
ATOM 2617 O O . THR A 1 326 ? -12.059 18.623 -19.812 1.00 91.94 326 THR A O 1
ATOM 2620 N N . ARG A 1 327 ? -13.340 17.664 -18.248 1.00 90.69 327 ARG A N 1
ATOM 2621 C CA . ARG A 1 327 ? -12.932 18.561 -17.156 1.00 90.69 327 ARG A CA 1
ATOM 2622 C C . ARG A 1 327 ? -11.835 17.904 -16.314 1.00 90.69 327 ARG A C 1
ATOM 2624 O O . ARG A 1 327 ? -11.941 16.704 -16.066 1.00 90.69 327 ARG A O 1
ATOM 2631 N N . PRO A 1 328 ? -10.872 18.679 -15.774 1.00 92.50 328 PRO A N 1
ATOM 2632 C CA . PRO A 1 328 ? -9.828 18.140 -14.909 1.00 92.50 328 PRO A CA 1
ATOM 2633 C C . PRO A 1 328 ? -10.384 17.303 -13.754 1.00 92.50 328 PRO A C 1
ATOM 2635 O O . PRO A 1 328 ? -11.441 17.618 -13.177 1.00 92.50 328 PRO A O 1
ATOM 2638 N N . SER A 1 329 ? -9.647 16.245 -13.422 1.00 89.75 329 SER A N 1
ATOM 2639 C CA . SER A 1 329 ? -9.953 15.343 -12.318 1.00 89.75 329 SER A CA 1
ATOM 2640 C C . SER A 1 329 ? -9.929 16.077 -10.981 1.00 89.75 329 SER A C 1
ATOM 2642 O O . SER A 1 329 ? -9.129 16.985 -10.756 1.00 89.75 329 SER A O 1
ATOM 2644 N N . LYS A 1 330 ? -10.806 15.666 -10.066 1.00 88.88 330 LYS A N 1
ATOM 2645 C CA . LYS A 1 330 ? -10.864 16.195 -8.699 1.00 88.88 330 LYS A CA 1
ATOM 2646 C C . LYS A 1 330 ? -11.065 15.043 -7.723 1.00 88.88 330 LYS A C 1
ATOM 2648 O O . LYS A 1 330 ? -11.827 14.125 -8.026 1.00 88.88 330 LYS A O 1
ATOM 2653 N N . HIS A 1 331 ? -10.422 15.110 -6.560 1.00 90.50 331 HIS A N 1
ATOM 2654 C CA . HIS A 1 331 ? -10.677 14.175 -5.466 1.00 90.50 331 HIS A CA 1
ATOM 2655 C C . HIS A 1 331 ? -12.155 14.206 -5.049 1.00 90.50 331 HIS A C 1
ATOM 2657 O O . HIS A 1 331 ? -12.754 15.278 -4.906 1.00 90.50 331 HIS A O 1
ATOM 2663 N N . VAL A 1 332 ? -12.736 13.021 -4.866 1.00 90.94 332 VAL A N 1
ATOM 2664 C CA . VAL A 1 332 ? -14.084 12.828 -4.334 1.00 90.94 332 VAL A CA 1
ATOM 2665 C C . VAL A 1 332 ? -14.045 11.732 -3.279 1.00 90.94 332 VAL A C 1
ATOM 2667 O O . VAL A 1 332 ? -13.569 10.625 -3.539 1.00 90.94 332 VAL A O 1
ATOM 2670 N N . ASP A 1 333 ? -14.614 12.049 -2.122 1.00 92.94 333 ASP A N 1
ATOM 2671 C CA . ASP A 1 333 ? -14.814 11.134 -1.006 1.00 92.94 333 ASP A CA 1
ATOM 2672 C C . ASP A 1 333 ? -15.527 9.833 -1.419 1.00 92.94 333 ASP A C 1
ATOM 2674 O O . ASP A 1 333 ? -16.458 9.823 -2.233 1.00 92.94 333 ASP A O 1
ATOM 2678 N N . GLY A 1 334 ? -15.143 8.735 -0.771 1.00 92.00 334 GLY A N 1
ATOM 2679 C CA . GLY A 1 334 ? -15.776 7.427 -0.873 1.00 92.00 334 GLY A CA 1
ATOM 2680 C C . GLY A 1 334 ? -17.215 7.384 -0.344 1.00 92.00 334 GLY A C 1
ATOM 2681 O O . GLY A 1 334 ? -17.756 8.344 0.231 1.00 92.00 334 GLY A O 1
ATOM 2682 N N . SER A 1 335 ? -17.866 6.235 -0.556 1.00 94.44 335 SER A N 1
ATOM 2683 C CA . SER A 1 335 ? -19.243 6.013 -0.114 1.00 94.44 335 SER A CA 1
ATOM 2684 C C . SER A 1 335 ? -19.326 5.880 1.404 1.00 94.44 335 SER A C 1
ATOM 2686 O O . SER A 1 335 ? -18.959 4.860 1.983 1.00 94.44 335 SER A O 1
ATOM 2688 N N . GLY A 1 336 ? -19.936 6.872 2.054 1.00 94.56 336 GLY A N 1
ATOM 2689 C CA . GLY A 1 336 ? -20.182 6.815 3.495 1.00 94.56 336 GLY A CA 1
ATOM 2690 C C . GLY A 1 336 ? -21.141 5.704 3.923 1.00 94.56 336 GLY A C 1
ATOM 2691 O O . GLY A 1 336 ? -21.136 5.332 5.091 1.00 94.56 336 GLY A O 1
ATOM 2692 N N . SER A 1 337 ? -21.970 5.176 3.014 1.00 94.06 337 SER A N 1
ATOM 2693 C CA . SER A 1 337 ? -22.860 4.051 3.329 1.00 94.06 337 SER A CA 1
ATOM 2694 C C . SER A 1 337 ? -22.073 2.757 3.516 1.00 94.06 337 SER A C 1
ATOM 2696 O O . SER A 1 337 ? -22.326 2.029 4.472 1.00 94.06 337 SER A O 1
ATOM 2698 N N . VAL A 1 338 ? -21.093 2.510 2.639 1.00 94.56 338 VAL A N 1
ATOM 2699 C CA . VAL A 1 338 ? -20.235 1.319 2.690 1.00 94.56 338 VAL A CA 1
ATOM 2700 C C . VAL A 1 338 ? -19.427 1.324 3.984 1.00 94.56 338 VAL A C 1
ATOM 2702 O O . VAL A 1 338 ? -19.575 0.413 4.796 1.00 94.56 338 VAL A O 1
ATOM 2705 N N . ASP A 1 339 ? -18.679 2.400 4.237 1.00 94.94 339 ASP A N 1
ATOM 2706 C CA . ASP A 1 339 ? -17.817 2.509 5.420 1.00 94.94 339 ASP A CA 1
ATOM 2707 C C . ASP A 1 339 ? -18.619 2.435 6.725 1.00 94.94 339 ASP A C 1
ATOM 2709 O O . ASP A 1 339 ? -18.245 1.733 7.663 1.00 94.94 339 ASP A O 1
ATOM 2713 N N . ARG A 1 340 ? -19.778 3.104 6.784 1.00 95.56 340 ARG A N 1
ATOM 2714 C CA . ARG A 1 340 ? -20.660 3.049 7.958 1.00 95.56 340 ARG A CA 1
ATOM 2715 C C . ARG A 1 340 ? -21.184 1.640 8.211 1.00 95.56 340 ARG A C 1
ATOM 2717 O O . ARG A 1 340 ? -21.268 1.230 9.364 1.00 95.56 340 ARG A O 1
ATOM 2724 N N . LYS A 1 341 ? -21.577 0.917 7.162 1.00 95.88 341 LYS A N 1
ATOM 2725 C CA . LYS A 1 341 ? -22.144 -0.430 7.294 1.00 95.88 341 LYS A CA 1
ATOM 2726 C C . LYS A 1 341 ? -21.095 -1.444 7.717 1.00 95.88 341 LYS A C 1
ATOM 2728 O O . LYS A 1 341 ? -21.417 -2.315 8.513 1.00 95.88 341 LYS A O 1
ATOM 2733 N N . ILE A 1 342 ? -19.856 -1.265 7.277 1.00 95.94 342 ILE A N 1
ATOM 2734 C CA . ILE A 1 342 ? -18.713 -2.048 7.744 1.00 95.94 342 ILE A CA 1
ATOM 2735 C C . ILE A 1 342 ? -18.437 -1.784 9.221 1.00 95.94 342 ILE A C 1
ATOM 2737 O O . ILE A 1 342 ? -18.360 -2.735 9.988 1.00 95.94 342 ILE A O 1
ATOM 2741 N N . LEU A 1 343 ? -18.371 -0.518 9.648 1.00 95.31 343 LEU A N 1
ATOM 2742 C CA . LEU A 1 343 ? -18.181 -0.192 11.066 1.00 95.31 343 LEU A CA 1
ATOM 2743 C C . LEU A 1 343 ? -19.291 -0.799 11.936 1.00 95.31 343 LEU A C 1
ATOM 2745 O O . LEU A 1 343 ? -18.995 -1.421 12.945 1.00 95.31 343 LEU A O 1
ATOM 2749 N N . GLN A 1 344 ? -20.553 -0.694 11.507 1.00 95.19 344 GLN A N 1
ATOM 2750 C CA . GLN A 1 344 ? -21.692 -1.321 12.194 1.00 95.19 344 GLN A CA 1
ATOM 2751 C C . GLN A 1 344 ? -21.610 -2.857 12.209 1.00 95.19 344 GLN A C 1
ATOM 2753 O O . GLN A 1 344 ? -22.062 -3.488 13.160 1.00 95.19 344 GLN A O 1
ATOM 2758 N N . ALA A 1 345 ? -21.092 -3.473 11.146 1.00 95.44 345 ALA A N 1
ATOM 2759 C CA . ALA A 1 345 ? -20.924 -4.919 11.059 1.00 95.44 345 ALA A CA 1
ATOM 2760 C C . ALA A 1 345 ? -19.816 -5.414 12.001 1.00 95.44 345 ALA A C 1
ATOM 2762 O O . ALA A 1 345 ? -20.030 -6.383 12.724 1.00 95.44 345 ALA A O 1
ATOM 2763 N N . LEU A 1 346 ? -18.680 -4.712 12.029 1.00 95.06 346 LEU A N 1
ATOM 2764 C CA . LEU A 1 346 ? -17.555 -4.978 12.927 1.00 95.06 346 LEU A CA 1
ATOM 2765 C C . LEU A 1 346 ? -17.909 -4.713 14.402 1.00 95.06 346 LEU A C 1
ATOM 2767 O O . LEU A 1 346 ? -17.455 -5.430 15.289 1.00 95.06 346 LEU A O 1
ATOM 2771 N N . GLU A 1 347 ? -18.766 -3.726 14.662 1.00 94.69 347 GLU A N 1
ATOM 2772 C CA . GLU A 1 347 ? -19.320 -3.439 15.991 1.00 94.69 347 GLU A CA 1
ATOM 2773 C C . GLU A 1 347 ? -20.213 -4.587 16.485 1.00 94.69 347 GLU A C 1
ATOM 2775 O O . GLU A 1 347 ? -20.076 -5.053 17.611 1.00 94.69 347 GLU A O 1
ATOM 2780 N N . LYS A 1 348 ? -21.071 -5.138 15.617 1.00 94.31 348 LYS A N 1
ATOM 2781 C CA . LYS A 1 348 ? -21.950 -6.270 15.969 1.00 94.31 348 LYS A CA 1
ATOM 2782 C C . LYS A 1 348 ? -21.207 -7.559 16.311 1.00 94.31 348 LYS A C 1
ATOM 2784 O O . LYS A 1 348 ? -21.706 -8.336 17.118 1.00 94.31 348 LYS A O 1
ATOM 2789 N N . ILE A 1 349 ? -20.060 -7.808 15.683 1.00 93.69 349 ILE A N 1
ATOM 2790 C CA . ILE A 1 349 ? -19.221 -8.977 15.994 1.00 93.69 349 ILE A CA 1
ATOM 2791 C C . ILE A 1 349 ? -18.310 -8.729 17.208 1.00 93.69 349 ILE A C 1
ATOM 2793 O O . ILE A 1 349 ? -17.590 -9.637 17.609 1.00 93.69 349 ILE A O 1
ATOM 2797 N N . GLY A 1 350 ? -18.344 -7.524 17.792 1.00 92.44 350 GLY A N 1
ATOM 2798 C CA . GLY A 1 350 ? -17.561 -7.153 18.970 1.00 92.44 350 GLY A CA 1
ATOM 2799 C C . GLY A 1 350 ? -16.092 -6.838 18.686 1.00 92.44 350 GLY A C 1
ATOM 2800 O O . GLY A 1 350 ? -15.300 -6.797 19.623 1.00 92.44 350 GLY A O 1
ATOM 2801 N N . VAL A 1 351 ? -15.708 -6.614 17.424 1.00 93.94 351 VAL A N 1
ATOM 2802 C CA . VAL A 1 351 ? -14.337 -6.206 17.057 1.00 93.94 351 VAL A CA 1
ATOM 2803 C C . VAL A 1 351 ? -14.134 -4.710 17.297 1.00 93.94 351 VAL A C 1
ATOM 2805 O O . VAL A 1 351 ? -13.066 -4.292 17.735 1.00 93.94 351 VAL A O 1
ATOM 2808 N N . LEU A 1 352 ? -1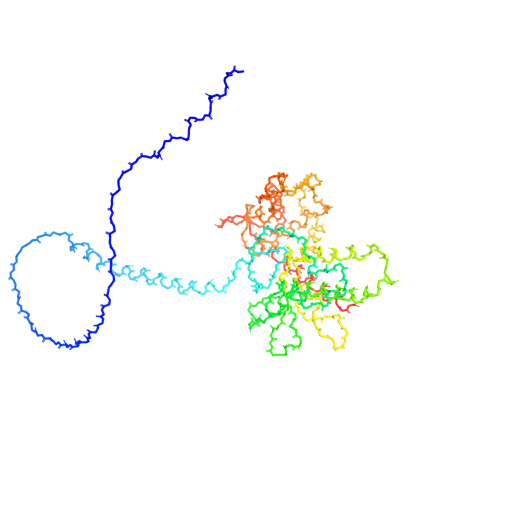5.161 -3.902 17.030 1.00 94.88 352 LEU A N 1
ATOM 2809 C CA . LEU A 1 352 ? -15.156 -2.458 17.267 1.00 94.88 352 LEU A CA 1
ATOM 2810 C C . LEU A 1 352 ? -16.175 -2.070 18.336 1.00 94.88 352 LEU A C 1
ATOM 2812 O O . LEU A 1 352 ? -17.196 -2.730 18.499 1.00 94.88 352 LEU A O 1
ATOM 2816 N N . GLU A 1 353 ? -15.930 -0.950 19.002 1.00 93.50 353 GLU A N 1
ATOM 2817 C CA . GLU A 1 353 ? -16.885 -0.297 19.893 1.00 93.50 353 GLU A CA 1
ATOM 2818 C C . GLU A 1 353 ? -16.958 1.203 19.611 1.00 93.50 353 GLU A C 1
ATOM 2820 O O . GLU A 1 353 ? -16.098 1.780 18.935 1.00 93.50 353 GLU A O 1
ATOM 2825 N N . GLN A 1 354 ? -18.028 1.841 20.081 1.00 93.44 354 GLN A N 1
ATOM 2826 C CA . GLN A 1 354 ? -18.156 3.290 19.987 1.00 93.44 354 GLN A CA 1
ATOM 2827 C C . GLN A 1 354 ? -17.252 3.949 21.020 1.00 93.44 354 GLN A C 1
ATOM 2829 O O . GLN A 1 354 ? -17.207 3.540 22.176 1.00 93.44 354 GLN A O 1
ATOM 2834 N N . ASP A 1 355 ? -16.536 4.977 20.579 1.00 90.25 355 ASP A N 1
ATOM 2835 C CA . ASP A 1 355 ? -15.726 5.788 21.473 1.00 90.25 355 ASP A CA 1
ATOM 2836 C C . ASP A 1 355 ? -16.544 6.996 21.937 1.00 90.25 355 ASP A C 1
ATOM 2838 O O . ASP A 1 355 ? -16.836 7.887 21.135 1.00 90.25 355 ASP A O 1
ATOM 2842 N N . GLU A 1 356 ? -16.966 6.995 23.202 1.00 87.06 356 GLU A N 1
ATOM 2843 C CA . GLU A 1 356 ? -17.785 8.066 23.786 1.00 87.06 356 GLU A CA 1
ATOM 2844 C C . GLU A 1 356 ? -16.972 9.334 24.083 1.00 87.06 356 GLU A C 1
ATOM 2846 O O . GLU A 1 356 ? -17.531 10.429 24.063 1.00 87.06 356 GLU A O 1
ATOM 2851 N N . GLU A 1 357 ? -15.659 9.209 24.306 1.00 83.19 357 GLU A N 1
ATOM 2852 C CA . GLU A 1 357 ? -14.803 10.335 24.694 1.00 83.19 357 GLU A CA 1
ATOM 2853 C C . GLU A 1 357 ? -14.402 11.190 23.488 1.00 83.19 357 GLU A C 1
ATOM 2855 O O . GLU A 1 357 ? -14.604 12.404 23.478 1.00 83.19 357 GLU A O 1
ATOM 2860 N N . GLN A 1 358 ? -13.844 10.560 22.449 1.00 79.81 358 GLN A N 1
ATOM 2861 C CA . GLN A 1 358 ? -13.340 11.266 21.262 1.00 79.81 358 GLN A CA 1
ATOM 2862 C C . GLN A 1 358 ? -14.327 11.244 20.088 1.00 79.81 358 GLN A C 1
ATOM 2864 O O . GLN A 1 358 ? -14.188 12.014 19.134 1.00 79.81 358 GLN A O 1
ATOM 2869 N N . GLY A 1 359 ? -15.351 10.388 20.159 1.00 85.19 359 GLY A N 1
ATOM 2870 C CA . GLY A 1 359 ? -16.314 10.178 19.089 1.00 85.19 359 GLY A CA 1
ATOM 2871 C C . GLY A 1 359 ? -15.753 9.321 17.950 1.00 85.19 359 GLY A C 1
ATOM 2872 O O . GLY A 1 359 ? -14.629 9.486 17.491 1.00 85.19 359 GLY A O 1
ATOM 2873 N N . GLY A 1 360 ? -16.573 8.418 17.411 1.00 90.25 360 GLY A N 1
ATOM 2874 C CA . GLY A 1 360 ? -16.174 7.548 16.301 1.00 90.25 360 GLY A CA 1
ATOM 2875 C C . GLY A 1 360 ? -16.289 6.081 16.675 1.00 90.25 360 GLY A C 1
ATOM 2876 O O . GLY A 1 360 ? -17.312 5.675 17.226 1.00 90.25 360 GLY A O 1
ATOM 2877 N N . ARG A 1 361 ? -15.313 5.273 16.262 1.00 91.81 361 ARG A N 1
ATOM 2878 C CA . ARG A 1 361 ? -15.157 3.880 16.686 1.00 91.81 361 ARG A CA 1
ATOM 2879 C C . ARG A 1 361 ? -13.709 3.625 17.057 1.00 91.81 361 ARG A C 1
ATOM 2881 O O . ARG A 1 361 ? -12.822 4.113 16.354 1.00 91.81 361 ARG A O 1
ATOM 2888 N N . ARG A 1 362 ? -13.523 2.822 18.097 1.00 92.31 362 ARG A N 1
ATOM 2889 C CA . ARG A 1 362 ? -12.237 2.294 18.544 1.00 92.31 362 ARG A CA 1
ATOM 2890 C C . ARG A 1 362 ? -12.254 0.770 18.520 1.00 92.31 362 ARG A C 1
ATOM 2892 O O . ARG A 1 362 ? -13.320 0.154 18.453 1.00 92.31 362 ARG A O 1
ATOM 2899 N N . ILE A 1 363 ? -11.072 0.169 18.509 1.00 92.62 363 ILE A N 1
ATOM 2900 C CA . ILE A 1 363 ? -10.920 -1.287 18.587 1.00 92.62 363 ILE A CA 1
ATOM 2901 C C . ILE A 1 363 ? -11.266 -1.768 20.005 1.00 92.62 363 ILE A C 1
ATOM 2903 O O . ILE A 1 363 ? -10.927 -1.100 20.980 1.00 92.62 363 ILE A O 1
ATOM 2907 N N . THR A 1 364 ? -11.943 -2.910 20.135 1.00 94.94 364 THR A N 1
ATOM 2908 C CA . THR A 1 364 ? -12.150 -3.552 21.444 1.00 94.94 364 THR A CA 1
ATOM 2909 C C . THR A 1 364 ? -10.913 -4.351 21.848 1.00 94.94 364 THR A C 1
ATOM 2911 O O . THR A 1 364 ? -10.114 -4.754 21.001 1.00 94.94 364 THR A O 1
ATOM 2914 N N . GLN A 1 365 ? -10.786 -4.690 23.133 1.00 90.88 365 GLN A N 1
ATOM 2915 C CA . GLN A 1 365 ? -9.714 -5.580 23.597 1.00 90.88 365 GLN A CA 1
ATOM 2916 C C . GLN A 1 365 ? -9.782 -6.973 22.939 1.00 90.88 365 GLN A C 1
ATOM 2918 O O . GLN A 1 365 ? -8.753 -7.586 22.658 1.00 90.88 365 GLN A O 1
ATOM 2923 N N . SER A 1 366 ? -10.994 -7.473 22.663 1.00 91.69 366 SER A N 1
ATOM 2924 C CA . SER A 1 366 ? -11.181 -8.730 21.927 1.00 91.69 366 SER A CA 1
ATOM 2925 C C . SER A 1 366 ? -10.763 -8.591 20.466 1.00 91.69 366 SER A C 1
ATOM 2927 O O . SER A 1 366 ? -10.105 -9.481 19.938 1.00 91.69 366 SER A O 1
ATOM 2929 N N . GLY A 1 367 ? -11.126 -7.476 19.825 1.00 91.31 367 GLY A N 1
ATOM 2930 C CA . GLY A 1 367 ? -10.753 -7.172 18.449 1.00 91.31 367 GLY A CA 1
ATOM 2931 C C . GLY A 1 367 ? -9.242 -7.082 18.291 1.00 91.31 367 GLY A C 1
ATOM 2932 O O . GLY A 1 367 ? -8.694 -7.735 17.414 1.00 91.31 367 GLY A O 1
ATOM 2933 N N . GLN A 1 368 ? -8.565 -6.359 19.185 1.00 88.50 368 GLN A N 1
ATOM 2934 C CA . GLN A 1 368 ? -7.105 -6.281 19.221 1.00 88.50 368 GLN A CA 1
ATOM 2935 C C . GLN A 1 368 ? -6.468 -7.672 19.312 1.00 88.50 368 GLN A C 1
ATOM 2937 O O . GLN A 1 368 ? -5.682 -8.029 18.444 1.00 88.50 368 GLN A O 1
ATOM 2942 N N . ARG A 1 369 ? -6.889 -8.502 20.276 1.00 90.62 369 ARG A N 1
ATOM 2943 C CA . ARG A 1 369 ? -6.367 -9.871 20.420 1.00 90.62 369 ARG A CA 1
ATOM 2944 C C . ARG A 1 369 ? -6.572 -10.719 19.163 1.00 90.62 369 ARG A C 1
ATOM 2946 O O . ARG A 1 369 ? -5.695 -11.499 18.802 1.00 90.62 369 ARG A O 1
ATOM 2953 N N . ASP A 1 370 ? -7.729 -10.600 18.515 1.00 90.12 370 ASP A N 1
ATOM 2954 C CA . ASP A 1 370 ? -8.011 -11.329 17.279 1.00 90.12 370 ASP A CA 1
ATOM 2955 C C . ASP A 1 370 ? -7.136 -10.841 16.116 1.00 90.12 370 ASP A C 1
ATOM 2957 O O . ASP A 1 370 ? -6.650 -11.672 15.352 1.00 90.12 370 ASP A O 1
ATOM 2961 N N . LEU A 1 371 ? -6.924 -9.527 15.979 1.00 88.00 371 LEU A N 1
ATOM 2962 C CA . LEU A 1 371 ? -6.040 -8.961 14.957 1.00 88.00 371 LEU A CA 1
ATOM 2963 C C . LEU A 1 371 ? -4.584 -9.378 15.196 1.00 88.00 371 LEU A C 1
ATOM 2965 O O . LEU A 1 371 ? -3.953 -9.860 14.261 1.00 88.00 371 LEU A O 1
ATOM 2969 N N . ASP A 1 372 ? -4.087 -9.257 16.427 1.00 86.88 372 ASP A N 1
ATOM 2970 C CA . ASP A 1 372 ? -2.705 -9.592 16.786 1.00 86.88 372 ASP A CA 1
ATOM 2971 C C . ASP A 1 372 ? -2.426 -11.090 16.579 1.00 86.88 372 ASP A C 1
ATOM 2973 O O . ASP A 1 372 ? -1.422 -11.456 15.974 1.00 86.88 372 ASP A O 1
ATOM 2977 N N . ARG A 1 373 ? -3.358 -11.973 16.974 1.00 89.31 373 ARG A N 1
ATOM 2978 C CA . ARG A 1 373 ? -3.226 -13.421 16.736 1.00 89.31 373 ARG A CA 1
ATOM 2979 C C . ARG A 1 373 ? -3.158 -13.749 15.245 1.00 89.31 373 ARG A C 1
ATOM 2981 O O . ARG A 1 373 ? -2.355 -14.575 14.841 1.00 89.31 373 ARG A O 1
ATOM 2988 N N . ILE A 1 374 ? -4.019 -13.137 14.427 1.00 88.94 374 ILE A N 1
ATOM 2989 C CA . ILE A 1 374 ? -4.014 -13.388 12.978 1.00 88.94 374 ILE A CA 1
ATOM 2990 C C . ILE A 1 374 ? -2.761 -12.801 12.326 1.00 88.94 374 ILE A C 1
ATOM 2992 O O . ILE A 1 374 ? -2.249 -13.402 11.387 1.00 88.94 374 ILE A O 1
ATOM 2996 N N . ALA A 1 375 ? -2.253 -11.669 12.818 1.00 79.88 375 ALA A N 1
ATOM 2997 C CA . ALA A 1 375 ? -0.981 -11.120 12.365 1.00 79.88 375 ALA A CA 1
ATOM 2998 C C . ALA A 1 375 ? 0.166 -12.098 12.639 1.00 79.88 375 ALA A C 1
ATOM 3000 O O . ALA A 1 375 ? 0.918 -12.392 11.718 1.00 79.88 375 ALA A O 1
ATOM 3001 N N . GLN A 1 376 ? 0.223 -12.667 13.846 1.00 80.88 376 GLN A N 1
ATOM 3002 C CA . GLN A 1 376 ? 1.213 -13.681 14.204 1.00 80.88 376 GLN A CA 1
ATOM 3003 C C . GLN A 1 376 ? 1.101 -14.928 13.319 1.00 80.88 376 GLN A C 1
ATOM 3005 O O . GLN A 1 376 ? 2.083 -15.314 12.710 1.00 80.88 376 GLN A O 1
ATOM 3010 N N . THR A 1 377 ? -0.097 -15.499 13.152 1.00 83.88 377 THR A N 1
ATOM 3011 C CA . THR A 1 377 ? -0.283 -16.667 12.269 1.00 83.88 377 THR A CA 1
ATOM 3012 C C . THR A 1 377 ? 0.073 -16.369 10.812 1.00 83.88 377 THR A C 1
ATOM 3014 O O . THR A 1 377 ? 0.487 -17.265 10.094 1.00 83.88 377 THR A O 1
ATOM 3017 N N . THR A 1 378 ? -0.121 -15.130 10.349 1.00 80.25 378 THR A N 1
ATOM 3018 C CA . THR A 1 378 ? 0.284 -14.751 8.985 1.00 80.25 378 THR A CA 1
ATOM 3019 C C . THR A 1 378 ? 1.806 -14.697 8.874 1.00 80.25 378 THR A C 1
ATOM 3021 O O . THR A 1 378 ? 2.329 -15.140 7.867 1.00 80.25 378 THR A O 1
ATOM 3024 N N . ALA A 1 379 ? 2.498 -14.201 9.903 1.00 74.31 379 ALA A N 1
ATOM 3025 C CA . ALA A 1 379 ? 3.957 -14.188 9.939 1.00 74.31 379 ALA A CA 1
ATOM 3026 C C . ALA A 1 379 ? 4.547 -15.606 10.041 1.00 74.31 379 ALA A C 1
ATOM 3028 O O . ALA A 1 379 ? 5.446 -15.928 9.286 1.00 74.31 379 ALA A O 1
ATOM 3029 N N . GLU A 1 380 ? 3.994 -16.466 10.902 1.00 76.38 380 GLU A N 1
ATOM 3030 C CA . GLU A 1 380 ? 4.417 -17.873 11.030 1.00 76.38 380 GLU A CA 1
ATOM 3031 C C . GLU A 1 380 ? 4.186 -18.657 9.729 1.00 76.38 380 GLU A C 1
ATOM 3033 O O . GLU A 1 380 ? 5.033 -19.436 9.320 1.00 76.38 380 GLU A O 1
ATOM 3038 N N . ALA A 1 381 ? 3.054 -18.434 9.051 1.00 74.31 381 ALA A N 1
ATOM 3039 C CA . ALA A 1 381 ? 2.790 -19.073 7.762 1.00 74.31 381 ALA A CA 1
ATOM 3040 C C . ALA A 1 381 ? 3.730 -18.577 6.654 1.00 74.31 381 ALA A C 1
ATOM 3042 O O . ALA A 1 381 ? 4.050 -19.348 5.760 1.00 74.31 381 ALA A O 1
ATOM 3043 N N . ASP A 1 382 ? 4.150 -17.308 6.709 1.00 65.44 382 ASP A N 1
ATOM 3044 C CA . ASP A 1 382 ? 5.167 -16.790 5.793 1.00 65.44 382 ASP A CA 1
ATOM 3045 C C . ASP A 1 382 ? 6.520 -17.492 6.061 1.00 65.44 382 ASP A C 1
ATOM 3047 O O . ASP A 1 382 ? 7.147 -17.956 5.121 1.00 65.44 382 ASP A O 1
ATOM 3051 N N . GLU A 1 383 ? 6.914 -17.667 7.331 1.00 67.56 383 GLU A N 1
ATOM 3052 C CA . GLU A 1 383 ? 8.148 -18.381 7.711 1.00 67.56 383 GLU A CA 1
ATOM 3053 C C . GLU A 1 383 ? 8.136 -19.866 7.289 1.00 67.56 383 GLU A C 1
ATOM 3055 O O . GLU A 1 383 ? 9.148 -20.378 6.823 1.00 67.56 383 GLU A O 1
ATOM 3060 N N . GLU A 1 384 ? 7.000 -20.563 7.413 1.00 68.38 384 GLU A N 1
ATOM 3061 C CA . GLU A 1 384 ? 6.862 -21.963 6.971 1.00 68.38 384 GLU A CA 1
ATOM 3062 C C . GLU A 1 384 ? 6.908 -22.113 5.437 1.00 68.38 384 GLU A C 1
ATOM 3064 O O . GLU A 1 384 ? 7.451 -23.099 4.944 1.00 68.38 384 GLU A O 1
ATOM 3069 N N . GLU A 1 385 ? 6.355 -21.155 4.678 1.00 59.16 385 GLU A N 1
ATOM 3070 C CA . GLU A 1 385 ? 6.457 -21.138 3.207 1.00 59.16 385 GLU A CA 1
ATOM 3071 C C . GLU A 1 385 ? 7.899 -20.891 2.728 1.00 59.16 385 GLU A C 1
ATOM 3073 O O . GLU A 1 385 ? 8.254 -21.354 1.647 1.00 59.16 385 GLU A O 1
ATOM 3078 N N . ASP A 1 386 ? 8.725 -20.205 3.525 1.00 48.59 386 ASP A N 1
ATOM 3079 C CA . ASP A 1 386 ? 10.139 -19.950 3.223 1.00 48.59 386 ASP A CA 1
ATOM 3080 C C . ASP A 1 386 ? 11.053 -21.157 3.562 1.00 48.59 386 ASP A C 1
ATOM 3082 O O . ASP A 1 386 ? 12.175 -21.249 3.055 1.00 48.59 386 ASP A O 1
ATOM 3086 N N . GLU A 1 387 ? 10.598 -22.088 4.416 1.00 51.12 387 GLU A N 1
ATOM 3087 C CA . GLU A 1 387 ? 11.330 -23.310 4.801 1.00 51.12 387 GLU A CA 1
ATOM 3088 C C . GLU A 1 387 ? 11.069 -24.528 3.879 1.00 51.12 387 GLU A C 1
ATOM 3090 O O . GLU A 1 387 ? 11.850 -25.490 3.913 1.00 51.12 387 GLU A O 1
ATOM 3095 N N . GLU A 1 388 ? 9.999 -24.512 3.069 1.00 43.03 388 GLU A N 1
ATOM 3096 C CA . GLU A 1 388 ? 9.667 -25.538 2.051 1.00 43.03 388 GLU A CA 1
ATOM 3097 C C . GLU A 1 388 ? 10.295 -25.258 0.675 1.00 43.03 388 GLU A C 1
ATOM 3099 O O . GLU A 1 388 ? 10.766 -26.242 0.044 1.00 43.03 388 GLU A O 1
#

Radius of gyration: 33.77 Å; chains: 1; bounding box: 65×94×86 Å

InterPro domains:
  IPR001266 Small ribosomal subunit protein eS19 [PF01090] (249-379)
  IPR001266 Small ribosomal subunit protein eS19 [PTHR11710] (249-383)
  IPR001266 Small ribosomal subunit protein eS19 [SM01413] (246-381)
  IPR018277 Small ribosomal subunit protein eS19, conserved site [PS00628] (328-347)
  IPR021765 Mycotoxin biosynthesis protein UstYa-like [PF11807] (131-234)
  IPR036388 Winged helix-like DNA-binding domain superfamily [G3DSA:1.10.10.10] (246-383)
  IPR036390 Winged helix DNA-binding domain superfamily [SSF46785] (249-386)

Sequence (388 aa):
MKDHQRSKDLYRKFSSRHEEDRDDSSSTDVDLEALDLNEKDYMHESTPLTGTSGKSEFLAILKEHRWLIDTFLLVVIVLLLLGGDFRRHGREHFYEGGGDLTGFAPEFGQKITTFSPDPGFVPENTSEFFSDETRKKWLSLVPKGLGYLEIKNPEEYDNLPARLDSYSDQFVVTSSMTHQLHCLYSIAEAYSALTSDTNRVPKETPWHLTHCFDYLRQSIMCCGDVALEGEQTTFPDGFDGSDGWDAKHAQKFINAYASFLKRQGKLPIPGWVDTVKTGPSRELPPQNIDWFYVRAASVARHVYLRKTVGVGRLRKVHGTAKNRGTRPSKHVDGSGSVDRKILQALEKIGVLEQDEEQGGRRITQSGQRDLDRIAQTTAEADEEEDEE

pLDDT: mean 74.59, std 20.97, range [24.64, 95.94]